Protein 4NIR (pdb70)

Sequence (538 aa):
MKWDYDLRCGEYTLNLNEKTLIMGILNVTPDSFSDGGSSYNEVDAAVRHAKEMRDEGAHIIDIGGESTRPGFAKVSVEEEIKRVVPMIQAVSKEVKLPISIDTYKAEVAKQAIEAGAHIINDIWGAKAEPKIAEVAAHYDVPIILMHNRDNMNYRNLMADMMIADLYYDSIKIAKDAGVRDENIILDPGIGFAKTPEQNLEAMRNLEQLNVLGYPVLLGTSRKSFIGHVLDLPVEERLEGTGATVCLGIEKGCCEFVRVHDVKEMSRMAKMMDAMIGKMKWDYDLRCGEYTLNLNEKTLIMGILNVTPSDGGSYNEVDAAVRHAKEMRDEGAHIIDIGGESVSVEEEIKRVVPMIQAVSKEVKLPISIDTYKAEVAKQAIEAGAHIINDIWGAKAEPKIAEVAAHYDVPIILMHNRDNMNYRNLADMIADLYDSIKIAKDAGVRDENIILDPGIGFAKTPEEQNLEAMRNLEQLNVLGYPVLLGTSRKSFIGHVLDLPVEERLEGTGATVCLGIEEKGCCEFVRVHDVKEMSRMAKMMDAMIGKG

CATH classification: 3.20.20.20

Foldseek 3Di:
DLDPDWADFDVDTHRLPQFFAEEAEQEFDDDPPDLALDCVRLVVLQVLLVVLVVQHHQEYEYEYQCAPPRNDDDDLVSRCRHRLNNLLNNVVRPPHAYEYEEQDQVNRLSSVVSPHGEYEYQQLCPVPLCNLLSCQVVQGAYEGEQADPALDDPDLVVVLLVSNVVSVVSNVVSRHDQSRYEYEDNQQHRHDLVSSVVCLVVVLVNCVVPHAYEYEDELHPSLCVVPVDHSVPCLVVVLVSLLSNVVSPHRYYYYNCSNSNSVSRVVSCVVSVD/DLDPDWADQDVDTHRLFFFFAEEAEFDQDAPLALDDVRLVSRQVLLVVLVVLHHQEYEFEQDCDDLVSRQRHGLNNLLNNQVRPPHAYEYEEQDLVSLQSSVVSPHREYEHQQLCPVPLCNLLSCQVVLGAYEGEQADDAQDDPPLVVSLVRNVVSVCSNVVSPHDLSRYEYEDNQQHRHDLVSSVVCLVVVLVNCVVPHAYEYEDELHPSQCVVVVDHSVPCPVVVLVSLLSNVLSPHRYYYYNPSNSNVVSRVVSCVVSVRD

Solvent-accessible surface area: 23421 Å² total; per-residue (Å²): 218,112,29,140,34,64,0,127,2,51,137,33,69,15,52,4,46,102,79,3,2,4,0,0,6,4,49,16,93,57,43,110,196,37,78,22,13,25,15,110,5,0,21,27,4,4,142,63,0,72,93,1,88,107,54,29,5,36,1,0,2,0,2,7,53,4,2,16,106,60,104,45,112,21,47,43,114,82,6,27,115,15,1,24,31,0,0,94,7,0,26,157,33,0,113,26,3,0,0,0,3,4,49,20,10,71,2,0,83,60,0,20,114,16,25,6,26,0,0,0,0,2,70,0,0,70,50,59,72,140,0,0,100,18,1,25,144,62,74,14,0,0,1,0,4,2,10,51,133,58,110,125,35,225,79,10,11,56,23,0,36,54,18,0,115,75,3,3,100,49,0,89,101,34,47,6,116,68,74,6,0,1,0,1,0,1,1,34,20,28,21,40,46,106,34,6,68,62,0,8,143,33,5,76,66,0,49,116,39,45,27,0,3,0,1,5,2,8,82,40,89,8,6,8,110,84,76,125,67,67,79,125,90,33,72,131,9,0,1,65,13,1,25,72,0,1,102,39,17,3,5,1,1,15,1,51,24,2,94,67,2,14,160,72,2,150,115,22,13,76,120,77,67,69,207,117,28,131,48,65,1,120,2,54,129,32,73,14,44,4,52,99,83,3,5,4,0,0,20,5,93,40,72,124,122,81,25,10,33,14,117,14,0,24,48,1,5,124,42,0,75,92,2,88,106,57,30,5,35,1,0,2,0,12,25,92,149,105,50,39,108,77,7,23,98,50,0,24,30,0,0,74,8,0,22,136,62,1,125,27,3,0,0,0,22,4,47,19,12,71,0,0,87,67,0,20,116,11,23,5,27,1,0,6,0,45,76,0,0,72,47,57,72,144,0,0,102,19,1,31,141,59,74,14,0,0,2,0,11,2,13,55,133,54,95,121,36,200,79,20,40,17,12,34,54,20,0,102,80,3,7,127,50,0,89,102,33,48,6,113,61,73,6,0,1,0,7,0,1,1,33,55,15,10,51,51,110,32,6,50,67,6,7,137,53,8,74,83,7,50,118,14,46,24,0,3,0,1,8,2,7,79,47,89,8,6,8,115,86,75,128,69,66,80,126,88,36,60,133,10,0,1,63,14,1,26,70,0,0,104,41,16,4,4,1,1,47,1,62,24,1,94,64,4,19,163,71,2,159,117,22,10,75,121,69,58,43,93

InterPro domains:
  IPR000489 Pterin-binding domain [PF00809] (26-259)
  IPR000489 Pterin-binding domain [PS00792] (25-40)
  IPR000489 Pterin-binding domain [PS00793] (59-72)
  IPR000489 Pterin-binding domain [PS50972] (23-269)
  IPR006390 Dihydropteroate synthase domain [TIGR01496] (25-274)
  IPR006390 Dihydropteroate synthase domain [cd00739] (23-272)
  IPR011005 Dihydropteroate synthase-like superfamily [G3DSA:3.20.20.20] (4-280)
  IPR011005 Dihydropteroate synthase-like superfamily [SSF51717] (12-276)
  IPR045031 Dihydropteroate synthase-like [PTHR20941] (20-274)

Nearest PDB structures (foldseek):
  1tws-assembly2_B  TM=1.002E+00  e=8.774E-51  Bacillus anthracis str. A2012
  3h23-assembly1_A  TM=9.978E-01  e=5.991E-50  Bacillus anthracis str. A2012
  4nl1-assembly2_B-3  TM=1.001E+00  e=1.277E-49  Bacillus anthracis
  3tye-assembly1_A-2  TM=9.940E-01  e=1.101E-48  Bacillus anthracis str. A2012
  3tyd-assembly1_A-2  TM=9.812E-01  e=6.518E-49  Bacillus anthracis str. A2012

Organism: Bacillus anthracis (NCBI:txid1392)

B-factor: mean 28.19, std 13.05, range [10.48, 119.71]

Secondary structure (DSSP, 8-state):
---SS-EEETTEEE-SSSSPEEEEEEE----TT-SS-BHHHHHHHHHHHHHHHHHT-SEEEEE-TTSTTT-----HHHHHHHHHHHHHHHHHHS-S-EEEE-S-HHHHHHHHHHT--EEEETTTTSS-THHHHHHHHHT--EEEE---S----SSHHHHHHHHHHHHHHHHHHHT--GGGEEEE--TTSS--HHHHHHHHHTGGGGGGG-S-BEE--TT-HHHHHHH---GGG-HHHHHHHHHHHHHTT-SEEEES-HHHHHHHHHHHHHHHT-/---SS-EEETTEEE-SSSSPEEEEE-------S-BHHHHHHHHHHHHHHHHTT-SEEEEES----HHHHHHHHHHHHHHHHHHS-S-EEEE-S-HHHHHHHHHHT--EEEETTTTSS-THHHHHHHHHT--EEEE---S----S---HHHHHHHHHHHHHHHTT--GGGEEEE--TTSS--HHHHHHHHHTGGGGGGG-S-BEE--TT-HHHHHHHT--GGG-HHHHHHHHHHHHHTT-SEEEES-HHHHHHHHHHHHHHHT--

Radius of gyration: 31.15 Å; Cα contacts (8 Å, |Δi|>4): 1096; chains: 2; bounding box: 55×62×85 Å

Structure (mmCIF, N/CA/C/O backbone):
data_4NIR
#
_entry.id   4NIR
#
_cell.length_a   98.338
_cell.length_b   98.338
_cell.length_c   263.415
_cell.angle_alpha   90.000
_cell.angle_beta   90.000
_cell.angle_gamma   120.000
#
_symmetry.space_group_name_H-M   'P 62 2 2'
#
loop_
_entity.id
_entity.type
_entity.pdbx_description
1 polymer 'Dihydropteroate Synthase'
2 non-polymer 'SULFATE ION'
3 non-polymer 3-[6-(trifluoromethyl)-1H-benzimidazol-2-yl]propan-1-ol
4 water water
#
loop_
_atom_site.group_PDB
_atom_site.id
_atom_site.type_symbol
_atom_site.label_atom_id
_atom_site.label_alt_id
_atom_site.label_comp_id
_atom_site.label_asym_id
_atom_site.label_entity_id
_atom_site.label_seq_id
_atom_site.pdbx_PDB_ins_code
_atom_site.Cartn_x
_atom_site.Cartn_y
_atom_site.Cartn_z
_atom_site.occupancy
_atom_site.B_iso_or_equiv
_atom_site.auth_seq_id
_atom_site.auth_comp_id
_atom_site.auth_asym_id
_atom_site.auth_atom_id
_atom_site.pdbx_PDB_model_num
ATOM 1 N N . MET A 1 21 ? -36.217 28.729 -10.589 1.00 67.25 1 MET A N 1
ATOM 2 C CA . MET A 1 21 ? -36.104 27.684 -11.597 1.00 61.73 1 MET A CA 1
ATOM 3 C C . MET A 1 21 ? -34.653 27.514 -12.041 1.00 49.92 1 MET A C 1
ATOM 4 O O . MET A 1 21 ? -34.379 26.910 -13.076 1.00 53.21 1 MET A O 1
ATOM 9 N N . LYS A 1 22 ? -33.726 28.049 -11.254 1.00 39.48 2 LYS A N 1
ATOM 10 C CA . LYS A 1 22 ? -32.304 27.893 -11.544 1.00 38.79 2 LYS A CA 1
ATOM 11 C C . LYS A 1 22 ? -31.904 26.420 -11.494 1.00 36.39 2 LYS A C 1
ATOM 12 O O . LYS A 1 22 ? -31.149 25.947 -12.347 1.00 38.92 2 LYS A O 1
ATOM 18 N N . TRP A 1 23 ? -32.411 25.700 -10.493 1.00 23.11 3 TRP A N 1
ATOM 19 C CA . TRP A 1 23 ? -32.063 24.291 -10.332 1.00 19.37 3 TRP A CA 1
ATOM 20 C C . TRP A 1 23 ? -33.275 23.411 -10.581 1.00 25.09 3 TRP A C 1
ATOM 21 O O . TRP A 1 23 ? -34.344 23.650 -10.019 1.00 26.78 3 TRP A O 1
ATOM 32 N N . ASP A 1 24 ? -33.108 22.392 -11.422 1.00 23.86 4 ASP A N 1
ATOM 33 C CA . ASP A 1 24 ? -34.217 21.511 -11.762 1.00 24.66 4 ASP A CA 1
ATOM 34 C C . ASP A 1 24 ? -34.172 20.222 -10.944 1.00 25.68 4 ASP A C 1
ATOM 35 O O . ASP A 1 24 ? -34.830 19.237 -11.274 1.00 25.97 4 ASP A O 1
ATOM 40 N N . TYR A 1 25 ? -33.379 20.237 -9.880 1.00 22.32 5 TYR A N 1
ATOM 41 C CA . TYR A 1 25 ? -33.354 19.124 -8.938 1.00 22.94 5 TYR A CA 1
ATOM 42 C C . TYR A 1 25 ? -33.172 19.666 -7.532 1.00 23.84 5 TYR A C 1
ATOM 43 O O . TYR A 1 25 ? -32.712 20.800 -7.358 1.00 24.75 5 TYR A O 1
ATOM 52 N N . ASP A 1 26 ? -33.546 18.853 -6.545 1.00 24.13 6 ASP A N 1
ATOM 53 C CA . ASP A 1 26 ? -33.271 19.126 -5.141 1.00 23.69 6 ASP A CA 1
ATOM 54 C C . ASP A 1 26 ? -32.047 18.323 -4.712 1.00 22.81 6 ASP A C 1
ATOM 55 O O . ASP A 1 26 ? -31.733 17.288 -5.295 1.00 23.10 6 ASP A O 1
ATOM 60 N N . LEU A 1 27 ? -31.364 18.794 -3.678 1.00 22.28 7 LEU A N 1
ATOM 61 C CA . LEU A 1 27 ? -30.227 18.075 -3.130 1.00 20.30 7 LEU A CA 1
ATOM 62 C C . LEU A 1 27 ? -30.764 16.970 -2.233 1.00 25.08 7 LEU A C 1
ATOM 63 O O . LEU A 1 27 ? -31.351 17.243 -1.179 1.00 25.56 7 LEU A O 1
ATOM 68 N N . ARG A 1 28 ? -30.581 15.723 -2.651 1.00 25.78 8 ARG A N 1
ATOM 69 C CA . ARG A 1 28 ? -31.087 14.589 -1.885 1.00 23.45 8 ARG A CA 1
ATOM 70 C C . ARG A 1 28 ? -30.095 14.180 -0.793 1.00 29.68 8 ARG A C 1
ATOM 71 O O . ARG A 1 28 ? -28.944 13.842 -1.084 1.00 30.10 8 ARG A O 1
ATOM 79 N N . CYS A 1 29 ? -30.543 14.215 0.460 1.00 25.61 9 CYS A N 1
ATOM 80 C CA . CYS A 1 29 ? -29.659 13.915 1.587 1.00 26.45 9 CYS A CA 1
ATOM 81 C C . CYS A 1 29 ? -30.225 12.821 2.486 1.00 28.88 9 CYS A C 1
ATOM 82 O O . CYS A 1 29 ? -30.390 13.022 3.692 1.00 30.89 9 CYS A O 1
ATOM 85 N N . GLY A 1 30 ? -30.518 11.662 1.908 1.00 33.10 10 GLY A N 1
ATOM 86 C CA . GLY A 1 30 ? -31.081 10.572 2.685 1.00 33.51 10 GLY A CA 1
ATOM 87 C C . GLY A 1 30 ? -32.504 10.897 3.086 1.00 29.46 10 GLY A C 1
ATOM 88 O O . GLY A 1 30 ? -33.353 11.120 2.227 1.00 33.91 10 GLY A O 1
ATOM 89 N N . GLU A 1 31 ? -32.771 10.937 4.385 1.00 30.88 11 GLU A N 1
ATOM 90 C CA . GLU A 1 31 ? -34.106 11.281 4.859 1.00 34.33 11 GLU A CA 1
ATOM 91 C C . GLU A 1 31 ? -34.403 12.770 4.709 1.00 31.14 11 GLU A C 1
ATOM 92 O O . GLU A 1 31 ? -35.543 13.195 4.888 1.00 35.99 11 GLU A O 1
ATOM 98 N N . TYR A 1 32 ? -33.385 13.564 4.385 1.00 24.98 12 TYR A N 1
ATOM 99 C CA . TYR A 1 32 ? -33.593 14.998 4.200 1.00 21.75 12 TYR A CA 1
ATOM 100 C C . TYR A 1 32 ? -33.455 15.373 2.740 1.00 26.24 12 TYR A C 1
ATOM 101 O O . TYR A 1 32 ? -32.736 14.722 1.985 1.00 27.46 12 TYR A O 1
ATOM 110 N N . THR A 1 33 ? -34.150 16.437 2.355 1.00 25.12 13 THR A N 1
ATOM 111 C CA . THR A 1 33 ? -34.055 16.964 1.005 1.00 26.01 13 THR A CA 1
ATOM 112 C C . THR A 1 33 ? -33.898 18.472 1.096 1.00 26.81 13 THR A C 1
ATOM 113 O O . THR A 1 33 ? -34.669 19.141 1.789 1.00 28.48 13 THR A O 1
ATOM 117 N N . LEU A 1 34 ? -32.894 19.008 0.410 1.00 22.73 14 LEU A N 1
ATOM 118 C CA . LEU A 1 34 ? -32.666 20.448 0.414 1.00 20.02 14 LEU A CA 1
ATOM 119 C C . LEU A 1 34 ? -33.055 21.078 -0.918 1.00 23.75 14 LEU A C 1
ATOM 120 O O . LEU A 1 34 ? -32.516 20.726 -1.971 1.00 23.67 14 LEU A O 1
ATOM 125 N N . ASN A 1 35 ? -34.000 22.008 -0.867 1.00 24.43 15 ASN A N 1
ATOM 126 C CA . ASN A 1 35 ? -34.393 22.751 -2.054 1.00 23.34 15 ASN A CA 1
ATOM 127 C C . ASN A 1 35 ? -33.354 23.821 -2.347 1.00 26.40 15 ASN A C 1
ATOM 128 O O . ASN A 1 35 ? -32.973 24.567 -1.452 1.00 26.94 15 ASN A O 1
ATOM 133 N N . LEU A 1 36 ? -32.897 23.906 -3.594 1.00 22.37 16 LEU A N 1
ATOM 134 C CA . LEU A 1 36 ? -31.808 24.820 -3.941 1.00 20.89 16 LEU A CA 1
ATOM 135 C C . LEU A 1 36 ? -32.323 26.156 -4.458 1.00 22.47 16 LEU A C 1
ATOM 136 O O . LEU A 1 36 ? -31.538 27.072 -4.708 1.00 27.74 16 LEU A O 1
ATOM 141 N N . ASN A 1 37 ? -33.638 26.269 -4.613 1.00 19.25 17 ASN A N 1
ATOM 142 C CA . ASN A 1 37 ? -34.230 27.446 -5.253 1.00 19.05 17 ASN A CA 1
ATOM 143 C C . ASN A 1 37 ? -34.876 28.439 -4.290 1.00 29.87 17 ASN A C 1
ATOM 144 O O . ASN A 1 37 ? -34.894 29.643 -4.547 1.00 31.15 17 ASN A O 1
ATOM 149 N N . GLU A 1 38 ? -35.417 27.940 -3.186 1.00 29.25 18 GLU A N 1
ATOM 150 C CA . GLU A 1 38 ? -36.300 28.779 -2.371 1.00 31.27 18 GLU A CA 1
ATOM 151 C C . GLU A 1 38 ? -35.616 29.716 -1.365 1.00 28.97 18 GLU A C 1
ATOM 152 O O . GLU A 1 38 ? -36.135 30.798 -1.075 1.00 32.08 18 GLU A O 1
ATOM 158 N N . LYS A 1 39 ? -34.470 29.311 -0.828 1.00 23.56 19 LYS A N 1
ATOM 159 C CA . LYS A 1 39 ? -33.733 30.160 0.106 1.00 22.89 19 LYS A CA 1
ATOM 160 C C . LYS A 1 39 ? -32.265 29.810 0.073 1.00 20.03 19 LYS A C 1
ATOM 161 O O . LYS A 1 39 ? -31.894 28.707 -0.332 1.00 21.06 19 LYS A O 1
ATOM 167 N N . THR A 1 40 ? -31.420 30.742 0.498 1.00 15.35 20 THR A N 1
ATOM 168 C CA . THR A 1 40 ? -30.007 30.430 0.680 1.00 17.37 20 THR A CA 1
ATOM 169 C C . THR A 1 40 ? -29.889 29.466 1.859 1.00 16.96 20 THR A C 1
ATOM 170 O O . THR A 1 40 ? -30.456 29.712 2.927 1.00 19.89 20 THR A O 1
ATOM 174 N N . LEU A 1 41 ? -29.181 28.359 1.663 1.00 15.39 21 LEU A N 1
ATOM 175 C CA . LEU A 1 41 ? -29.073 27.348 2.717 1.00 16.23 21 LEU A CA 1
ATOM 176 C C . LEU A 1 41 ? -27.951 27.696 3.687 1.00 15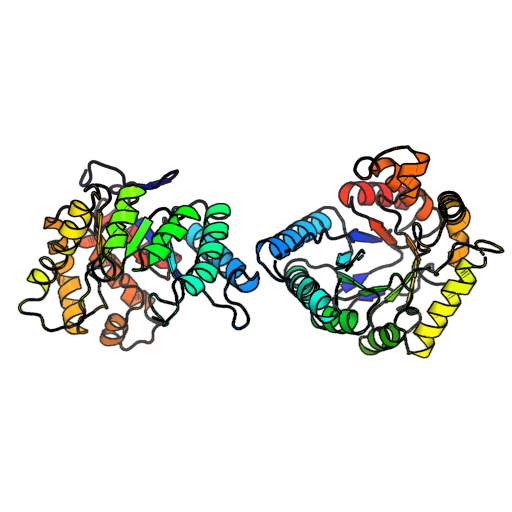.80 21 LEU A C 1
ATOM 177 O O . LEU A 1 41 ? -26.846 28.049 3.279 1.00 19.16 21 LEU A O 1
ATOM 182 N N . ILE A 1 42 ? -28.233 27.582 4.979 1.00 15.63 22 ILE A N 1
ATOM 183 C CA . ILE A 1 42 ? -27.280 27.997 5.989 1.00 16.27 22 ILE A CA 1
ATOM 184 C C . ILE A 1 42 ? -26.625 26.756 6.575 1.00 20.06 22 ILE A C 1
ATOM 185 O O . ILE A 1 42 ? -27.311 25.900 7.123 1.00 20.65 22 ILE A O 1
ATOM 190 N N . MET A 1 43 ? -25.307 26.654 6.438 1.00 16.14 23 MET A N 1
ATOM 191 C CA . MET A 1 43 ? -24.561 25.546 7.034 1.00 16.02 23 MET A CA 1
ATOM 192 C C . MET A 1 43 ? -23.850 26.055 8.276 1.00 18.13 23 MET A C 1
ATOM 193 O O . MET A 1 43 ? -22.983 26.933 8.187 1.00 17.45 23 MET A O 1
ATOM 198 N N . GLY A 1 44 ? -24.237 25.532 9.439 1.00 15.87 24 GLY A N 1
ATOM 199 C CA . GLY A 1 44 ? -23.657 25.972 10.696 1.00 15.36 24 GLY A CA 1
ATOM 200 C C . GLY A 1 44 ? -22.393 25.204 11.016 1.00 18.28 24 GLY A C 1
ATOM 201 O O . GLY A 1 44 ? -22.351 23.976 10.923 1.00 20.28 24 GLY A O 1
ATOM 202 N N . ILE A 1 45 ? -21.366 25.929 11.427 1.00 14.43 25 ILE A N 1
ATOM 203 C CA . ILE A 1 45 ? -20.072 25.321 11.730 1.00 14.02 25 ILE A CA 1
ATOM 204 C C . ILE A 1 45 ? -19.986 24.769 13.164 1.00 16.46 25 ILE A C 1
ATOM 205 O O . ILE A 1 45 ? -20.139 25.501 14.144 1.00 15.97 25 ILE A O 1
ATOM 210 N N . LEU A 1 46 ? -19.704 23.473 13.271 1.00 19.53 26 LEU A N 1
ATOM 211 C CA . LEU A 1 46 ? -19.480 22.832 14.568 1.00 22.47 26 LEU A CA 1
ATOM 212 C C . LEU A 1 46 ? -18.074 22.248 14.596 1.00 24.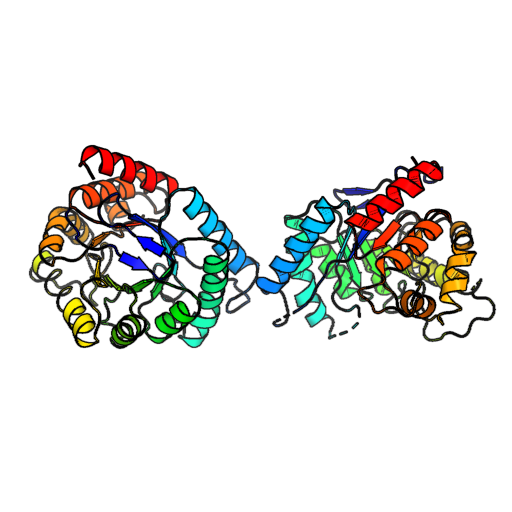92 26 LEU A C 1
ATOM 213 O O . LEU A 1 46 ? -17.795 21.234 13.937 1.00 25.93 26 LEU A O 1
ATOM 218 N N . ASN A 1 47 ? -17.179 22.891 15.338 1.00 20.72 27 ASN A N 1
ATOM 219 C CA . ASN A 1 47 ? -15.839 22.334 15.563 1.00 24.94 27 ASN A CA 1
ATOM 220 C C . ASN A 1 47 ? -15.799 21.559 16.875 1.00 26.51 27 ASN A C 1
ATOM 221 O O . ASN A 1 47 ? -16.359 22.006 17.880 1.00 24.83 27 ASN A O 1
ATOM 226 N N . VAL A 1 48 ? -15.136 20.402 16.867 1.00 22.04 28 VAL A N 1
ATOM 227 C CA . VAL A 1 48 ? -14.962 19.616 18.084 1.00 28.26 28 VAL A CA 1
ATOM 228 C C . VAL A 1 48 ? -14.261 20.438 19.168 1.00 33.98 28 VAL A C 1
ATOM 229 O O . VAL A 1 48 ? -13.359 21.232 18.886 1.00 31.49 28 VAL A O 1
ATOM 233 N N . THR A 1 49 ? -14.714 20.284 20.404 1.00 29.17 29 THR A N 1
ATOM 234 C CA . THR A 1 49 ? -13.977 20.813 21.545 1.00 28.69 29 THR A CA 1
ATOM 235 C C . THR A 1 49 ? -13.397 19.622 22.289 1.00 27.51 29 THR A C 1
ATOM 236 O O . THR A 1 49 ? -14.043 19.052 23.175 1.00 28.66 29 THR A O 1
ATOM 240 N N . PRO A 1 50 ? -12.169 19.230 21.921 1.00 28.84 30 PRO A N 1
ATOM 241 C CA . PRO A 1 50 ? -11.566 17.993 22.435 1.00 30.90 30 PRO A CA 1
ATOM 242 C C . PRO A 1 50 ? -11.391 18.005 23.946 1.00 32.57 30 PRO A C 1
ATOM 243 O O . PRO A 1 50 ? -10.891 18.980 24.505 1.00 29.55 30 PRO A O 1
ATOM 247 N N . ASP A 1 51 ? -11.814 16.932 24.606 1.00 25.40 31 ASP A N 1
ATOM 248 C CA . ASP A 1 51 ? -11.460 16.731 25.997 1.00 29.92 31 ASP A CA 1
ATOM 249 C C . ASP A 1 51 ? -9.971 16.422 26.050 1.00 35.21 31 ASP A C 1
ATOM 250 O O . ASP A 1 51 ? -9.465 15.668 25.220 1.00 33.80 31 ASP A O 1
ATOM 255 N N . SER A 1 52 ? -9.266 16.997 27.021 1.00 32.73 32 SER A N 1
ATOM 256 C CA . SER A 1 52 ? -7.815 16.833 27.096 1.00 36.88 32 SER A CA 1
ATOM 257 C C . SER A 1 52 ? -7.379 15.440 27.522 1.00 42.64 32 SER A C 1
ATOM 258 O O . SER A 1 52 ? -6.250 15.018 27.237 1.00 40.09 32 SER A O 1
ATOM 261 N N . PHE A 1 53 ? -8.264 14.730 28.218 1.00 33.95 33 PHE A N 1
ATOM 262 C CA . PHE A 1 53 ? -7.900 13.459 28.814 1.00 32.07 33 PHE A CA 1
ATOM 263 C C . PHE A 1 53 ? -8.404 12.218 28.070 1.00 37.01 33 PHE A C 1
ATOM 264 O O . PHE A 1 53 ? -8.148 11.094 28.507 1.00 43.89 33 PHE A O 1
ATOM 272 N N . SER A 1 54 ? -9.131 12.411 26.975 1.00 33.62 34 SER A N 1
ATOM 273 C CA . SER A 1 54 ? -9.632 11.280 26.189 1.00 35.72 34 SER A CA 1
ATOM 274 C C . SER A 1 54 ? -9.475 11.485 24.690 1.00 28.33 34 SER A C 1
ATOM 275 O O . SER A 1 54 ? -9.240 12.600 24.224 1.00 32.86 34 SER A O 1
ATOM 278 N N . ASP A 1 55 ? -9.636 10.397 23.940 1.00 33.93 35 ASP A N 1
ATOM 279 C CA . ASP A 1 55 ? -9.497 10.424 22.488 1.00 32.34 35 ASP A CA 1
ATOM 280 C C . ASP A 1 55 ? -10.818 10.731 21.797 1.00 32.86 35 ASP A C 1
ATOM 281 O O . ASP A 1 55 ? -10.849 10.999 20.593 1.00 30.07 35 ASP A O 1
ATOM 286 N N . GLY A 1 56 ? -11.913 10.693 22.556 1.00 27.93 36 GLY A N 1
ATOM 287 C CA . GLY A 1 56 ? -13.211 11.041 21.995 1.00 21.54 36 GLY A CA 1
ATOM 288 C C . GLY A 1 56 ? -14.346 10.351 22.734 1.00 21.94 36 GLY A C 1
ATOM 289 O O . GLY A 1 56 ? -14.119 9.445 23.535 1.00 25.67 36 GLY A O 1
ATOM 290 N N . GLY A 1 57 ? -15.567 10.807 22.477 1.00 23.32 37 GLY A N 1
ATOM 291 C CA . GLY A 1 57 ? -16.744 10.122 22.971 1.00 24.41 37 GLY A CA 1
ATOM 292 C C . GLY A 1 57 ? -17.173 10.483 24.374 1.00 23.09 37 GLY A C 1
ATOM 293 O O . GLY A 1 57 ? -18.210 10.004 24.827 1.00 25.70 37 GLY A O 1
ATOM 294 N N . SER A 1 58 ? -16.389 11.306 25.071 1.00 23.22 38 SER A N 1
ATOM 295 C CA A SER A 1 58 ? -16.673 11.648 26.467 0.33 27.78 38 SER A CA 1
ATOM 296 C CA B SER A 1 58 ? -16.684 11.621 26.469 0.67 26.00 38 SER A CA 1
ATOM 297 C C . SER A 1 58 ? -17.914 12.516 26.577 1.00 22.80 38 SER A C 1
ATOM 298 O O . SER A 1 58 ? -18.247 13.232 25.647 1.00 22.64 38 SER A O 1
ATOM 303 N N . TYR A 1 59 ? -18.579 12.475 27.732 1.00 27.05 39 TYR A N 1
ATOM 304 C CA . TYR A 1 59 ? -19.800 13.262 27.887 1.00 26.39 39 TYR A CA 1
ATOM 305 C C . TYR A 1 59 ? -19.633 14.755 27.632 1.00 24.44 39 TYR A C 1
ATOM 306 O O . TYR A 1 59 ? -20.367 15.323 26.840 1.00 24.78 39 TYR A O 1
ATOM 315 N N . ASN A 1 60 ? -18.682 15.398 28.302 1.00 29.32 40 ASN A N 1
ATOM 316 C CA . ASN A 1 60 ? -18.518 16.844 28.140 1.00 30.88 40 ASN A CA 1
ATOM 317 C C . ASN A 1 60 ? -18.267 17.263 26.694 1.00 29.47 40 ASN A C 1
ATOM 318 O O . ASN A 1 60 ? -18.824 18.251 26.220 1.00 27.17 40 ASN A O 1
ATOM 323 N N . GLU A 1 61 ? -17.434 16.497 25.999 1.00 23.99 41 GLU A N 1
ATOM 324 C CA . GLU A 1 61 ? -17.076 16.786 24.620 1.00 25.65 41 GLU A CA 1
ATOM 325 C C . GLU A 1 61 ? -18.290 16.627 23.695 1.00 22.93 41 GLU A C 1
ATOM 326 O O . GLU A 1 61 ? -18.606 17.514 22.894 1.00 23.78 41 GLU A O 1
ATOM 332 N N . VAL A 1 62 ? -18.986 15.502 23.813 1.00 23.97 42 VAL A N 1
ATOM 333 C CA . VAL A 1 62 ? -20.116 15.246 22.927 1.00 20.73 42 VAL A CA 1
ATOM 334 C C . VAL A 1 62 ? -21.338 16.095 23.296 1.00 21.66 42 VAL A C 1
ATOM 335 O O . VAL A 1 62 ? -22.056 16.566 22.418 1.00 22.99 42 VAL A O 1
ATOM 339 N N . ASP A 1 63 ? -21.568 16.290 24.592 1.00 22.31 43 ASP A N 1
ATOM 340 C CA . ASP A 1 63 ? -22.677 17.121 25.049 1.00 21.49 43 ASP A CA 1
ATOM 341 C C . ASP A 1 63 ? -22.519 18.549 24.532 1.00 24.11 43 ASP A C 1
ATOM 342 O O . ASP A 1 63 ? -23.490 19.170 24.079 1.00 25.32 43 ASP A O 1
ATOM 347 N N . ALA A 1 64 ? -21.289 19.055 24.561 1.00 25.79 44 ALA A N 1
ATOM 348 C CA . ALA A 1 64 ? -21.005 20.373 23.986 1.00 30.02 44 ALA A CA 1
ATOM 349 C C . ALA A 1 64 ? -21.417 20.451 22.522 1.00 29.02 44 ALA A C 1
ATOM 350 O O . ALA A 1 64 ? -22.047 21.424 22.096 1.00 26.31 44 ALA A O 1
ATOM 352 N N . ALA A 1 65 ? -21.038 19.440 21.745 1.00 27.85 45 ALA A N 1
ATOM 353 C CA . ALA A 1 65 ? -21.375 19.416 20.325 1.00 19.20 45 ALA A CA 1
ATOM 354 C C . ALA A 1 65 ? -22.891 19.367 20.132 1.00 22.33 45 ALA A C 1
ATOM 355 O O . ALA A 1 65 ? -23.447 20.125 19.343 1.00 25.31 45 ALA A O 1
ATOM 357 N N . VAL A 1 66 ? -23.565 18.476 20.852 1.00 22.04 46 VAL A N 1
ATOM 358 C CA . VAL A 1 66 ? -25.016 18.392 20.735 1.00 20.12 46 VAL A CA 1
ATOM 359 C C . VAL A 1 66 ? -25.712 19.713 21.087 1.00 20.37 46 VAL A C 1
ATOM 360 O O . VAL A 1 66 ? -26.595 20.162 20.356 1.00 22.90 46 VAL A O 1
ATOM 364 N N . ARG A 1 67 ? -25.301 20.342 22.187 1.00 19.80 47 ARG A N 1
ATOM 365 C CA . ARG A 1 67 ? -25.920 21.589 22.619 1.00 20.44 47 ARG A CA 1
ATOM 366 C C . ARG A 1 67 ? -25.733 22.671 21.569 1.00 19.61 47 ARG A C 1
ATOM 367 O O . ARG A 1 67 ? -26.642 23.463 21.296 1.00 27.39 47 ARG A O 1
ATOM 375 N N . HIS A 1 68 ? -24.549 22.690 20.976 1.00 19.73 48 HIS A N 1
ATOM 376 C CA . HIS A 1 68 ? -24.234 23.686 19.960 1.00 20.38 48 HIS A CA 1
ATOM 377 C C . HIS A 1 68 ? -25.049 23.426 18.688 1.00 22.47 48 HIS A C 1
ATOM 378 O O . HIS A 1 68 ? -25.576 24.363 18.080 1.00 21.89 48 HIS A O 1
ATOM 385 N N . ALA A 1 69 ? -25.165 22.159 18.290 1.00 17.50 49 ALA A N 1
ATOM 386 C CA . ALA A 1 69 ? -25.959 21.821 17.100 1.00 19.58 49 ALA A CA 1
ATOM 387 C C . ALA A 1 69 ? -27.436 22.205 17.281 1.00 24.14 49 ALA A C 1
ATOM 388 O O . ALA A 1 69 ? -28.086 22.686 16.345 1.00 20.30 49 ALA A O 1
ATOM 390 N N . LYS A 1 70 ? -27.964 21.992 18.482 1.00 23.47 50 LYS A N 1
ATOM 391 C CA . LYS A 1 70 ? -29.350 22.366 18.782 1.00 22.59 50 LYS A CA 1
ATOM 392 C C . LYS A 1 70 ? -29.572 23.873 18.707 1.00 24.89 50 LYS A C 1
ATOM 393 O O . LYS A 1 70 ? -30.594 24.344 18.199 1.00 23.96 50 LYS A O 1
ATOM 399 N N . GLU A 1 71 ? -28.621 24.626 19.242 1.00 25.16 51 GLU A N 1
ATOM 400 C CA . GLU A 1 71 ? -28.681 26.079 19.182 1.00 25.41 51 GLU A CA 1
ATOM 401 C C . GLU A 1 71 ? -28.673 26.539 17.726 1.00 23.55 51 GLU A C 1
ATOM 402 O O . GLU A 1 71 ? -29.496 27.367 17.321 1.00 28.51 51 GLU A O 1
ATOM 408 N N . MET A 1 72 ? -27.755 26.003 16.930 1.00 20.01 52 MET A N 1
ATOM 409 C CA . MET A 1 72 ? -27.694 26.407 15.526 1.00 17.54 52 MET A CA 1
ATOM 410 C C . MET A 1 72 ? -28.972 26.041 14.774 1.00 22.91 52 MET A C 1
ATOM 411 O O . MET A 1 72 ? -29.460 26.821 13.963 1.00 21.49 52 MET A O 1
ATOM 416 N N . ARG A 1 73 ? -29.527 24.868 15.065 1.00 22.87 53 ARG A N 1
ATOM 417 C CA . ARG A 1 73 ? -30.828 24.483 14.524 1.00 24.35 53 ARG A CA 1
ATOM 418 C C . ARG A 1 73 ? -31.900 25.508 14.873 1.00 22.72 53 ARG A C 1
ATOM 419 O O . ARG A 1 73 ? -32.654 25.944 14.002 1.00 23.02 53 ARG A O 1
ATOM 427 N N . ASP A 1 74 ? -31.959 25.897 16.145 1.00 23.30 54 ASP A N 1
ATOM 428 C CA . ASP A 1 74 ? -32.962 26.854 16.610 1.00 27.27 54 ASP A CA 1
ATOM 429 C C . ASP A 1 74 ? -32.758 28.239 16.003 1.00 26.23 54 ASP A C 1
ATOM 430 O O . ASP A 1 74 ? -33.689 29.042 15.943 1.00 30.99 54 ASP A O 1
ATOM 435 N N . GLU A 1 75 ? -31.543 28.512 15.545 1.00 23.22 55 GLU A N 1
ATOM 436 C CA . GLU A 1 75 ? -31.205 29.834 15.019 1.00 27.39 55 GLU A CA 1
ATOM 437 C C . GLU A 1 75 ? -31.304 29.933 13.500 1.00 23.41 55 GLU A C 1
ATOM 438 O O . GLU A 1 75 ? -31.069 31.006 12.925 1.00 25.80 55 GLU A O 1
ATOM 444 N N . GLY A 1 76 ? -31.623 28.822 12.840 1.00 23.93 56 GLY A N 1
ATOM 445 C CA . GLY A 1 76 ? -31.882 28.855 11.407 1.00 26.92 56 GLY A CA 1
ATOM 446 C C . GLY A 1 76 ? -30.962 28.051 10.504 1.00 23.93 56 GLY A C 1
ATOM 447 O O . GLY A 1 76 ? -30.978 28.223 9.281 1.00 22.88 56 GLY A O 1
ATOM 448 N N . ALA A 1 77 ? -30.153 27.172 11.086 1.00 21.22 57 ALA A N 1
ATOM 449 C CA . ALA A 1 77 ? -29.251 26.362 10.274 1.00 21.38 57 ALA A CA 1
ATOM 450 C C . ALA A 1 77 ? -30.027 25.282 9.536 1.00 18.22 57 ALA A C 1
ATOM 451 O O . ALA A 1 77 ? -30.975 24.714 10.069 1.00 22.25 57 ALA A O 1
ATOM 453 N N . HIS A 1 78 ? -29.609 24.998 8.310 1.00 15.97 58 HIS A N 1
ATOM 454 C CA . HIS A 1 78 ? -30.216 23.930 7.514 1.00 18.16 58 HIS A CA 1
ATOM 455 C C . HIS A 1 78 ? -29.324 22.695 7.447 1.00 16.00 58 HIS A C 1
ATOM 456 O O . HIS A 1 78 ? -29.799 21.598 7.153 1.00 18.19 58 HIS A O 1
ATOM 463 N N . ILE A 1 79 ? -28.035 22.883 7.716 1.00 17.91 59 ILE A N 1
ATOM 464 C CA . ILE A 1 79 ? -27.057 21.791 7.707 1.00 17.46 59 ILE A CA 1
ATOM 465 C C . ILE A 1 79 ? -26.118 22.036 8.874 1.00 15.89 59 ILE A C 1
ATOM 466 O O . ILE A 1 79 ? -25.813 23.191 9.185 1.00 16.69 59 ILE A O 1
ATOM 471 N N . ILE A 1 80 ? -25.667 20.965 9.529 1.00 15.75 60 ILE A N 1
ATOM 472 C CA . ILE A 1 80 ? -24.658 21.081 10.582 1.00 16.21 60 ILE A CA 1
ATOM 473 C C . ILE A 1 80 ? -23.372 20.453 10.058 1.00 17.06 60 ILE A C 1
ATOM 474 O O . ILE A 1 80 ? -23.364 19.274 9.694 1.00 17.64 60 ILE A O 1
ATOM 479 N N . ASP A 1 81 ? -22.300 21.240 10.003 1.00 15.02 61 ASP A N 1
ATOM 480 C CA . ASP A 1 81 ? -21.011 20.787 9.466 1.00 12.04 61 ASP A CA 1
ATOM 481 C C . ASP A 1 81 ? -20.115 20.394 10.624 1.00 18.73 61 ASP A C 1
ATOM 482 O O . ASP A 1 81 ? -19.811 21.216 11.492 1.00 17.18 61 ASP A O 1
ATOM 487 N N . ILE A 1 82 ? -19.699 19.131 10.658 1.00 15.20 62 ILE A N 1
ATOM 488 C CA . ILE A 1 82 ? -18.951 18.632 11.808 1.00 13.68 62 ILE A CA 1
ATOM 489 C C . ILE A 1 82 ? -17.503 18.394 11.436 1.00 20.13 62 ILE A C 1
ATOM 490 O O . ILE A 1 82 ? -17.216 17.682 10.471 1.00 17.94 62 ILE A O 1
ATOM 495 N N . GLY A 1 83 ? -16.593 19.004 12.190 1.00 20.50 63 GLY A N 1
ATOM 496 C CA . GLY A 1 83 ? -15.174 18.896 11.890 1.00 22.07 63 GLY A CA 1
ATOM 497 C C . GLY A 1 83 ? -14.362 18.419 13.081 1.00 24.98 63 GLY A C 1
ATOM 498 O O . GLY A 1 83 ? -14.502 18.946 14.193 1.00 25.17 63 GLY A O 1
ATOM 499 N N . GLY A 1 84 ? -13.504 17.428 12.850 1.00 20.84 64 GLY A N 1
ATOM 500 C CA . GLY A 1 84 ? -12.618 16.932 13.895 1.00 26.74 64 GLY A CA 1
ATOM 501 C C . GLY A 1 84 ? -11.333 17.741 13.967 1.00 29.65 64 GLY A C 1
ATOM 502 O O . GLY A 1 84 ? -11.255 18.862 13.451 1.00 32.28 64 GLY A O 1
ATOM 503 N N . GLU A 1 85 ? -10.308 17.171 14.591 1.00 31.94 65 GLU A N 1
ATOM 504 C CA . GLU A 1 85 ? -9.069 17.911 14.836 1.00 31.63 65 GLU A CA 1
ATOM 505 C C . GLU A 1 85 ? -8.198 18.196 13.605 1.00 29.88 65 GLU A C 1
ATOM 506 O O . GLU A 1 85 ? -7.482 19.196 13.579 1.00 32.51 65 GLU A O 1
ATOM 512 N N . SER A 1 86 ? -8.236 17.323 12.602 1.00 32.14 66 SER A N 1
ATOM 513 C CA . SER A 1 86 ? -7.313 17.451 11.468 1.00 33.00 66 SER A CA 1
ATOM 514 C C . SER A 1 86 ? -7.770 18.469 10.429 1.00 33.91 66 SER A C 1
ATOM 515 O O . SER A 1 86 ? -7.024 18.797 9.498 1.00 31.61 66 SER A O 1
ATOM 518 N N . THR A 1 87 ? -8.993 18.969 10.576 1.00 26.13 67 THR A N 1
ATOM 519 C CA . THR A 1 87 ? -9.505 19.955 9.628 1.00 22.32 67 THR A CA 1
ATOM 520 C C . THR A 1 87 ? -9.342 21.377 10.174 1.00 21.80 67 THR A C 1
ATOM 521 O O . THR A 1 87 ? -8.773 21.577 11.249 1.00 27.88 67 THR A O 1
ATOM 525 N N . ARG A 1 88 ? -9.816 22.352 9.408 1.00 23.26 68 ARG A N 1
ATOM 526 C CA . ARG A 1 88 ? -9.814 23.755 9.818 1.00 26.11 68 ARG A CA 1
ATOM 527 C C . ARG A 1 88 ? -10.591 23.927 11.127 1.00 28.45 68 ARG A C 1
ATOM 528 O O . ARG A 1 88 ? -11.577 23.221 11.362 1.00 28.65 68 ARG A O 1
ATOM 536 N N . PRO A 1 89 ? -10.169 24.880 11.980 1.00 31.11 69 PRO A N 1
ATOM 537 C CA . PRO A 1 89 ? -9.071 25.831 11.773 1.00 36.93 69 PRO A CA 1
ATOM 538 C C . PRO A 1 89 ? -7.727 25.337 12.301 1.00 39.98 69 PRO A C 1
ATOM 539 O O . PRO A 1 89 ? -6.706 25.979 12.040 1.00 41.57 69 PRO A O 1
ATOM 543 N N . GLY A 1 90 ? -7.723 24.219 13.022 1.00 34.91 70 GLY A N 1
ATOM 544 C CA . GLY A 1 90 ? -6.532 23.765 13.719 1.00 38.81 70 GLY A CA 1
ATOM 545 C C . GLY A 1 90 ? -5.501 23.003 12.901 1.00 38.06 70 GLY A C 1
ATOM 546 O O . GLY A 1 90 ? -4.295 23.169 13.118 1.00 34.07 70 GLY A O 1
ATOM 547 N N . PHE A 1 91 ? -5.971 22.159 11.983 1.00 28.54 71 PHE A N 1
ATOM 548 C CA . PHE A 1 91 ? -5.103 21.316 11.154 1.00 33.93 71 PHE A CA 1
ATOM 549 C C . PHE A 1 91 ? -4.102 20.485 11.961 1.00 39.40 71 PHE A C 1
ATOM 550 O O . PHE A 1 91 ? -2.905 20.468 11.659 1.00 40.05 71 PHE A O 1
ATOM 558 N N . ALA A 1 92 ? -4.592 19.792 12.984 1.00 35.21 72 ALA A N 1
ATOM 559 C CA . ALA A 1 92 ? -3.734 18.919 13.772 1.00 32.76 72 ALA A CA 1
ATOM 560 C C . ALA A 1 92 ? -3.313 17.683 12.973 1.00 35.78 72 ALA A C 1
ATOM 561 O O . ALA A 1 92 ? -4.069 17.176 12.141 1.00 40.36 72 ALA A O 1
ATOM 563 N N . LYS A 1 93 ? -2.102 17.203 13.225 1.00 33.29 73 LYS A N 1
ATOM 564 C CA . LYS A 1 93 ? -1.670 15.931 12.665 1.00 39.00 73 LYS A CA 1
ATOM 565 C C . LYS A 1 93 ? -2.193 14.819 13.558 1.00 41.33 73 LYS A C 1
ATOM 566 O O . LYS A 1 93 ? -1.763 14.665 14.704 1.00 45.05 73 LYS A O 1
ATOM 568 N N . VAL A 1 94 ? -3.132 14.044 13.032 1.00 36.08 74 VAL A N 1
ATOM 569 C CA . VAL A 1 94 ? -3.798 13.027 13.826 1.00 36.13 74 VAL A CA 1
ATOM 570 C C . VAL A 1 94 ? -4.135 11.847 12.907 1.00 35.12 74 VAL A C 1
ATOM 571 O O . VAL A 1 94 ? -4.488 12.047 11.746 1.00 38.39 74 VAL A O 1
ATOM 575 N N . SER A 1 95 ? -3.980 10.617 13.394 1.00 33.27 75 SER A N 1
ATOM 576 C CA . SER A 1 95 ? -4.224 9.454 12.536 1.00 34.72 75 SER A CA 1
ATOM 577 C C . SER A 1 95 ? -5.709 9.315 12.238 1.00 34.39 75 SER A C 1
ATOM 578 O O .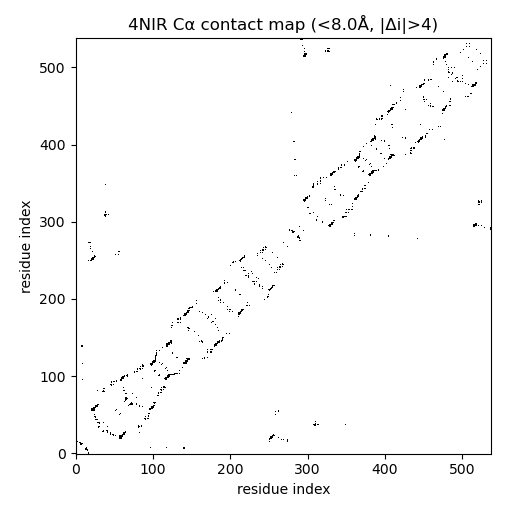 SER A 1 95 ? -6.539 9.866 12.962 1.00 34.34 75 SER A O 1
ATOM 581 N N . VAL A 1 96 ? -6.059 8.604 11.167 1.00 33.69 76 VAL A N 1
ATOM 582 C CA . VAL A 1 96 ? -7.476 8.385 10.894 1.00 32.32 76 VAL A CA 1
ATOM 583 C C . VAL A 1 96 ? -8.077 7.596 12.057 1.00 32.52 76 VAL A C 1
ATOM 584 O O . VAL A 1 96 ? -9.228 7.811 12.439 1.00 33.24 76 VAL A O 1
ATOM 588 N N . GLU A 1 97 ? -7.268 6.721 12.646 1.00 34.55 77 GLU A N 1
ATOM 589 C CA . GLU A 1 97 ? -7.694 5.927 13.792 1.00 40.27 77 GLU A CA 1
ATOM 590 C C . GLU A 1 97 ? -8.068 6.823 14.971 1.00 39.93 77 GLU A C 1
ATOM 591 O O . GLU A 1 97 ? -9.114 6.631 15.589 1.00 40.98 77 GLU A O 1
ATOM 597 N N . GLU A 1 98 ? -7.231 7.812 15.268 1.00 35.49 78 GLU A N 1
ATOM 598 C CA . GLU A 1 98 ? -7.546 8.753 16.340 1.00 40.53 78 GLU A CA 1
ATOM 599 C C . GLU A 1 98 ? -8.735 9.611 15.950 1.00 39.13 78 GLU A C 1
ATOM 600 O O . GLU A 1 98 ? -9.610 9.893 16.766 1.00 40.88 78 GLU A O 1
ATOM 606 N N . GLU A 1 99 ? -8.746 10.046 14.694 1.00 32.47 79 GLU A N 1
ATOM 607 C CA . GLU A 1 99 ? -9.766 10.965 14.206 1.00 27.23 79 GLU A CA 1
ATOM 608 C C . GLU A 1 99 ? -11.160 10.345 14.267 1.00 30.62 79 GLU A C 1
ATOM 609 O O . GLU A 1 99 ? -12.147 11.028 14.531 1.00 31.93 79 GLU A O 1
ATOM 615 N N . ILE A 1 100 ? -11.233 9.043 14.025 1.00 31.98 80 ILE A N 1
ATOM 616 C CA . ILE A 1 100 ? -12.505 8.332 14.056 1.00 32.81 80 ILE A CA 1
ATOM 617 C C . ILE A 1 100 ? -13.082 8.222 15.474 1.00 31.31 80 ILE A C 1
ATOM 618 O O . ILE A 1 100 ? -14.295 8.337 15.669 1.00 33.96 80 ILE A O 1
ATOM 623 N N . LYS A 1 101 ? -12.211 8.036 16.461 1.00 30.29 81 LYS A N 1
ATOM 624 C CA . LYS A 1 101 ? -12.640 7.953 17.856 1.00 32.93 81 LYS A CA 1
ATOM 625 C C . LYS A 1 101 ? -13.325 9.243 18.303 1.00 28.07 81 LYS A C 1
ATOM 626 O O . LYS A 1 101 ? -14.145 9.241 19.218 1.00 34.13 81 LYS A O 1
ATOM 632 N N . ARG A 1 102 ? -12.966 10.343 17.655 1.00 25.21 82 ARG A N 1
ATOM 633 C CA . ARG A 1 102 ? -13.439 11.656 18.048 1.00 25.52 82 ARG A CA 1
ATOM 634 C C . ARG A 1 102 ? -14.665 12.090 17.253 1.00 23.74 82 ARG A C 1
ATOM 635 O O . ARG A 1 102 ? -15.640 12.580 17.817 1.00 23.63 82 ARG A O 1
ATOM 643 N N . VAL A 1 103 ? -14.605 11.906 15.940 1.00 21.05 83 VAL A N 1
ATOM 644 C CA . VAL A 1 103 ? -15.643 12.373 15.038 1.00 20.49 83 VAL A CA 1
ATOM 645 C C . VAL A 1 103 ? -16.919 11.513 15.029 1.00 16.79 83 VAL A C 1
ATOM 646 O O . VAL A 1 103 ? -18.035 12.044 14.997 1.00 19.63 83 VAL A O 1
ATOM 650 N N . VAL A 1 104 ? -16.756 10.197 15.066 1.00 19.39 84 VAL A N 1
ATOM 651 C CA . VAL A 1 104 ? -17.903 9.293 15.002 1.00 16.45 84 VAL A CA 1
ATOM 652 C C . VAL A 1 104 ? -18.901 9.476 16.173 1.00 21.00 84 VAL A C 1
ATOM 653 O O . VAL A 1 104 ? -20.112 9.558 15.942 1.00 20.86 84 VAL A O 1
ATOM 657 N N . PRO A 1 105 ? -18.405 9.585 17.419 1.00 21.21 85 PRO A N 1
ATOM 658 C CA . PRO A 1 105 ? -19.375 9.813 18.501 1.00 21.03 85 PRO A CA 1
ATOM 659 C C . PRO A 1 105 ? -20.158 11.109 18.359 1.00 22.09 85 PRO A C 1
ATOM 660 O O . PRO A 1 105 ? -21.319 11.158 18.774 1.00 20.44 85 PRO A O 1
ATOM 664 N N . MET A 1 106 ? -19.539 12.146 17.796 1.00 19.97 86 MET A N 1
ATOM 665 C CA . MET A 1 106 ? -20.238 13.406 17.561 1.00 20.26 86 MET A CA 1
ATOM 666 C C . MET A 1 106 ? -21.340 13.256 16.519 1.00 18.03 86 MET A C 1
ATOM 667 O O . MET A 1 106 ? -22.451 13.754 16.698 1.00 19.83 86 MET A O 1
ATOM 672 N N . ILE A 1 107 ? -21.020 12.577 15.428 1.00 18.18 87 ILE A N 1
ATOM 673 C CA . ILE A 1 107 ? -21.991 12.357 14.363 1.00 19.02 87 ILE A CA 1
ATOM 674 C C . ILE A 1 107 ? -23.153 11.502 14.865 1.00 16.32 87 ILE A C 1
ATOM 675 O O . ILE A 1 107 ? -24.316 11.827 14.627 1.00 20.14 87 ILE A O 1
ATOM 680 N N . GLN A 1 108 ? -22.844 10.438 15.597 1.00 17.48 88 GLN A N 1
ATOM 681 C CA . GLN A 1 108 ? -23.898 9.600 16.164 1.00 21.69 88 GLN A CA 1
ATOM 682 C C . GLN A 1 108 ? -24.856 10.394 17.040 1.00 22.27 88 GLN A C 1
ATOM 683 O O . GLN A 1 108 ? -26.073 10.304 16.884 1.00 23.51 88 GLN A O 1
ATOM 689 N N . ALA A 1 109 ? -24.313 11.182 17.960 1.00 20.63 89 ALA A N 1
ATOM 690 C CA . ALA A 1 109 ? -25.168 11.925 18.880 1.00 24.51 89 ALA A CA 1
ATOM 691 C C . ALA A 1 109 ? -25.912 13.072 18.186 1.00 22.23 89 ALA A C 1
ATOM 692 O O . ALA A 1 109 ? -27.106 13.276 18.413 1.00 22.84 89 ALA A O 1
ATOM 694 N N . VAL A 1 110 ? -25.216 13.824 17.342 1.00 20.49 90 VAL A N 1
ATOM 695 C CA . VAL A 1 110 ? -25.874 14.925 16.662 1.00 22.00 90 VAL A CA 1
ATOM 696 C C . VAL A 1 110 ? -26.959 14.415 15.701 1.00 22.58 90 VAL A C 1
ATOM 697 O O . VAL A 1 110 ? -28.057 14.957 15.672 1.00 25.81 90 VAL A O 1
ATOM 701 N N . SER A 1 111 ? -26.682 13.349 14.956 1.00 26.03 91 SER A N 1
ATOM 702 C CA . SER A 1 111 ? -27.675 12.851 13.995 1.00 26.60 91 SER A CA 1
ATOM 703 C C . SER A 1 111 ? -28.925 12.321 14.692 1.00 31.09 91 SER A C 1
ATOM 704 O O . SER A 1 111 ? -30.031 12.424 14.169 1.00 30.74 91 SER A O 1
ATOM 707 N N . LYS A 1 112 ? -28.749 11.772 15.888 1.00 31.30 92 LYS A N 1
ATOM 708 C CA . LYS A 1 112 ? -29.872 11.252 16.655 1.00 31.70 92 LYS A CA 1
ATOM 709 C C . LYS A 1 112 ? -30.717 12.366 17.267 1.00 31.46 92 LYS A C 1
ATOM 710 O O . LYS A 1 112 ? -31.943 12.274 17.304 1.00 35.10 92 LYS A O 1
ATOM 716 N N . GLU A 1 113 ? -30.061 13.419 17.743 1.00 23.61 93 GLU A N 1
ATOM 717 C CA . GLU A 1 113 ? -30.745 14.421 18.556 1.00 24.27 93 GLU A CA 1
ATOM 718 C C . GLU A 1 113 ? -31.134 15.679 17.781 1.00 26.85 93 GLU A C 1
ATOM 719 O O . GLU A 1 113 ? -31.977 16.452 18.244 1.00 28.00 93 GLU A O 1
ATOM 725 N N . VAL A 1 114 ? -30.531 15.875 16.607 1.00 24.25 94 VAL A N 1
ATOM 726 C CA . VAL A 1 114 ? -30.801 17.066 15.800 1.00 24.89 94 VAL A CA 1
ATOM 727 C C . VAL A 1 114 ? -31.266 16.706 14.389 1.00 27.32 94 VAL A C 1
ATOM 728 O O . VAL A 1 114 ? -30.518 16.119 13.607 1.00 26.08 94 VAL A O 1
ATOM 732 N N . LYS A 1 115 ? -32.502 17.072 14.065 1.00 25.75 95 LYS A N 1
ATOM 733 C CA . LYS A 1 115 ? -33.112 16.655 12.801 1.00 25.54 95 LYS A CA 1
ATOM 734 C C . LYS A 1 115 ? -32.732 17.563 11.638 1.00 25.16 95 LYS A C 1
ATOM 735 O O . LYS A 1 115 ? -33.565 18.312 11.122 1.00 25.02 95 LYS A O 1
ATOM 741 N N . LEU A 1 116 ? -31.463 17.490 11.245 1.00 23.08 96 LEU A N 1
ATOM 742 C CA . LEU A 1 116 ? -30.927 18.221 10.098 1.00 21.45 96 LEU A CA 1
ATOM 743 C C . LEU A 1 116 ? -29.885 17.341 9.436 1.00 19.64 96 LEU A C 1
ATOM 744 O O . LEU A 1 116 ? -29.268 16.491 10.098 1.00 18.13 96 LEU A O 1
ATOM 749 N N . PRO A 1 117 ? -29.653 17.551 8.137 1.00 18.56 97 PRO A N 1
ATOM 750 C CA . PRO A 1 117 ? -28.539 16.857 7.491 1.00 19.85 97 PRO A CA 1
ATOM 751 C C . PRO A 1 117 ? -27.197 17.306 8.075 1.00 19.82 97 PRO A C 1
ATOM 752 O O . PRO A 1 117 ? -27.027 18.459 8.499 1.00 16.33 97 PRO A O 1
ATOM 756 N N . ILE A 1 118 ? -26.259 16.369 8.121 1.00 16.27 98 ILE A N 1
ATOM 757 C CA . ILE A 1 118 ? -24.947 16.600 8.696 1.00 14.85 98 ILE A CA 1
ATOM 758 C C . ILE A 1 118 ? -23.911 16.485 7.596 1.00 18.31 98 ILE A C 1
ATOM 759 O O . ILE A 1 118 ? -23.959 15.549 6.801 1.00 17.85 98 ILE A O 1
ATOM 764 N N . SER A 1 119 ? -22.986 17.438 7.535 1.00 16.56 99 SER A N 1
ATOM 765 C CA . SER A 1 119 ? -21.849 17.293 6.643 1.00 14.60 99 SER A CA 1
ATOM 766 C C . SER A 1 119 ? -20.616 16.961 7.465 1.00 16.29 99 SER A C 1
ATOM 767 O O . SER A 1 119 ? -20.459 17.451 8.582 1.00 18.83 99 SER A O 1
ATOM 770 N N . ILE A 1 120 ? -19.757 16.105 6.919 1.00 15.96 100 ILE A N 1
ATOM 771 C CA . ILE A 1 120 ? -18.484 15.805 7.574 1.00 16.37 100 ILE A CA 1
ATOM 772 C C . ILE A 1 120 ? -17.374 16.594 6.881 1.00 16.69 100 ILE A C 1
ATOM 773 O O . ILE A 1 120 ? -17.152 16.458 5.681 1.00 14.44 100 ILE A O 1
ATOM 778 N N . ASP A 1 121 ? -16.691 17.442 7.642 1.00 13.47 101 ASP A N 1
ATOM 779 C CA . ASP A 1 121 ? -15.636 18.284 7.082 1.00 14.69 101 ASP A CA 1
ATOM 780 C C . ASP A 1 121 ? -14.321 17.525 7.184 1.00 17.75 101 ASP A C 1
ATOM 781 O O . ASP A 1 121 ? -13.629 17.601 8.203 1.00 21.45 101 ASP A O 1
ATOM 786 N N . THR A 1 122 ? -13.999 16.751 6.150 1.00 13.28 102 THR A N 1
ATOM 787 C CA . THR A 1 122 ? -12.760 15.982 6.131 1.00 12.42 102 THR A CA 1
ATOM 788 C C . THR A 1 122 ? -12.246 15.857 4.709 1.00 16.51 102 THR A C 1
ATOM 789 O O . THR A 1 122 ? -13.034 15.875 3.760 1.00 14.97 102 THR A O 1
ATOM 793 N N . TYR A 1 123 ? -10.931 15.738 4.563 1.00 15.27 103 TYR A N 1
ATOM 794 C CA . TYR A 1 123 ? -10.342 15.432 3.252 1.00 14.69 103 TYR A CA 1
ATOM 795 C C . TYR A 1 123 ? -9.883 13.976 3.187 1.00 16.83 103 TYR A C 1
ATOM 796 O O . TYR A 1 123 ? -9.296 13.542 2.199 1.00 17.89 103 TYR A O 1
ATOM 805 N N . LYS A 1 124 ? -10.138 13.221 4.253 1.00 17.80 104 LYS A N 1
ATOM 806 C CA . LYS A 1 124 ? -9.632 11.850 4.351 1.00 17.59 104 LYS A CA 1
ATOM 807 C C . LYS A 1 124 ? -10.713 10.837 4.008 1.00 16.75 104 LYS A C 1
ATOM 808 O O . LYS A 1 124 ? -11.791 10.865 4.585 1.00 16.73 104 LYS A O 1
ATOM 814 N N . ALA A 1 125 ? -10.414 9.934 3.077 1.00 17.92 105 ALA A N 1
ATOM 815 C CA . ALA A 1 125 ? -11.426 9.010 2.569 1.00 17.73 105 ALA A CA 1
ATOM 816 C C . ALA A 1 125 ? -11.999 8.105 3.659 1.00 19.25 105 ALA A C 1
ATOM 817 O O . ALA A 1 125 ? -13.207 7.883 3.720 1.00 17.97 105 ALA A O 1
ATOM 819 N N . GLU A 1 126 ? -11.134 7.586 4.523 1.00 18.69 106 GLU A N 1
ATOM 820 C CA . GLU A 1 126 ? -11.589 6.642 5.546 1.00 18.70 106 GLU A CA 1
ATOM 821 C C . GLU A 1 126 ? -12.434 7.342 6.607 1.00 16.98 106 GLU A C 1
ATOM 822 O O . GLU A 1 126 ? -13.398 6.767 7.123 1.00 20.44 106 GLU A O 1
ATOM 828 N N . VAL A 1 127 ? -12.075 8.581 6.929 1.00 16.61 107 VAL A N 1
ATOM 829 C CA . VAL A 1 127 ? -12.887 9.373 7.854 1.00 18.19 107 VAL A CA 1
ATOM 830 C C . VAL A 1 127 ? -14.261 9.609 7.249 1.00 19.88 107 VAL A C 1
ATOM 831 O O . VAL A 1 127 ? -15.281 9.437 7.920 1.00 18.71 107 VAL A O 1
ATOM 835 N N . ALA A 1 128 ? -14.286 9.994 5.973 1.00 15.59 108 ALA A N 1
ATOM 836 C CA . ALA A 1 128 ? -15.551 10.251 5.294 1.00 16.56 108 ALA A CA 1
ATOM 837 C C . ALA A 1 128 ? -16.435 9.014 5.320 1.00 17.90 108 ALA A C 1
ATOM 838 O O . ALA A 1 128 ? -17.624 9.099 5.621 1.00 18.35 108 ALA A O 1
ATOM 840 N N . LYS A 1 129 ? -15.846 7.866 4.998 1.00 17.61 109 LYS A N 1
ATOM 841 C CA . LYS A 1 129 ? -16.575 6.601 4.982 1.00 18.06 109 LYS A CA 1
ATOM 842 C C . LYS A 1 129 ? -17.208 6.289 6.337 1.00 19.55 109 LYS A C 1
ATOM 843 O O . LYS A 1 129 ? -18.416 6.021 6.438 1.00 20.00 109 LYS A O 1
ATOM 849 N N . GLN A 1 130 ? -16.396 6.329 7.387 1.00 17.09 110 GLN A N 1
ATOM 850 C CA . GLN A 1 130 ? -16.913 6.035 8.720 1.00 18.31 110 GLN A CA 1
ATOM 851 C C . GLN A 1 130 ? -17.922 7.072 9.197 1.00 16.64 110 GLN A C 1
ATOM 852 O O . GLN A 1 130 ? -18.837 6.744 9.957 1.00 19.26 110 GLN A O 1
ATOM 858 N N . ALA A 1 131 ? -17.758 8.318 8.747 1.00 18.27 111 ALA A N 1
ATOM 859 C CA . ALA A 1 131 ? -18.678 9.384 9.130 1.00 17.02 111 ALA A CA 1
ATOM 860 C C . ALA A 1 131 ? -20.052 9.154 8.528 1.00 17.77 111 ALA A C 1
ATOM 861 O O . ALA A 1 131 ? -21.070 9.359 9.176 1.00 19.59 111 ALA A O 1
ATOM 863 N N . ILE A 1 132 ? -20.068 8.743 7.269 1.00 18.37 112 ILE A N 1
ATOM 864 C CA . ILE A 1 132 ? -21.318 8.460 6.582 1.00 20.55 112 ILE A CA 1
ATOM 865 C C . ILE A 1 132 ? -21.987 7.263 7.239 1.00 17.48 112 ILE A C 1
ATOM 866 O O . ILE A 1 132 ? -23.197 7.266 7.478 1.00 22.14 112 ILE A O 1
ATOM 871 N N . GLU A 1 133 ? -21.193 6.245 7.549 1.00 20.58 113 GLU A N 1
ATOM 872 C CA . GLU A 1 133 ? -21.698 5.084 8.275 1.00 20.64 113 GLU A CA 1
ATOM 873 C C . GLU A 1 133 ? -22.272 5.459 9.645 1.00 24.57 113 GLU A C 1
ATOM 874 O O . GLU A 1 133 ? -23.187 4.798 10.146 1.00 27.84 113 GLU A O 1
ATOM 880 N N . ALA A 1 134 ? -21.738 6.518 10.247 1.00 19.13 114 ALA A N 1
ATOM 881 C CA . ALA A 1 134 ? -22.200 6.962 11.565 1.00 19.00 114 ALA A CA 1
ATOM 882 C C . ALA A 1 134 ? -23.425 7.858 11.456 1.00 23.76 114 ALA A C 1
ATOM 883 O O . ALA A 1 134 ? -24.052 8.178 12.470 1.00 21.89 114 ALA A O 1
ATOM 885 N N . GLY A 1 135 ? -23.740 8.291 10.239 1.00 21.79 115 GLY A N 1
ATOM 886 C CA . GLY A 1 135 ? -24.954 9.051 10.022 1.00 22.79 115 GLY A CA 1
ATOM 887 C C . GLY A 1 135 ? -24.827 10.356 9.269 1.00 19.88 115 GLY A C 1
ATOM 888 O O . GLY A 1 135 ? -25.818 11.071 9.129 1.00 19.76 115 GLY A O 1
ATOM 889 N N . ALA A 1 136 ? -23.629 10.682 8.786 1.00 16.61 116 ALA A N 1
ATOM 890 C CA . ALA A 1 136 ? -23.446 11.927 8.036 1.00 18.75 116 ALA A CA 1
ATOM 891 C C . ALA A 1 136 ? -24.069 11.802 6.644 1.00 19.59 116 ALA A C 1
ATOM 892 O O . ALA A 1 136 ? -24.174 10.697 6.105 1.00 20.72 116 ALA A O 1
ATOM 894 N N . HIS A 1 137 ? -24.452 12.936 6.064 1.00 16.63 117 HIS A N 1
ATOM 895 C CA . HIS A 1 137 ? -25.195 12.951 4.802 1.00 16.79 117 HIS A CA 1
ATOM 896 C C . HIS A 1 137 ? -24.408 13.566 3.649 1.00 15.87 117 HIS A C 1
ATOM 897 O O . HIS A 1 137 ? -24.695 13.302 2.492 1.00 17.21 117 HIS A O 1
ATOM 904 N N . ILE A 1 138 ? -23.429 14.404 3.970 1.00 15.65 118 ILE A N 1
ATOM 905 C CA . ILE A 1 138 ? -22.718 15.191 2.966 1.00 11.69 118 ILE A CA 1
ATOM 906 C C . ILE A 1 138 ? -21.237 15.160 3.284 1.00 17.32 118 ILE A C 1
ATOM 907 O O . ILE A 1 138 ? -20.869 15.184 4.447 1.00 15.62 118 ILE A O 1
ATOM 912 N N . ILE A 1 139 ? -20.384 15.104 2.262 1.00 12.82 119 ILE A N 1
ATOM 913 C CA . ILE A 1 139 ? -18.941 15.195 2.493 1.00 13.38 119 ILE A CA 1
ATOM 914 C C . ILE A 1 139 ? -18.506 16.598 2.101 1.00 13.49 119 ILE A C 1
ATOM 915 O O . ILE A 1 139 ? -18.893 17.089 1.043 1.00 16.13 119 ILE A O 1
ATOM 920 N N . ASN A 1 140 ? -17.722 17.233 2.965 1.00 14.09 120 ASN A N 1
ATOM 921 C CA . ASN A 1 140 ? -17.210 18.579 2.733 1.00 16.78 120 ASN A CA 1
ATOM 922 C C . ASN A 1 140 ? -15.686 18.476 2.704 1.00 18.07 120 ASN A C 1
ATOM 923 O O . ASN A 1 140 ? -15.053 18.266 3.738 1.00 17.82 120 ASN A O 1
ATOM 928 N N . ASP A 1 141 ? -15.096 18.588 1.515 1.00 15.29 121 ASP A N 1
ATOM 929 C CA . ASP A 1 141 ? -13.658 18.327 1.347 1.00 13.32 121 ASP A CA 1
ATOM 930 C C . ASP A 1 141 ? -12.861 19.584 1.022 1.00 17.59 121 ASP A C 1
ATOM 931 O O . ASP A 1 141 ? -12.922 20.090 -0.107 1.00 16.17 121 ASP A O 1
ATOM 936 N N . ILE A 1 142 ? -12.078 20.067 1.986 1.00 16.43 122 ILE A N 1
ATOM 937 C CA . ILE A 1 142 ? -11.264 21.263 1.740 1.00 15.37 122 ILE A CA 1
ATOM 938 C C . ILE A 1 142 ? -10.177 21.056 0.693 1.00 14.98 122 ILE A C 1
ATOM 939 O O . ILE A 1 142 ? -9.601 22.030 0.198 1.00 17.69 122 ILE A O 1
ATOM 944 N N . TRP A 1 143 ? -9.882 19.806 0.348 1.00 12.83 123 TRP A N 1
ATOM 945 C CA . TRP A 1 143 ? -8.909 19.581 -0.726 1.00 14.67 123 TRP A CA 1
ATOM 946 C C . TRP A 1 143 ? -9.535 19.147 -2.052 1.00 15.99 123 TRP A C 1
ATOM 947 O O . TRP A 1 143 ? -8.820 18.830 -3.003 1.00 15.41 123 TRP A O 1
ATOM 958 N N . GLY A 1 144 ? -10.861 19.154 -2.120 1.00 16.34 124 GLY A N 1
ATOM 959 C CA . GLY A 1 144 ? -11.552 18.911 -3.382 1.00 16.01 124 GLY A CA 1
ATOM 960 C C . GLY A 1 144 ? -11.150 17.621 -4.074 1.00 18.35 124 GLY A C 1
ATOM 961 O O . GLY A 1 144 ? -10.924 17.597 -5.289 1.00 17.54 124 GLY A O 1
ATOM 962 N N . ALA A 1 145 ? -11.030 16.560 -3.274 1.00 16.51 125 ALA A N 1
ATOM 963 C CA . ALA A 1 145 ? -10.679 15.220 -3.737 1.00 19.18 125 ALA A CA 1
ATOM 964 C C . ALA A 1 145 ? -9.255 15.093 -4.283 1.00 18.85 125 ALA A C 1
ATOM 965 O O . ALA A 1 145 ? -8.916 14.087 -4.902 1.00 20.42 125 ALA A O 1
ATOM 967 N N . LYS A 1 146 ? -8.416 16.093 -4.033 1.00 16.94 126 LYS A N 1
ATOM 968 C CA . LYS A 1 146 ? -7.041 16.037 -4.516 1.00 18.98 126 LYS A CA 1
ATOM 969 C C . LYS A 1 146 ? -6.048 15.467 -3.506 1.00 22.65 126 LYS A C 1
ATOM 970 O O . LYS A 1 146 ? -5.050 14.865 -3.898 1.00 24.34 126 LYS A O 1
ATOM 976 N N . ALA A 1 147 ? -6.322 15.648 -2.216 1.00 17.09 127 ALA A N 1
ATOM 977 C CA . ALA A 1 147 ? -5.429 15.112 -1.186 1.00 18.73 127 ALA A CA 1
ATOM 978 C C . ALA A 1 147 ? -5.577 13.595 -1.082 1.00 20.67 127 ALA A C 1
ATOM 979 O O . ALA A 1 147 ? -4.584 12.857 -1.045 1.00 18.26 127 ALA A O 1
ATOM 981 N N . GLU A 1 148 ? -6.823 13.136 -1.052 1.00 15.16 128 GLU A N 1
ATOM 982 C CA . GLU A 1 148 ? -7.121 11.697 -1.051 1.00 18.87 128 GLU A CA 1
ATOM 983 C C . GLU A 1 148 ? -8.232 11.388 -2.053 1.00 20.78 128 GLU A C 1
ATOM 984 O O . GLU A 1 148 ? -9.407 11.412 -1.700 1.00 18.78 128 GLU A O 1
ATOM 990 N N . PRO A 1 149 ? -7.866 11.102 -3.312 1.00 20.52 129 PRO A N 1
ATOM 991 C CA . PRO A 1 149 ? -8.889 10.940 -4.353 1.00 21.58 129 PRO A CA 1
ATOM 992 C C . PRO A 1 149 ? -9.902 9.825 -4.062 1.00 19.28 129 PRO A C 1
ATOM 993 O O . PRO A 1 149 ? -11.010 9.856 -4.602 1.00 21.54 129 PRO A O 1
ATOM 997 N N . LYS A 1 150 ? -9.537 8.861 -3.223 1.00 18.75 130 LYS A N 1
ATOM 998 C CA . LYS A 1 150 ? -10.482 7.817 -2.843 1.00 20.50 130 LYS A CA 1
ATOM 999 C C . LYS A 1 150 ? -11.713 8.371 -2.126 1.00 18.65 130 LYS A C 1
ATOM 1000 O O . LYS A 1 150 ? -12.724 7.676 -2.013 1.00 16.98 130 LYS A O 1
ATOM 1006 N N . ILE A 1 151 ? -11.633 9.608 -1.634 1.00 17.41 131 ILE A N 1
ATOM 1007 C CA . ILE A 1 151 ? -12.802 10.220 -1.012 1.00 15.81 131 ILE A CA 1
ATOM 1008 C C . ILE A 1 151 ? -13.937 10.340 -2.021 1.00 18.96 131 ILE A C 1
ATOM 1009 O O . ILE A 1 151 ? -15.109 10.291 -1.640 1.00 16.33 131 ILE A O 1
ATOM 1014 N N . ALA A 1 152 ? -13.589 10.486 -3.301 1.00 16.16 132 ALA A N 1
ATOM 1015 C CA . ALA A 1 152 ? -14.593 10.559 -4.360 1.00 18.10 132 ALA A CA 1
ATOM 1016 C C . ALA A 1 152 ? -15.227 9.190 -4.612 1.00 16.95 132 ALA A C 1
ATOM 1017 O O . ALA A 1 152 ? -16.405 9.107 -4.951 1.00 18.75 132 ALA A O 1
ATOM 1019 N N . GLU A 1 153 ? -14.449 8.120 -4.456 1.00 19.21 133 GLU A N 1
ATOM 1020 C CA . GLU A 1 153 ? -15.009 6.760 -4.507 1.00 20.28 133 GLU A CA 1
ATOM 1021 C C . GLU A 1 153 ? -16.002 6.517 -3.368 1.00 21.10 133 GLU A C 1
ATOM 1022 O O . GLU A 1 153 ? -17.028 5.850 -3.557 1.00 18.04 133 GLU A O 1
ATOM 1028 N N . VAL A 1 154 ? -15.682 7.046 -2.185 1.00 19.24 134 VAL A N 1
ATOM 1029 C CA . VAL A 1 154 ? -16.580 6.957 -1.038 1.00 17.96 134 VAL A CA 1
ATOM 1030 C C . VAL A 1 154 ? -17.874 7.708 -1.342 1.00 16.80 134 VAL A C 1
ATOM 1031 O O . VAL A 1 154 ? -18.970 7.171 -1.164 1.00 16.09 134 VAL A O 1
ATOM 1035 N N . ALA A 1 155 ? -17.737 8.939 -1.843 1.00 14.07 135 ALA A N 1
ATOM 1036 C CA . ALA A 1 155 ? -18.894 9.752 -2.192 1.00 17.39 135 ALA A CA 1
ATOM 1037 C C . ALA A 1 155 ? -19.776 9.038 -3.205 1.00 15.35 135 ALA A C 1
ATOM 1038 O O . ALA A 1 155 ? -20.992 8.976 -3.041 1.00 18.51 135 ALA A O 1
ATOM 1040 N N . ALA A 1 156 ? -19.154 8.489 -4.247 1.00 16.28 136 ALA A N 1
ATOM 1041 C CA . ALA A 1 156 ? -19.900 7.845 -5.319 1.00 15.30 136 ALA A CA 1
ATOM 1042 C C . ALA A 1 156 ? -20.633 6.610 -4.814 1.00 17.87 136 ALA A C 1
ATOM 1043 O O . ALA A 1 156 ? -21.800 6.371 -5.138 1.00 21.99 136 ALA A O 1
ATOM 1045 N N . HIS A 1 157 ? -19.934 5.812 -4.030 1.00 19.00 137 HIS A N 1
ATOM 1046 C CA . HIS A 1 157 ? -20.520 4.589 -3.520 1.00 22.06 137 HIS A CA 1
ATOM 1047 C C . HIS A 1 157 ? -21.757 4.842 -2.657 1.00 23.08 137 HIS A C 1
ATOM 1048 O O . HIS A 1 157 ? -22.770 4.152 -2.793 1.00 22.10 137 HIS A O 1
ATOM 1055 N N . TYR A 1 158 ? -21.676 5.825 -1.766 1.00 19.40 138 TYR A N 1
ATOM 1056 C CA . TYR A 1 158 ? -22.789 6.110 -0.861 1.00 19.68 138 TYR A CA 1
ATOM 1057 C C . TYR A 1 158 ? -23.806 7.060 -1.474 1.00 19.63 138 TYR A C 1
ATOM 1058 O O . TYR A 1 158 ? -24.849 7.324 -0.873 1.00 21.95 138 TYR A O 1
ATOM 1067 N N . ASP A 1 159 ? -23.491 7.571 -2.662 1.00 20.71 139 ASP A N 1
ATOM 1068 C CA . ASP A 1 159 ? -24.409 8.431 -3.409 1.00 21.56 139 ASP A CA 1
ATOM 1069 C C . ASP A 1 159 ? -24.766 9.684 -2.606 1.00 21.00 139 ASP A C 1
ATOM 1070 O O . ASP A 1 159 ? -25.912 10.142 -2.612 1.00 23.34 139 ASP A O 1
ATOM 1075 N N . VAL A 1 160 ? -23.769 10.241 -1.923 1.00 16.28 140 VAL A N 1
ATOM 1076 C CA . VAL A 1 160 ? -23.968 11.451 -1.128 1.00 16.32 140 VAL A CA 1
ATOM 1077 C C . VAL A 1 160 ? -23.416 12.682 -1.830 1.00 16.27 140 VAL A C 1
ATOM 1078 O O . VAL A 1 160 ? -22.490 12.579 -2.633 1.00 17.08 140 VAL A O 1
ATOM 1082 N N . PRO A 1 161 ? -23.961 13.861 -1.494 1.00 16.10 141 PRO A N 1
ATOM 1083 C CA . PRO A 1 161 ? -23.376 15.100 -2.023 1.00 16.25 141 PRO A CA 1
ATOM 1084 C C . PRO A 1 161 ? -21.955 15.301 -1.529 1.00 17.82 141 PRO A C 1
ATOM 1085 O O . PRO A 1 161 ? -21.644 14.991 -0.377 1.00 16.58 141 PRO A O 1
ATOM 1089 N N . ILE A 1 162 ? -21.096 15.834 -2.388 1.00 14.29 142 ILE A N 1
ATOM 1090 C CA . ILE A 1 162 ? -19.753 16.187 -1.958 1.00 13.12 142 ILE A CA 1
ATOM 1091 C C . ILE A 1 162 ? -19.416 17.615 -2.366 1.00 15.87 142 ILE A C 1
ATOM 1092 O O . ILE A 1 162 ? -19.633 18.012 -3.506 1.00 17.48 142 ILE A O 1
ATOM 1097 N N . ILE A 1 163 ? -18.887 18.378 -1.415 1.00 14.19 143 ILE A N 1
ATOM 1098 C CA . ILE A 1 163 ? -18.497 19.763 -1.655 1.00 16.15 143 ILE A CA 1
ATOM 1099 C C . ILE A 1 163 ? -17.014 19.756 -1.975 1.00 17.28 143 ILE A C 1
ATOM 1100 O O . ILE A 1 163 ? -16.203 19.305 -1.164 1.00 16.94 143 ILE A O 1
ATOM 1105 N N . LEU A 1 164 ? -16.665 20.239 -3.166 1.00 12.68 144 LEU A N 1
ATOM 1106 C CA . LEU A 1 164 ? -15.283 20.252 -3.611 1.00 11.57 144 LEU A CA 1
ATOM 1107 C C . LEU A 1 164 ? -14.786 21.687 -3.492 1.00 14.34 144 LEU A C 1
ATOM 1108 O O . LEU A 1 164 ? -15.246 22.576 -4.219 1.00 15.48 144 LEU A O 1
ATOM 1113 N N . MET A 1 165 ? -13.868 21.923 -2.566 1.00 14.25 145 MET A N 1
ATOM 1114 C CA . MET A 1 165 ? -13.384 23.282 -2.337 1.00 13.65 145 MET A CA 1
ATOM 1115 C C . MET A 1 165 ? -12.147 23.587 -3.151 1.00 15.57 145 MET A C 1
ATOM 1116 O O . MET A 1 165 ? -11.283 22.728 -3.321 1.00 16.66 145 MET A O 1
ATOM 1121 N N . HIS A 1 166 ? -12.049 24.810 -3.659 1.00 13.06 146 HIS A N 1
ATOM 1122 C CA . HIS A 1 166 ? -10.816 25.209 -4.296 1.00 12.28 146 HIS A CA 1
ATOM 1123 C C . HIS A 1 166 ? -9.686 25.327 -3.274 1.00 15.62 146 HIS A C 1
ATOM 1124 O O . HIS A 1 166 ? -9.838 25.954 -2.224 1.00 15.19 146 HIS A O 1
ATOM 1131 N N . ASN A 1 167 ? -8.540 24.747 -3.600 1.00 16.38 147 ASN A N 1
ATOM 1132 C CA . ASN A 1 167 ? -7.388 24.804 -2.717 1.00 15.62 147 ASN A CA 1
ATOM 1133 C C . ASN A 1 167 ? -6.149 24.412 -3.517 1.00 20.14 147 ASN A C 1
ATOM 1134 O O . ASN A 1 167 ? -6.256 23.771 -4.565 1.00 20.70 147 ASN A O 1
ATOM 1139 N N . ARG A 1 168 ? -4.978 24.820 -3.036 1.00 16.36 148 ARG A N 1
ATOM 1140 C CA . ARG A 1 168 ? -3.710 24.527 -3.701 1.00 20.14 148 ARG A CA 1
ATOM 1141 C C . ARG A 1 168 ? -2.636 24.474 -2.644 1.00 18.75 148 ARG A C 1
ATOM 1142 O O . ARG A 1 168 ? -2.798 25.041 -1.564 1.00 19.17 148 ARG A O 1
ATOM 1150 N N . ASP A 1 169 ? -1.512 23.839 -2.960 1.00 22.12 149 ASP A N 1
ATOM 1151 C CA . ASP A 1 169 ? -0.388 23.872 -2.032 1.00 23.62 149 ASP A CA 1
ATOM 1152 C C . ASP A 1 169 ? 0.570 25.010 -2.383 1.00 34.42 149 ASP A C 1
ATOM 1153 O O . ASP A 1 169 ? 1.753 24.967 -2.033 1.00 41.34 149 ASP A O 1
ATOM 1158 N N . ASN A 1 170 ? 0.043 26.022 -3.078 1.00 30.53 150 ASN A N 1
ATOM 1159 C CA . ASN A 1 170 ? 0.820 27.196 -3.486 1.00 37.10 150 ASN A CA 1
ATOM 1160 C C . ASN A 1 170 ? -0.075 28.380 -3.868 1.00 36.97 150 ASN A C 1
ATOM 1161 O O . ASN A 1 170 ? -1.249 28.198 -4.183 1.00 38.08 150 ASN A O 1
ATOM 1166 N N . MET A 1 171 ? 0.481 29.589 -3.865 1.00 28.54 151 MET A N 1
ATOM 1167 C CA . MET A 1 171 ? -0.294 30.769 -4.250 1.00 38.00 151 MET A CA 1
ATOM 1168 C C . MET A 1 171 ? 0.244 31.375 -5.542 1.00 41.70 151 MET A C 1
ATOM 1169 O O . MET A 1 171 ? -0.016 32.539 -5.865 1.00 49.30 151 MET A O 1
ATOM 1174 N N . ASN A 1 172 ? 0.992 30.574 -6.291 1.00 36.94 152 ASN A N 1
ATOM 1175 C CA . ASN A 1 172 ? 1.532 31.042 -7.557 1.00 32.66 152 ASN A CA 1
ATOM 1176 C C . ASN A 1 172 ? 0.504 30.938 -8.676 1.00 37.85 152 ASN A C 1
ATOM 1177 O O . ASN A 1 172 ? 0.440 29.934 -9.381 1.00 46.05 152 ASN A O 1
ATOM 1182 N N . TYR A 1 173 ? -0.309 31.979 -8.821 1.00 26.44 153 TYR A N 1
ATOM 1183 C CA . TYR A 1 173 ? -1.344 32.004 -9.842 1.00 25.48 153 TYR A CA 1
ATOM 1184 C C . TYR A 1 173 ? -0.828 32.763 -11.038 1.00 30.78 153 TYR A C 1
ATOM 1185 O O . TYR A 1 173 ? -0.022 33.688 -10.889 1.00 32.43 153 TYR A O 1
ATOM 1194 N N . ARG A 1 174 ? -1.279 32.360 -12.222 1.00 31.28 154 ARG A N 1
ATOM 1195 C CA . ARG A 1 174 ? -1.032 33.120 -13.440 1.00 33.17 154 ARG A CA 1
ATOM 1196 C C . ARG A 1 174 ? -2.160 34.121 -13.599 1.00 31.39 154 ARG A C 1
ATOM 1197 O O . ARG A 1 174 ? -1.943 35.289 -13.925 1.00 33.71 154 ARG A O 1
ATOM 1205 N N . ASN A 1 175 ? -3.376 33.645 -13.361 1.00 28.97 155 ASN A N 1
ATOM 1206 C CA . ASN A 1 175 ? -4.559 34.485 -13.408 1.00 27.38 155 ASN A CA 1
ATOM 1207 C C . ASN A 1 175 ? -5.577 33.885 -12.464 1.00 25.51 155 ASN A C 1
ATOM 1208 O O . ASN A 1 175 ? -6.146 32.834 -12.765 1.00 23.77 155 ASN A O 1
ATOM 1213 N N . LEU A 1 176 ? -5.805 34.553 -11.332 1.00 20.78 156 LEU A N 1
ATOM 1214 C CA . LEU A 1 176 ? -6.556 33.964 -10.218 1.00 18.07 156 LEU A CA 1
ATOM 1215 C C . LEU A 1 176 ? -7.858 33.262 -10.602 1.00 17.13 156 LEU A C 1
ATOM 1216 O O . LEU A 1 176 ? -8.031 32.074 -10.333 1.00 16.65 156 LEU A O 1
ATOM 1221 N N . MET A 1 177 ? -8.785 33.992 -11.213 1.00 19.17 157 MET A N 1
ATOM 1222 C CA . MET A 1 177 ? -10.100 33.410 -11.462 1.00 19.54 157 MET A CA 1
ATOM 1223 C C . MET A 1 177 ? -10.036 32.282 -12.484 1.00 16.42 157 MET A C 1
ATOM 1224 O O . MET A 1 177 ? -10.685 31.258 -12.319 1.00 18.04 157 MET A O 1
ATOM 1229 N N . ALA A 1 178 ? -9.263 32.476 -13.538 1.00 18.88 158 ALA A N 1
ATOM 1230 C CA . ALA A 1 178 ? -9.120 31.440 -14.554 1.00 18.91 158 ALA A CA 1
ATOM 1231 C C . ALA A 1 178 ? -8.473 30.196 -13.954 1.00 16.59 158 ALA A C 1
ATOM 1232 O O . ALA A 1 178 ? -8.874 29.068 -14.262 1.00 18.66 158 ALA A O 1
ATOM 1234 N N . ASP A 1 179 ? -7.476 30.395 -13.094 1.00 17.58 159 ASP A N 1
ATOM 1235 C CA . ASP A 1 179 ? -6.842 29.266 -12.411 1.00 19.15 159 ASP A CA 1
ATOM 1236 C C . ASP A 1 179 ? -7.782 28.564 -11.437 1.00 18.52 159 ASP A C 1
ATOM 1237 O O . ASP A 1 179 ? -7.767 27.334 -11.341 1.00 17.98 159 ASP A O 1
ATOM 1242 N N A MET A 1 180 ? -8.591 29.328 -10.704 0.67 15.78 160 MET A N 1
ATOM 1243 N N B MET A 1 180 ? -8.593 29.344 -10.727 0.33 15.81 160 MET A N 1
ATOM 1244 C CA A MET A 1 180 ? -9.537 28.713 -9.771 0.67 14.14 160 MET A CA 1
ATOM 1245 C CA B MET A 1 180 ? -9.560 28.787 -9.785 0.33 15.63 160 MET A CA 1
ATOM 1246 C C A MET A 1 180 ? -10.522 27.820 -10.516 0.67 17.19 160 MET A C 1
ATO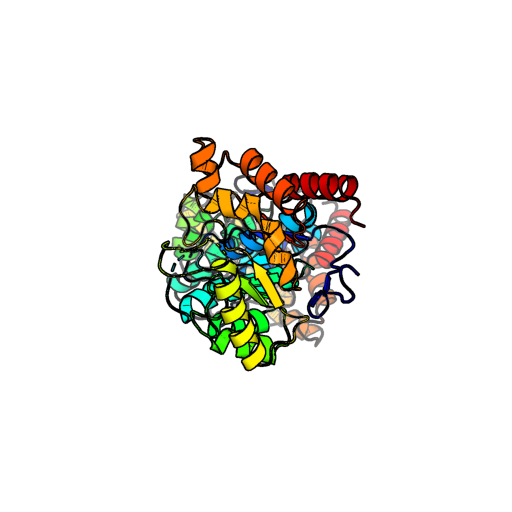M 1247 C C B MET A 1 180 ? -10.542 27.864 -10.490 0.33 16.61 160 MET A C 1
ATOM 1248 O O A MET A 1 180 ? -10.812 26.704 -10.101 0.67 15.58 160 MET A O 1
ATOM 1249 O O B MET A 1 180 ? -10.846 26.773 -10.017 0.33 15.55 160 MET A O 1
ATOM 1258 N N . ILE A 1 181 ? -11.041 28.318 -11.631 1.00 15.84 161 ILE A N 1
ATOM 1259 C CA . ILE A 1 181 ? -12.007 27.553 -12.398 1.00 17.42 161 ILE A CA 1
ATOM 1260 C C . ILE A 1 181 ? -11.374 26.281 -12.961 1.00 14.46 161 ILE A C 1
ATOM 1261 O O . ILE A 1 181 ? -11.981 25.213 -12.927 1.00 16.84 161 ILE A O 1
ATOM 1266 N N . ALA A 1 182 ? -10.148 26.393 -13.473 1.00 16.58 162 ALA A N 1
ATOM 1267 C CA . ALA A 1 182 ? -9.417 25.227 -13.963 1.00 18.33 162 ALA A CA 1
ATOM 1268 C C . ALA A 1 182 ? -9.165 24.213 -12.841 1.00 15.90 162 ALA A C 1
ATOM 1269 O O . ALA A 1 182 ? -9.325 23.000 -13.031 1.00 15.78 162 ALA A O 1
ATOM 1271 N N . ASP A 1 183 ? -8.749 24.707 -11.676 1.00 16.95 163 ASP A N 1
ATOM 1272 C CA . ASP A 1 183 ? -8.515 23.826 -10.531 1.00 15.44 163 ASP A CA 1
ATOM 1273 C C . ASP A 1 183 ? -9.806 23.136 -10.079 1.00 14.98 163 ASP A C 1
ATOM 1274 O O . ASP A 1 183 ? -9.809 21.948 -9.747 1.00 16.56 163 ASP A O 1
ATOM 1279 N N . LEU A 1 184 ? -10.899 23.890 -10.031 1.00 14.38 164 LEU A N 1
ATOM 1280 C CA . LEU A 1 184 ? -12.186 23.297 -9.661 1.00 16.32 164 LEU A CA 1
ATOM 1281 C C . LEU A 1 184 ? -12.596 22.249 -10.680 1.00 17.17 164 LEU A C 1
ATOM 1282 O O . LEU A 1 184 ? -13.165 21.222 -10.333 1.00 15.31 164 LEU A O 1
ATOM 1287 N N . TYR A 1 185 ? -12.298 22.474 -11.949 1.00 14.90 165 TYR A N 1
ATOM 1288 C CA A TYR A 1 185 ? -12.629 21.460 -12.929 0.62 16.70 165 TYR A CA 1
ATOM 1289 C CA B TYR A 1 185 ? -12.578 21.456 -12.944 0.38 17.12 165 TYR A CA 1
ATOM 1290 C C . TYR A 1 185 ? -11.813 20.184 -12.720 1.00 19.32 165 TYR A C 1
ATOM 1291 O O . TYR A 1 185 ? -12.335 19.082 -12.923 1.00 20.67 165 TYR A O 1
ATOM 1308 N N . ASP A 1 186 ? -10.553 20.331 -12.324 1.00 16.38 166 ASP A N 1
ATOM 1309 C CA . ASP A 1 186 ? -9.743 19.151 -12.061 1.00 17.73 166 ASP A CA 1
ATOM 1310 C C . ASP A 1 186 ? -10.400 18.337 -10.940 1.00 18.38 166 ASP A C 1
ATOM 1311 O O . ASP A 1 186 ? -10.371 17.110 -10.972 1.00 18.47 166 ASP A O 1
ATOM 1316 N N . SER A 1 187 ? -11.012 19.021 -9.977 1.00 17.11 167 SER A N 1
ATOM 1317 C CA . SER A 1 187 ? -11.721 18.338 -8.889 1.00 16.92 167 SER A CA 1
ATOM 1318 C C . SER A 1 187 ? -12.985 17.651 -9.400 1.00 17.89 167 SER A C 1
ATOM 1319 O O . SER A 1 187 ? -13.273 16.502 -9.044 1.00 16.06 167 SER A O 1
ATOM 1322 N N . ILE A 1 188 ? -13.762 18.374 -10.203 1.00 16.35 168 ILE A N 1
ATOM 1323 C CA . ILE A 1 188 ? -14.954 17.800 -10.831 1.00 15.44 168 ILE A CA 1
ATOM 1324 C C . ILE A 1 188 ? -14.634 16.530 -11.622 1.00 21.54 168 ILE A C 1
ATOM 1325 O O . ILE A 1 188 ? -15.351 15.541 -11.511 1.00 20.65 168 ILE A O 1
ATOM 1330 N N . LYS A 1 189 ? -13.571 16.568 -12.425 1.00 15.33 169 LYS A N 1
ATOM 1331 C CA . LYS A 1 189 ? -13.135 15.406 -13.201 1.00 17.38 169 LYS A CA 1
ATOM 1332 C C . LYS A 1 189 ? -12.802 14.206 -12.300 1.00 22.06 169 LYS A C 1
ATOM 1333 O O . LYS A 1 189 ? -13.207 13.076 -12.588 1.00 20.80 169 LYS A O 1
ATOM 1339 N N . ILE A 1 190 ? -12.072 14.448 -11.211 1.00 20.88 170 ILE A N 1
ATOM 1340 C CA . ILE A 1 190 ? -11.772 13.375 -10.257 1.00 18.48 170 ILE A CA 1
ATOM 1341 C C . ILE A 1 190 ? -13.067 12.765 -9.728 1.00 18.31 170 ILE A C 1
ATOM 1342 O O . ILE A 1 190 ? -13.221 11.534 -9.698 1.00 20.38 170 ILE A O 1
ATOM 1347 N N . ALA A 1 191 ? -13.996 13.624 -9.312 1.00 17.84 171 ALA A N 1
ATOM 1348 C CA . ALA A 1 191 ? -15.273 13.160 -8.766 1.00 20.91 171 ALA A CA 1
ATOM 1349 C C . ALA A 1 191 ? -16.081 12.370 -9.801 1.00 20.19 171 ALA A C 1
ATOM 1350 O O . ALA A 1 191 ? -16.574 11.278 -9.514 1.00 19.58 171 ALA A O 1
ATOM 1352 N N . LYS A 1 192 ? -16.210 12.908 -11.009 1.00 17.24 172 LYS A N 1
ATOM 1353 C CA . LYS A 1 192 ? -17.005 12.220 -12.022 1.00 20.00 172 LYS A CA 1
ATOM 1354 C C . LYS A 1 192 ? -16.356 10.923 -12.494 1.00 19.36 172 LYS A C 1
ATOM 1355 O O . LYS A 1 192 ? -17.048 9.938 -12.760 1.00 22.20 172 LYS A O 1
ATOM 1361 N N . ASP A 1 193 ? -15.029 10.900 -12.574 1.00 19.14 173 ASP A N 1
ATOM 1362 C CA . ASP A 1 193 ? -14.355 9.669 -12.970 1.00 22.59 173 ASP A CA 1
ATOM 1363 C C . ASP A 1 193 ? -14.600 8.567 -11.944 1.00 26.30 173 ASP A C 1
ATOM 1364 O O . ASP A 1 193 ? -14.608 7.383 -12.286 1.00 24.75 173 ASP A O 1
ATOM 1369 N N . ALA A 1 194 ? -14.797 8.966 -10.688 1.00 24.80 174 ALA A N 1
ATOM 1370 C CA . ALA A 1 194 ? -15.037 8.010 -9.608 1.00 24.74 174 ALA A CA 1
ATOM 1371 C C . ALA A 1 194 ? -16.493 7.566 -9.587 1.00 26.21 174 ALA A C 1
ATOM 1372 O O . ALA A 1 194 ? -16.845 6.619 -8.894 1.00 26.98 174 ALA A O 1
ATOM 1374 N N . GLY A 1 195 ? -17.341 8.254 -10.343 1.00 21.26 175 GLY A N 1
ATOM 1375 C CA . GLY A 1 195 ? -18.743 7.888 -10.424 1.00 22.44 175 GLY A CA 1
ATOM 1376 C C . GLY A 1 195 ? -19.701 8.819 -9.699 1.00 20.81 175 GLY A C 1
ATOM 1377 O O . GLY A 1 195 ? -20.889 8.514 -9.574 1.00 23.19 175 GLY A O 1
ATOM 1378 N N . VAL A 1 196 ? -19.206 9.959 -9.231 1.00 18.51 176 VAL A N 1
ATOM 1379 C CA . VAL A 1 196 ? -20.079 10.930 -8.577 1.00 17.61 176 VAL A CA 1
ATOM 1380 C C . VAL A 1 196 ? -20.998 11.564 -9.620 1.00 20.17 176 VAL A C 1
ATOM 1381 O O . VAL A 1 196 ? -20.533 12.007 -10.668 1.00 19.46 176 VAL A O 1
ATOM 1385 N N . ARG A 1 197 ? -22.300 11.575 -9.338 1.00 18.42 177 ARG A N 1
ATOM 1386 C CA . ARG A 1 197 ? -23.288 12.136 -10.255 1.00 22.13 177 ARG A CA 1
ATOM 1387 C C . ARG A 1 197 ? -23.262 13.658 -10.181 1.00 17.04 177 ARG A C 1
ATOM 1388 O O . ARG A 1 197 ? -22.949 14.225 -9.134 1.00 18.26 177 ARG A O 1
ATOM 1396 N N . ASP A 1 198 ? -23.603 14.321 -11.288 1.00 17.24 178 ASP A N 1
ATOM 1397 C CA . ASP A 1 198 ? -23.592 15.787 -11.323 1.00 18.40 178 ASP A CA 1
ATOM 1398 C C . ASP A 1 198 ? -24.428 16.392 -10.199 1.00 16.99 178 ASP A C 1
ATOM 1399 O O . ASP A 1 198 ? -24.031 17.390 -9.592 1.00 15.68 178 ASP A O 1
ATOM 1404 N N . GLU A 1 199 ? -25.577 15.781 -9.910 1.00 18.49 179 GLU A N 1
ATOM 1405 C CA . GLU A 1 199 ? -26.472 16.323 -8.885 1.00 19.73 179 GLU A CA 1
ATOM 1406 C C . GLU A 1 199 ? -25.902 16.228 -7.471 1.00 17.50 179 GLU A C 1
ATOM 1407 O O . GLU A 1 199 ? -26.439 16.823 -6.527 1.00 17.42 179 GLU A O 1
ATOM 1413 N N . ASN A 1 200 ? -24.803 15.498 -7.325 1.00 15.98 180 ASN A N 1
ATOM 1414 C CA . ASN A 1 200 ? -24.149 15.390 -6.023 1.00 14.56 180 ASN A CA 1
ATOM 1415 C C . ASN A 1 200 ? -22.879 16.215 -5.917 1.00 17.62 180 ASN A C 1
ATOM 1416 O O . ASN A 1 200 ? -22.110 16.041 -4.980 1.00 18.68 180 ASN A O 1
ATOM 1421 N N . ILE A 1 201 ? -22.645 17.111 -6.874 1.00 14.96 181 ILE A N 1
ATOM 1422 C CA . ILE A 1 201 ? -21.458 17.957 -6.800 1.00 12.65 181 ILE A CA 1
ATOM 1423 C C . ILE A 1 201 ? -21.817 19.383 -6.395 1.00 14.97 181 ILE A C 1
ATOM 1424 O O . ILE A 1 201 ? -22.731 19.976 -6.966 1.00 16.40 181 ILE A O 1
ATOM 1429 N N . ILE A 1 202 ? -21.105 19.904 -5.397 1.00 13.61 182 ILE A N 1
ATOM 1430 C CA . ILE A 1 202 ? -21.201 21.303 -4.966 1.00 13.37 182 ILE A CA 1
ATOM 1431 C C . ILE A 1 202 ? -19.787 21.878 -4.979 1.00 14.45 182 ILE A C 1
ATOM 1432 O O . ILE A 1 202 ? -18.834 21.171 -4.644 1.00 15.53 182 ILE A O 1
ATOM 1437 N N . LEU A 1 203 ? -19.629 23.141 -5.391 1.00 14.66 183 LEU A N 1
ATOM 1438 C CA . LEU A 1 203 ? -18.299 23.755 -5.430 1.00 11.61 183 LEU A CA 1
ATOM 1439 C C . LEU A 1 203 ? -18.172 24.844 -4.375 1.00 13.13 183 LEU A C 1
ATOM 1440 O O . LEU A 1 203 ? -19.172 25.423 -3.955 1.00 17.72 183 LEU A O 1
ATOM 1445 N N . ASP A 1 204 ? -16.935 25.129 -3.964 1.00 12.66 184 ASP A N 1
ATOM 1446 C CA . ASP A 1 204 ? -16.642 26.146 -2.951 1.00 15.00 184 ASP A CA 1
ATOM 1447 C C . ASP A 1 204 ? -15.376 26.856 -3.434 1.00 15.03 184 ASP A C 1
ATOM 1448 O O . ASP A 1 204 ? -14.399 26.201 -3.793 1.00 16.03 184 ASP A O 1
ATOM 1453 N N . PRO A 1 205 ? -15.388 28.208 -3.470 1.00 14.30 185 PRO A N 1
ATOM 1454 C CA . PRO A 1 205 ? -14.231 28.938 -3.992 1.00 15.43 185 PRO A CA 1
ATOM 1455 C C . PRO A 1 205 ? -13.022 28.934 -3.061 1.00 14.77 185 PRO A C 1
ATOM 1456 O O . PRO A 1 205 ? -11.979 29.460 -3.445 1.00 16.12 185 PRO A O 1
ATOM 1460 N N . GLY A 1 206 ? -13.144 28.367 -1.860 1.00 16.53 186 GLY A N 1
ATOM 1461 C CA . GLY A 1 206 ? -11.998 28.316 -0.968 1.00 12.40 186 GLY A CA 1
ATOM 1462 C C . GLY A 1 206 ? -11.444 29.679 -0.591 1.00 15.45 186 GLY A C 1
ATOM 1463 O O . GLY A 1 206 ? -10.227 29.890 -0.575 1.00 15.77 186 GLY A O 1
ATOM 1464 N N . ILE A 1 207 ? -12.333 30.613 -0.277 1.00 15.49 187 ILE A N 1
ATOM 1465 C CA . ILE A 1 207 ? -11.879 31.902 0.227 1.00 16.51 187 ILE A CA 1
ATOM 1466 C C . ILE A 1 207 ? -11.096 31.631 1.505 1.00 16.00 187 ILE A C 1
ATOM 1467 O O . ILE A 1 207 ? -11.548 30.863 2.365 1.00 20.65 187 ILE A O 1
ATOM 1472 N N . GLY A 1 208 ? -9.918 32.236 1.626 1.00 17.34 188 GLY A N 1
ATOM 1473 C CA . GLY A 1 208 ? -9.107 32.071 2.820 1.00 20.03 188 GLY A CA 1
ATOM 1474 C C . GLY A 1 208 ? -8.130 30.912 2.738 1.00 22.55 188 GLY A C 1
ATOM 1475 O O . GLY A 1 208 ? -7.412 30.623 3.700 1.00 19.18 188 GLY A O 1
ATOM 1476 N N . PHE A 1 209 ? -8.099 30.247 1.589 1.00 16.71 189 PHE A N 1
ATOM 1477 C CA . PHE A 1 209 ? -7.165 29.151 1.366 1.00 16.33 189 PHE A CA 1
ATOM 1478 C C . PHE A 1 209 ? -6.309 29.420 0.145 1.00 20.41 189 PHE A C 1
ATOM 1479 O O . PHE A 1 209 ? -6.839 29.701 -0.920 1.00 18.52 189 PHE A O 1
ATOM 1487 N N . ALA A 1 210 ? -4.993 29.333 0.320 1.00 20.14 190 ALA A N 1
ATOM 1488 C CA . ALA A 1 210 ? -4.025 29.442 -0.773 1.00 19.74 190 ALA A CA 1
ATOM 1489 C C . ALA A 1 210 ? -4.176 30.733 -1.553 1.00 19.46 190 ALA A C 1
ATOM 1490 O O . ALA A 1 210 ? -3.953 30.760 -2.767 1.00 21.23 190 ALA A O 1
ATOM 1492 N N . LYS A 1 211 ? -4.570 31.799 -0.857 1.00 19.93 191 LYS A N 1
ATOM 1493 C CA . LYS A 1 211 ? -4.752 33.103 -1.489 1.00 20.98 191 LYS A CA 1
ATOM 1494 C C . LYS A 1 211 ? -4.234 34.205 -0.579 1.00 23.18 191 LYS A C 1
ATOM 1495 O O . LYS A 1 211 ? -4.377 34.127 0.646 1.00 24.63 191 LYS A O 1
ATOM 1501 N N . THR A 1 212 ? -3.637 35.229 -1.179 1.00 23.92 192 THR A N 1
ATOM 1502 C CA . THR A 1 212 ? -3.271 36.440 -0.449 1.00 22.96 192 THR A CA 1
ATOM 1503 C C . THR A 1 212 ? -4.561 37.153 -0.047 1.00 21.83 192 THR A C 1
ATOM 1504 O O . THR A 1 212 ? -5.623 36.853 -0.592 1.00 22.62 192 THR A O 1
ATOM 1508 N N . PRO A 1 213 ? -4.481 38.090 0.916 1.00 27.04 193 PRO A N 1
ATOM 1509 C CA . PRO A 1 213 ? -5.669 38.873 1.276 1.00 30.63 193 PRO A CA 1
ATOM 1510 C C . PRO A 1 213 ? -6.275 39.542 0.042 1.00 25.42 193 PRO A C 1
ATOM 1511 O O . PRO A 1 213 ? -7.496 39.525 -0.148 1.00 24.10 193 PRO A O 1
ATOM 1515 N N . GLU A 1 214 ? -5.411 40.108 -0.791 1.00 27.76 194 GLU A N 1
ATOM 1516 C CA . GLU A 1 214 ? -5.833 40.771 -2.017 1.00 26.61 194 GLU A CA 1
ATOM 1517 C C . GLU A 1 214 ? -6.527 39.790 -2.962 1.00 21.95 194 GLU A C 1
ATOM 1518 O O . GLU A 1 214 ? -7.523 40.129 -3.602 1.00 22.94 194 GLU A O 1
ATOM 1524 N N . GLN A 1 215 ? -6.000 38.576 -3.049 1.00 20.76 195 GLN A N 1
ATOM 1525 C CA . GLN A 1 215 ? -6.599 37.560 -3.903 1.00 21.40 195 GLN A CA 1
ATOM 1526 C C . GLN A 1 215 ? -7.955 37.130 -3.370 1.00 20.05 195 GLN A C 1
ATOM 1527 O O . GLN A 1 215 ? -8.864 36.846 -4.141 1.00 17.72 195 GLN A O 1
ATOM 1533 N N . ASN A 1 216 ? -8.102 37.096 -2.050 1.00 19.19 196 ASN A N 1
ATOM 1534 C CA . ASN A 1 216 ? -9.393 36.762 -1.467 1.00 20.15 196 ASN A CA 1
ATOM 1535 C C . ASN A 1 216 ? -10.455 37.801 -1.839 1.00 21.09 196 ASN A C 1
ATOM 1536 O O . ASN A 1 216 ? -11.576 37.446 -2.194 1.00 18.56 196 ASN A O 1
ATOM 1541 N N . LEU A 1 217 ? -10.085 39.075 -1.772 1.00 20.57 197 LEU A N 1
ATOM 1542 C CA . LEU A 1 217 ? -10.975 40.149 -2.214 1.00 22.67 197 LEU A CA 1
ATOM 1543 C C . LEU A 1 217 ? -11.342 40.000 -3.693 1.00 19.97 197 LEU A C 1
ATOM 1544 O O . LEU A 1 217 ? -12.507 40.167 -4.068 1.00 19.34 197 LEU A O 1
ATOM 1549 N N . GLU A 1 218 ? -10.352 39.679 -4.526 1.00 19.55 198 GLU A N 1
ATOM 1550 C CA . GLU A 1 218 ? -10.579 39.527 -5.966 1.00 20.76 198 GLU A CA 1
ATOM 1551 C C . GLU A 1 218 ? -11.512 38.355 -6.255 1.00 21.09 198 GLU A C 1
ATOM 1552 O O . GLU A 1 218 ? -12.375 38.435 -7.124 1.00 19.32 198 GLU A O 1
ATOM 1558 N N . ALA A 1 219 ? -11.359 37.266 -5.507 1.00 17.47 199 ALA A N 1
ATOM 1559 C CA . ALA A 1 219 ? -12.258 36.133 -5.680 1.00 16.69 199 ALA A CA 1
ATOM 1560 C C . ALA A 1 219 ? -13.684 36.489 -5.275 1.00 18.63 199 ALA A C 1
ATOM 1561 O O . ALA A 1 219 ? -14.629 36.101 -5.957 1.00 17.85 199 ALA A O 1
ATOM 1563 N N . MET A 1 220 ? -13.843 37.240 -4.183 1.00 16.55 200 MET A N 1
ATOM 1564 C CA . MET A 1 220 ? -15.172 37.692 -3.783 1.00 18.39 200 MET A CA 1
ATOM 1565 C C . MET A 1 220 ? -15.793 38.542 -4.881 1.00 18.72 200 MET A C 1
ATOM 1566 O O . MET A 1 220 ? -16.971 38.380 -5.211 1.00 19.12 200 MET A O 1
ATOM 1571 N N . ARG A 1 221 ? -14.986 39.435 -5.446 1.00 17.20 201 ARG A N 1
ATOM 1572 C CA . ARG A 1 221 ? -15.441 40.392 -6.458 1.00 20.06 201 ARG A CA 1
ATOM 1573 C C . ARG A 1 221 ? -15.920 39.699 -7.721 1.00 20.78 201 ARG A C 1
ATOM 1574 O O . ARG A 1 221 ? -16.758 40.234 -8.468 1.00 20.79 201 ARG A O 1
ATOM 1582 N N . ASN A 1 222 ? -15.376 38.510 -7.967 1.00 19.01 202 ASN A N 1
ATOM 1583 C CA . ASN A 1 222 ? -15.644 37.791 -9.212 1.00 18.61 202 ASN A CA 1
ATOM 1584 C C . ASN A 1 222 ? -16.337 36.456 -9.018 1.00 19.52 202 ASN A C 1
ATOM 1585 O O . ASN A 1 222 ? -16.357 35.613 -9.923 1.00 18.20 202 ASN A O 1
ATOM 1590 N N . LEU A 1 223 ? -16.927 36.274 -7.842 1.00 17.26 203 LEU A N 1
ATOM 1591 C CA . LEU A 1 223 ? -17.553 35.011 -7.469 1.00 17.88 203 LEU A CA 1
ATOM 1592 C C . LEU A 1 223 ? -18.555 34.489 -8.488 1.00 15.42 203 LEU A C 1
ATOM 1593 O O . LEU A 1 223 ? -18.715 33.280 -8.625 1.00 16.33 203 LEU A O 1
ATOM 1598 N N . GLU A 1 224 ? -19.224 35.382 -9.214 1.00 16.92 204 GLU A N 1
A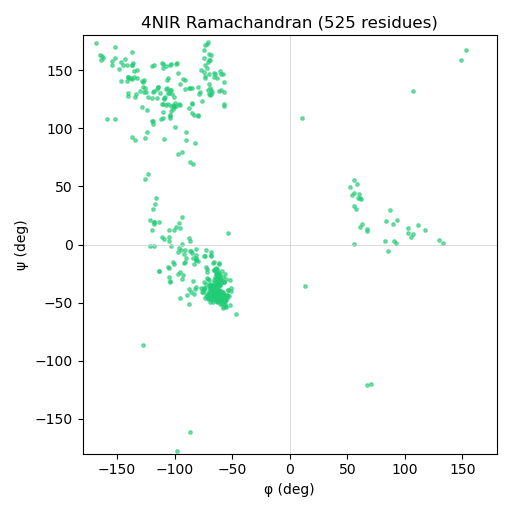TOM 1599 C CA . GLU A 1 224 ? -20.271 34.949 -10.143 1.00 18.34 204 GLU A CA 1
ATOM 1600 C C . GLU A 1 224 ? -19.716 34.082 -11.295 1.00 18.82 204 GLU A C 1
ATOM 1601 O O . GLU A 1 224 ? -20.461 33.325 -11.926 1.00 19.09 204 GLU A O 1
ATOM 1607 N N . GLN A 1 225 ? -18.413 34.181 -11.556 1.00 17.78 205 GLN A N 1
ATOM 1608 C CA . GLN A 1 225 ? -17.791 33.372 -12.615 1.00 19.14 205 GLN A CA 1
ATOM 1609 C C . GLN A 1 225 ? -17.909 31.877 -12.339 1.00 18.80 205 GLN A C 1
ATOM 1610 O O . GLN A 1 225 ? -17.970 31.074 -13.279 1.00 20.03 205 GLN A O 1
ATOM 1616 N N . LEU A 1 226 ? -17.964 31.496 -11.058 1.00 18.89 206 LEU A N 1
ATOM 1617 C CA . LEU A 1 226 ? -18.059 30.082 -10.695 1.00 18.07 206 LEU A CA 1
ATOM 1618 C C . LEU A 1 226 ? -19.338 29.449 -11.221 1.00 21.26 206 LEU A C 1
ATOM 1619 O O . LEU A 1 226 ? -19.402 28.240 -11.425 1.00 20.88 206 LEU A O 1
ATOM 1624 N N . ASN A 1 227 ? -20.354 30.271 -11.441 1.00 18.92 207 ASN A N 1
ATOM 1625 C CA . ASN A 1 227 ? -21.642 29.778 -11.906 1.00 19.40 207 ASN A CA 1
ATOM 1626 C C . ASN A 1 227 ? -21.632 29.133 -13.298 1.00 17.71 207 ASN A C 1
ATOM 1627 O O . ASN A 1 227 ? -22.501 28.318 -13.605 1.00 23.15 207 ASN A O 1
ATOM 1632 N N . VAL A 1 228 ? -20.666 29.492 -14.142 1.00 21.08 208 VAL A N 1
ATOM 1633 C CA . VAL A 1 228 ? -20.599 28.883 -15.473 1.00 20.02 208 VAL A CA 1
ATOM 1634 C C . VAL A 1 228 ? -20.352 27.380 -15.430 1.00 17.49 208 VAL A C 1
ATOM 1635 O O . VAL A 1 228 ? -20.618 26.681 -16.416 1.00 20.24 208 VAL A O 1
ATOM 1639 N N . LEU A 1 229 ? -19.818 26.871 -14.325 1.00 16.36 209 LEU A N 1
ATOM 1640 C CA . LEU A 1 229 ? -19.536 25.441 -14.247 1.00 18.00 209 LEU A CA 1
ATOM 1641 C C . LEU A 1 229 ? -20.817 24.640 -14.099 1.00 14.90 209 LEU A C 1
ATOM 1642 O O . LEU A 1 229 ? -20.828 23.440 -14.349 1.00 17.68 209 LEU A O 1
ATOM 1647 N N . GLY A 1 230 ? -21.888 25.302 -13.669 1.00 20.32 210 GLY A N 1
ATOM 1648 C CA . GLY A 1 230 ? -23.196 24.669 -13.626 1.00 19.83 210 GLY A CA 1
ATOM 1649 C C . GLY A 1 230 ? -23.472 23.833 -12.386 1.00 13.88 210 GLY A C 1
ATOM 1650 O O . GLY A 1 230 ? -24.337 22.956 -12.423 1.00 17.59 210 GLY A O 1
ATOM 1651 N N . TYR A 1 231 ? -22.733 24.078 -11.305 1.00 13.38 211 TYR A N 1
ATOM 1652 C CA . TYR A 1 231 ? -22.983 23.378 -10.036 1.00 14.72 211 TYR A CA 1
ATOM 1653 C C . TYR A 1 231 ? -23.328 24.375 -8.953 1.00 11.74 211 TYR A C 1
ATOM 1654 O O . TYR A 1 231 ? -22.900 25.532 -8.999 1.00 13.11 211 TYR A O 1
ATOM 1663 N N . PRO A 1 232 ? -24.080 23.924 -7.947 1.00 13.95 212 PRO A N 1
ATOM 1664 C CA . PRO A 1 232 ? -24.348 24.825 -6.823 1.00 14.67 212 PRO A CA 1
ATOM 1665 C C . PRO A 1 232 ? -23.043 25.239 -6.137 1.00 13.41 212 PRO A C 1
ATOM 1666 O O . PRO A 1 232 ? -22.066 24.482 -6.108 1.00 14.95 212 PRO A O 1
ATOM 1670 N N . VAL A 1 233 ? -23.035 26.447 -5.590 1.00 12.68 213 VAL A N 1
ATOM 1671 C CA . VAL A 1 233 ? -21.846 26.998 -4.981 1.00 14.10 213 VAL A CA 1
ATOM 1672 C C . VAL A 1 233 ? -22.096 27.265 -3.505 1.00 15.65 213 VAL A C 1
ATOM 1673 O O . VAL A 1 233 ? -23.123 27.839 -3.135 1.00 15.86 213 VAL A O 1
ATOM 1677 N N . LEU A 1 234 ? -21.165 26.811 -2.668 1.00 12.16 214 LEU A N 1
ATOM 1678 C CA . LEU A 1 234 ? -21.191 27.116 -1.244 1.00 13.68 214 LEU A CA 1
ATOM 1679 C C . LEU A 1 234 ? -20.077 28.109 -0.945 1.00 16.55 214 LEU A C 1
ATOM 1680 O O . LEU A 1 234 ? -18.940 27.937 -1.409 1.00 16.87 214 LEU A O 1
ATOM 1685 N N . LEU A 1 235 ? -20.397 29.147 -0.177 1.00 14.87 215 LEU A N 1
ATOM 1686 C CA . LEU A 1 235 ? -19.406 30.158 0.186 1.00 14.34 215 LEU A CA 1
ATOM 1687 C C . LEU A 1 235 ? -19.071 30.036 1.656 1.00 20.21 215 LEU A C 1
ATOM 1688 O O . LEU A 1 235 ? -19.968 30.089 2.497 1.00 17.18 215 LEU A O 1
ATOM 1693 N N . GLY A 1 236 ? -17.785 29.906 1.969 1.00 17.92 216 GLY A N 1
ATOM 1694 C CA . GLY A 1 236 ? -17.344 29.827 3.355 1.00 20.20 216 GLY A CA 1
ATOM 1695 C C . GLY A 1 236 ? -16.318 30.899 3.686 1.00 25.19 216 GLY A C 1
ATOM 1696 O O . GLY A 1 236 ? -15.128 30.737 3.432 1.00 32.16 216 GLY A O 1
ATOM 1697 N N . THR A 1 237 ? -16.780 32.004 4.261 1.00 16.73 217 THR A N 1
ATOM 1698 C CA . THR A 1 237 ? -15.920 33.143 4.540 1.00 17.62 217 THR A CA 1
ATOM 1699 C C . THR A 1 237 ? -15.895 33.503 6.017 1.00 20.90 217 THR A C 1
ATOM 1700 O O . THR A 1 237 ? -15.199 34.425 6.425 1.00 22.64 217 THR A O 1
ATOM 1704 N N . SER A 1 238 ? -16.656 32.771 6.816 1.00 19.72 218 SER A N 1
ATOM 1705 C CA . SER A 1 238 ? -16.965 33.214 8.169 1.00 20.14 218 SER A CA 1
ATOM 1706 C C . SER A 1 238 ? -15.741 33.483 9.053 1.00 22.93 218 SER A C 1
ATOM 1707 O O . SER A 1 238 ? -14.911 32.598 9.260 1.00 21.77 218 SER A O 1
ATOM 1710 N N . ARG A 1 239 ? -15.642 34.722 9.543 1.00 19.23 219 ARG A N 1
ATOM 1711 C CA . ARG A 1 239 ? -14.596 35.164 10.478 1.00 21.30 219 ARG A CA 1
ATOM 1712 C C . ARG A 1 239 ? -13.172 35.055 9.934 1.00 23.95 219 ARG A C 1
ATOM 1713 O O . ARG A 1 239 ? -12.205 35.148 10.694 1.00 24.48 219 ARG A O 1
ATOM 1721 N N . LYS A 1 240 ? -13.030 34.885 8.627 1.00 23.03 220 LYS A N 1
ATOM 1722 C CA . LYS A 1 240 ? -11.709 34.595 8.084 1.00 27.07 220 LYS A CA 1
ATOM 1723 C C . LYS A 1 240 ? -10.719 35.756 8.146 1.00 24.37 220 LYS A C 1
ATOM 1724 O O . LYS A 1 240 ? -11.107 36.930 8.250 1.00 21.30 220 LYS A O 1
ATOM 1730 N N . SER A 1 241 ? -9.433 35.409 8.086 1.00 21.31 221 SER A N 1
ATOM 1731 C CA . SER A 1 241 ? -8.343 36.376 8.223 1.00 23.28 221 SER A CA 1
ATOM 1732 C C . SER A 1 241 ? -8.459 37.593 7.306 1.00 23.58 221 SER A C 1
ATOM 1733 O O . SER A 1 241 ? -8.125 38.703 7.704 1.00 22.97 221 SER A O 1
ATOM 1736 N N . PHE A 1 242 ? -8.926 37.394 6.078 1.00 23.13 222 PHE A N 1
ATOM 1737 C CA . PHE A 1 242 ? -8.959 38.522 5.145 1.00 21.77 222 PHE A CA 1
ATOM 1738 C C . PHE A 1 242 ? -9.925 39.628 5.580 1.00 20.08 222 PHE A C 1
ATOM 1739 O O . PHE A 1 242 ? -9.728 40.795 5.251 1.00 22.85 222 PHE A O 1
ATOM 1747 N N . ILE A 1 243 ? -10.961 39.250 6.324 1.00 22.46 223 ILE A N 1
ATOM 1748 C CA . ILE A 1 243 ? -11.875 40.228 6.896 1.00 19.13 223 ILE A CA 1
ATOM 1749 C C . ILE A 1 243 ? -11.142 41.058 7.946 1.00 25.62 223 ILE A C 1
ATOM 1750 O O . ILE A 1 243 ? -11.271 42.280 7.989 1.00 23.15 223 ILE A O 1
ATOM 1755 N N . GLY A 1 244 ? -10.358 40.387 8.787 1.00 26.24 224 GLY A N 1
ATOM 1756 C CA . GLY A 1 244 ? -9.532 41.085 9.759 1.00 26.81 224 GLY A CA 1
ATOM 1757 C C . GLY A 1 244 ? -8.517 41.991 9.089 1.00 29.30 224 GLY A C 1
ATOM 1758 O O . GLY A 1 244 ? -8.209 43.062 9.586 1.00 33.92 224 GLY A O 1
ATOM 1759 N N . HIS A 1 245 ? -8.003 41.564 7.942 1.00 29.20 225 HIS A N 1
ATOM 1760 C CA . HIS A 1 245 ? -7.023 42.359 7.217 1.00 24.04 225 HIS A CA 1
ATOM 1761 C C . HIS A 1 245 ? -7.624 43.681 6.745 1.00 30.06 225 HIS A C 1
ATOM 1762 O O . HIS A 1 245 ? -6.998 44.733 6.854 1.00 31.55 225 HIS A O 1
ATOM 1769 N N . VAL A 1 246 ? -8.851 43.624 6.236 1.00 26.25 226 VAL A N 1
ATOM 1770 C CA . VAL A 1 246 ? -9.545 44.823 5.758 1.00 25.43 226 VAL A CA 1
ATOM 1771 C C . VAL A 1 246 ? -9.945 45.766 6.898 1.00 26.95 226 VAL A C 1
ATOM 1772 O O . VAL A 1 246 ? -9.678 46.966 6.854 1.00 29.07 226 VAL A O 1
ATOM 1776 N N . LEU A 1 247 ? -10.571 45.209 7.926 1.00 25.39 227 LEU A N 1
ATOM 1777 C CA . LEU A 1 247 ? -11.161 46.012 8.991 1.00 27.09 227 LEU A CA 1
ATOM 1778 C C . LEU A 1 247 ? -10.206 46.266 10.159 1.00 32.91 227 LEU A C 1
ATOM 1779 O O . LEU A 1 247 ? -10.456 47.142 10.992 1.00 32.69 227 LEU A O 1
ATOM 1784 N N . ASP A 1 248 ? -9.117 45.504 10.208 1.00 30.62 228 ASP A N 1
ATOM 1785 C CA . ASP A 1 248 ? -8.208 45.513 11.361 1.00 32.03 228 ASP A CA 1
ATOM 1786 C C . ASP A 1 248 ? -8.963 45.207 12.653 1.00 34.40 228 ASP A C 1
ATOM 1787 O O . ASP A 1 248 ? -8.918 45.970 13.627 1.00 36.30 228 ASP A O 1
ATOM 1792 N N . LEU A 1 249 ? -9.651 44.072 12.649 1.00 29.98 229 LEU A N 1
ATOM 1793 C CA . LEU A 1 249 ? -10.437 43.633 13.789 1.00 30.82 229 LEU A CA 1
ATOM 1794 C C . LEU A 1 249 ? -10.144 42.167 14.085 1.00 32.54 229 LEU A C 1
ATOM 1795 O O . LEU A 1 249 ? -9.954 41.374 13.161 1.00 31.88 229 LEU A O 1
ATOM 1800 N N . PRO A 1 250 ? -10.115 41.795 15.376 1.00 33.31 230 PRO A N 1
ATOM 1801 C CA . PRO A 1 250 ? -9.814 40.402 15.724 1.00 32.69 230 PRO A CA 1
ATOM 1802 C C . PRO A 1 250 ? -10.989 39.486 15.422 1.00 34.68 230 PRO A C 1
ATOM 1803 O O . PRO A 1 250 ? -12.076 39.976 15.103 1.00 33.79 230 PRO A O 1
ATOM 1807 N N . VAL A 1 251 ? -10.771 38.178 15.541 1.00 32.20 231 VAL A N 1
ATOM 1808 C CA . VAL A 1 251 ? -11.729 37.162 15.099 1.00 31.32 231 VAL A CA 1
ATOM 1809 C C . VAL A 1 251 ? -13.139 37.308 15.702 1.00 34.89 231 VAL A C 1
ATOM 1810 O O . VAL A 1 251 ? -14.143 36.935 15.073 1.00 34.97 231 VAL A O 1
ATOM 1814 N N . GLU A 1 252 ? -13.212 37.859 16.910 1.00 33.86 232 GLU A N 1
ATOM 1815 C CA . GLU A 1 252 ? -14.484 37.991 17.610 1.00 34.29 232 GLU A CA 1
ATOM 1816 C C . GLU A 1 252 ? -15.243 39.254 17.205 1.00 34.81 232 GLU A C 1
ATOM 1817 O O . GLU A 1 252 ? -16.386 39.455 17.614 1.00 38.71 232 GLU A O 1
ATOM 1823 N N . GLU A 1 253 ? -14.605 40.106 16.411 1.00 30.13 233 GLU A N 1
ATOM 1824 C CA . GLU A 1 253 ? -15.222 41.356 15.990 1.00 32.52 233 GLU A CA 1
ATOM 1825 C C . GLU A 1 253 ? -15.419 41.372 14.480 1.00 25.78 233 GLU A C 1
ATOM 1826 O O . GLU A 1 253 ? -15.191 42.399 13.843 1.00 28.37 233 GLU A O 1
ATOM 1832 N N . ARG A 1 254 ? -15.826 40.240 13.906 1.00 27.03 234 ARG A N 1
ATOM 1833 C CA . ARG A 1 254 ? -15.966 40.151 12.452 1.00 26.76 234 ARG A CA 1
ATOM 1834 C C . ARG A 1 254 ? -17.385 39.869 11.961 1.00 24.77 234 ARG A C 1
ATOM 1835 O O . ARG A 1 254 ? -17.558 39.433 10.831 1.00 23.98 234 ARG A O 1
ATOM 1843 N N . LEU A 1 255 ? -18.392 40.116 12.802 1.00 24.25 235 LEU A N 1
ATOM 1844 C CA . LEU A 1 255 ? -19.778 39.859 12.400 1.00 25.65 235 LEU A CA 1
ATOM 1845 C C . LEU A 1 255 ? -20.136 40.685 11.165 1.00 20.31 235 LEU A C 1
ATOM 1846 O O . LEU A 1 255 ? -20.658 40.154 10.173 1.00 20.97 235 LEU A O 1
ATOM 1851 N N . GLU A 1 256 ? -19.846 41.979 11.245 1.00 23.68 236 GLU A N 1
ATOM 1852 C CA . GLU A 1 256 ? -20.165 42.906 10.165 1.00 23.61 236 GLU A CA 1
ATOM 1853 C C . GLU A 1 256 ? -19.425 42.507 8.897 1.00 25.50 236 GLU A C 1
ATOM 1854 O O . GLU A 1 256 ? -20.024 42.413 7.827 1.00 24.64 236 GLU A O 1
ATOM 1860 N N . GLY A 1 257 ? -18.124 42.253 9.024 1.00 19.31 237 GLY A N 1
ATOM 1861 C CA . GLY A 1 257 ? -17.322 41.795 7.897 1.00 21.60 237 GLY A CA 1
ATOM 1862 C C . GLY A 1 257 ? -17.795 40.496 7.267 1.00 25.17 237 GLY A C 1
ATOM 1863 O O . GLY A 1 257 ? -17.871 40.378 6.040 1.00 20.14 237 GLY A O 1
ATOM 1864 N N . THR A 1 258 ? -18.093 39.502 8.099 1.00 21.24 238 THR A N 1
ATOM 1865 C CA . THR A 1 258 ? -18.638 38.245 7.597 1.00 16.10 238 THR A CA 1
ATOM 1866 C C . THR A 1 258 ? -19.957 38.524 6.883 1.00 16.82 238 THR A C 1
ATOM 1867 O O . THR A 1 258 ? -20.224 37.974 5.811 1.00 17.37 238 THR A O 1
ATOM 1871 N N . GLY A 1 259 ? -20.765 39.386 7.494 1.00 20.15 239 GLY A N 1
ATOM 1872 C CA . GLY A 1 259 ? -22.055 39.753 6.944 1.00 22.58 239 GLY A CA 1
ATOM 1873 C C . GLY A 1 259 ? -21.938 40.290 5.531 1.00 19.52 239 GLY A C 1
ATOM 1874 O O . GLY A 1 259 ? -22.687 39.874 4.651 1.00 17.46 239 GLY A O 1
ATOM 1875 N N . ALA A 1 260 ? -21.011 41.216 5.307 1.00 19.78 240 ALA A N 1
ATOM 1876 C CA . ALA A 1 260 ? -20.822 41.755 3.952 1.00 16.82 240 ALA A CA 1
ATOM 1877 C C . ALA A 1 260 ? -20.469 40.649 2.961 1.00 18.54 240 ALA A C 1
ATOM 1878 O O . ALA A 1 260 ? -20.959 40.631 1.824 1.00 18.86 240 ALA A O 1
ATOM 1880 N N . THR A 1 261 ? -19.616 39.713 3.373 1.00 16.08 241 THR A N 1
ATOM 1881 C CA . THR A 1 261 ? -19.246 38.645 2.454 1.00 14.14 241 THR A CA 1
ATOM 1882 C C . THR A 1 261 ? -20.438 37.739 2.115 1.00 14.62 241 THR A C 1
ATOM 1883 O O . THR A 1 261 ? -20.588 37.272 0.975 1.00 15.70 241 THR A O 1
ATOM 1887 N N . VAL A 1 262 ? -21.268 37.476 3.115 1.00 17.05 242 VAL A N 1
ATOM 1888 C CA . VAL A 1 262 ? -22.448 36.651 2.922 1.00 17.77 242 VAL A CA 1
ATOM 1889 C C . VAL A 1 262 ? -23.412 37.347 1.961 1.00 19.50 242 VAL A C 1
ATOM 1890 O O . VAL A 1 262 ? -23.945 36.734 1.033 1.00 18.99 242 VAL A O 1
ATOM 1894 N N . CYS A 1 263 ? -23.624 38.637 2.171 1.00 18.12 243 CYS A N 1
ATOM 1895 C CA . CYS A 1 263 ? -24.551 39.364 1.317 1.00 15.90 243 CYS A CA 1
ATOM 1896 C C . CYS A 1 263 ? -24.057 39.404 -0.121 1.00 22.09 243 CYS A C 1
ATOM 1897 O O . CYS A 1 263 ? -24.837 39.225 -1.056 1.00 19.64 243 CYS A O 1
ATOM 1900 N N . LEU A 1 264 ? -22.766 39.660 -0.303 1.00 16.54 244 LEU A N 1
ATOM 1901 C CA . LEU A 1 264 ? -22.229 39.738 -1.666 1.00 18.61 244 LEU A CA 1
ATOM 1902 C C . LEU A 1 264 ? -22.254 38.366 -2.329 1.00 18.43 244 LEU A C 1
ATOM 1903 O O . LEU A 1 264 ? -22.558 38.245 -3.517 1.00 18.08 244 LEU A O 1
ATOM 1908 N N . GLY A 1 265 ? -21.943 37.330 -1.556 1.00 16.64 245 GLY A N 1
ATOM 1909 C CA . GLY A 1 265 ? -22.011 35.971 -2.058 1.00 18.74 245 GLY A CA 1
ATOM 1910 C C . GLY A 1 265 ? -23.394 35.603 -2.555 1.00 17.24 245 GLY A C 1
ATOM 1911 O O . GLY A 1 265 ? -23.538 34.984 -3.609 1.00 17.62 245 GLY A O 1
ATOM 1912 N N . ILE A 1 266 ? -24.418 35.976 -1.796 1.00 17.85 246 ILE A N 1
ATOM 1913 C CA . ILE A 1 266 ? -25.784 35.656 -2.189 1.00 15.60 246 ILE A CA 1
ATOM 1914 C C . ILE A 1 266 ? -26.179 36.432 -3.447 1.00 16.93 246 ILE A C 1
ATOM 1915 O O . ILE A 1 266 ? -26.830 35.896 -4.353 1.00 17.77 246 ILE A O 1
ATOM 1920 N N . GLU A 1 267 ? -25.752 37.687 -3.523 1.00 15.27 247 GLU A N 1
ATOM 1921 C CA . GLU A 1 267 ? -26.071 38.515 -4.682 1.00 19.65 247 GLU A CA 1
ATOM 1922 C C . GLU A 1 267 ? -25.426 37.916 -5.936 1.00 20.41 247 GLU A C 1
ATOM 1923 O O . GLU A 1 267 ? -25.982 37.987 -7.041 1.00 19.04 247 GLU A O 1
ATOM 1929 N N . LYS A 1 268 ? -24.265 37.300 -5.748 1.00 16.57 248 LYS A N 1
ATOM 1930 C CA . LYS A 1 268 ? -23.540 36.692 -6.857 1.00 19.04 248 LYS A CA 1
ATOM 1931 C C . LYS A 1 268 ? -23.961 35.256 -7.140 1.00 23.20 248 LYS A C 1
ATOM 1932 O O . LYS A 1 268 ? -23.363 34.589 -7.988 1.00 28.23 248 LYS A O 1
ATOM 1938 N N . GLY A 1 269 ? -24.995 34.789 -6.446 1.00 17.96 249 GLY A N 1
ATOM 1939 C CA . GLY A 1 269 ? -25.646 33.540 -6.816 1.00 17.48 249 GLY A CA 1
ATOM 1940 C C . GLY A 1 269 ? -25.348 32.288 -6.001 1.00 24.90 249 GLY A C 1
ATOM 1941 O O . GLY A 1 269 ? -25.744 31.189 -6.401 1.00 24.36 249 GLY A O 1
ATOM 1942 N N . CYS A 1 270 ? -24.673 32.409 -4.865 1.00 17.62 250 CYS A N 1
ATOM 1943 C CA A CYS A 1 270 ? -24.338 31.201 -4.115 0.47 14.89 250 CYS A CA 1
ATOM 1944 C CA B CYS A 1 270 ? -24.331 31.223 -4.076 0.53 14.48 250 CYS A CA 1
ATOM 1945 C C . CYS A 1 270 ? -25.583 30.576 -3.496 1.00 20.54 250 CYS A C 1
ATOM 1946 O O . CYS A 1 270 ? -26.546 31.267 -3.169 1.00 22.31 250 CYS A O 1
ATOM 1951 N N . GLU A 1 271 ? -25.557 29.255 -3.363 1.00 14.77 251 GLU A N 1
ATOM 1952 C CA . GLU A 1 271 ? -26.691 28.489 -2.867 1.00 14.91 251 GLU A CA 1
ATOM 1953 C C . GLU A 1 271 ? -26.576 28.183 -1.375 1.00 14.89 251 GLU A C 1
ATOM 1954 O O . GLU A 1 271 ? -27.585 27.960 -0.714 1.00 17.13 251 GLU A O 1
ATOM 1960 N N . PHE A 1 272 ? -25.348 28.157 -0.859 1.00 16.26 252 PHE A N 1
ATOM 1961 C CA . PHE A 1 272 ? -25.106 27.880 0.561 1.00 17.67 252 PHE A CA 1
ATOM 1962 C C . PHE A 1 272 ? -24.137 28.900 1.126 1.00 16.40 252 PHE A C 1
ATOM 1963 O O . PHE A 1 272 ? -23.247 29.371 0.412 1.00 15.78 252 PHE A O 1
ATOM 1971 N N . VAL A 1 273 ? -24.261 29.191 2.422 1.00 14.45 253 VAL A N 1
ATOM 1972 C CA . VAL A 1 273 ? -23.190 29.868 3.144 1.00 13.75 253 VAL A CA 1
ATOM 1973 C C . VAL A 1 273 ? -22.836 29.080 4.406 1.00 15.42 253 VAL A C 1
ATOM 1974 O O . VAL A 1 273 ? -23.716 28.600 5.120 1.00 16.70 253 VAL A O 1
ATOM 1978 N N . ARG A 1 274 ? -21.540 28.934 4.644 1.00 13.37 254 ARG A N 1
ATOM 1979 C CA . ARG A 1 274 ? -21.037 28.164 5.783 1.00 14.60 254 ARG A CA 1
ATOM 1980 C C . ARG A 1 274 ? -20.566 29.146 6.853 1.00 17.88 254 ARG A C 1
ATOM 1981 O O . ARG A 1 274 ? -19.569 29.843 6.664 1.00 17.49 254 ARG A O 1
ATOM 1989 N N . VAL A 1 275 ? -21.282 29.213 7.978 1.00 14.47 255 VAL A N 1
ATOM 1990 C CA . VAL A 1 275 ? -21.074 30.313 8.919 1.00 14.95 255 VAL A CA 1
ATOM 1991 C C . VAL A 1 275 ? -21.041 29.860 10.384 1.00 17.59 255 VAL A C 1
ATOM 1992 O O . VAL A 1 275 ? -21.619 28.828 10.729 1.00 17.60 255 VAL A O 1
ATOM 1996 N N . HIS A 1 276 ? -20.359 30.633 11.233 1.00 18.30 256 HIS A N 1
ATOM 1997 C CA . HIS A 1 276 ? -20.319 30.352 12.676 1.00 19.96 256 HIS A CA 1
ATOM 1998 C C . HIS A 1 276 ? -21.504 31.017 13.365 1.00 22.61 256 HIS A C 1
ATOM 1999 O O . HIS A 1 276 ? -22.102 30.476 14.307 1.00 21.87 256 HIS A O 1
ATOM 2006 N N . ASP A 1 277 ? -21.834 32.217 12.898 1.00 20.44 257 ASP A N 1
ATOM 2007 C CA . ASP A 1 277 ? -22.814 33.044 13.590 1.00 21.54 257 ASP A CA 1
ATOM 2008 C C . ASP A 1 277 ? -24.162 32.850 12.927 1.00 22.16 257 ASP A C 1
ATOM 2009 O O . ASP A 1 277 ? -24.607 33.683 12.134 1.00 19.73 257 ASP A O 1
ATOM 2014 N N . VAL A 1 278 ? -24.805 31.737 13.248 1.00 19.47 258 VAL A N 1
ATOM 2015 C CA . VAL A 1 278 ? -25.986 31.300 12.519 1.00 22.44 258 VAL A CA 1
ATOM 2016 C C . VAL A 1 278 ? -27.159 32.264 12.683 1.00 19.80 258 VAL A C 1
ATOM 2017 O O . VAL A 1 278 ? -27.790 32.640 11.698 1.00 23.12 258 VAL A O 1
ATOM 2021 N N . LYS A 1 279 ? -27.440 32.679 13.917 1.00 21.84 259 LYS A N 1
ATOM 2022 C CA . LYS A 1 279 ? -28.544 33.601 14.168 1.00 22.21 259 LYS A CA 1
ATOM 2023 C C . LYS A 1 279 ? -28.459 34.850 13.280 1.00 23.78 259 LYS A C 1
ATOM 2024 O O . LYS A 1 279 ? -29.416 35.197 12.585 1.00 25.83 259 LYS A O 1
ATOM 2030 N N . GLU A 1 280 ? -27.306 35.506 13.293 1.00 19.93 260 GLU A N 1
ATOM 2031 C CA . GLU A 1 280 ? -27.155 36.774 12.580 1.00 21.26 260 GLU A CA 1
ATOM 2032 C C . GLU A 1 280 ? -27.113 36.556 11.062 1.00 24.30 260 GLU A C 1
ATOM 2033 O O . GLU A 1 280 ? -27.769 37.272 10.294 1.00 21.51 260 GLU A O 1
ATOM 2039 N N . MET A 1 281 ? -26.357 35.561 10.621 1.00 18.88 261 MET A N 1
ATOM 2040 C CA . MET A 1 281 ? -26.224 35.353 9.177 1.00 21.24 261 MET A CA 1
ATOM 2041 C C . MET A 1 281 ? -27.505 34.791 8.565 1.00 20.80 261 MET A C 1
ATOM 2042 O O . MET A 1 281 ? -27.795 35.041 7.401 1.00 22.05 261 MET A O 1
ATOM 2047 N N . SER A 1 282 ? -28.283 34.046 9.348 1.00 21.36 262 SER A N 1
ATOM 2048 C CA . SER A 1 282 ? -29.564 33.558 8.842 1.00 22.77 262 SER A CA 1
ATOM 2049 C C . SER A 1 282 ? -30.518 34.715 8.555 1.00 17.08 262 SER A C 1
ATOM 2050 O O . SER A 1 282 ? -31.229 34.702 7.553 1.00 23.44 262 SER A O 1
ATOM 2053 N N . ARG A 1 283 ? -30.519 35.717 9.428 1.00 18.89 263 ARG A N 1
ATOM 2054 C CA . ARG A 1 283 ? -31.348 36.909 9.222 1.00 20.34 263 ARG A CA 1
ATOM 2055 C C . ARG A 1 283 ? -30.891 37.691 7.999 1.00 21.62 263 ARG A C 1
ATOM 2056 O O . ARG A 1 283 ? -31.715 38.155 7.204 1.00 19.45 263 ARG A O 1
ATOM 2064 N N . MET A 1 284 ? -29.581 37.850 7.851 1.00 21.03 264 MET A N 1
ATOM 2065 C CA . MET A 1 284 ? -29.059 38.617 6.725 1.00 23.63 264 MET A CA 1
ATOM 2066 C C . MET A 1 284 ? -29.391 37.920 5.420 1.00 20.41 264 MET A C 1
ATOM 2067 O O . MET A 1 284 ? -29.783 38.565 4.447 1.00 20.82 264 MET A O 1
ATOM 2072 N N . ALA A 1 285 ? -29.220 36.603 5.406 1.00 17.39 265 ALA A N 1
ATOM 2073 C CA . ALA A 1 285 ? -29.520 35.802 4.226 1.00 16.96 265 ALA A CA 1
ATOM 2074 C C . ALA A 1 285 ? -30.997 35.869 3.854 1.00 17.71 265 ALA A C 1
ATOM 2075 O O . ALA A 1 285 ? -31.338 35.969 2.670 1.00 18.92 265 ALA A O 1
ATOM 2077 N N . LYS A 1 286 ? -31.874 35.810 4.852 1.00 17.31 266 LYS A N 1
ATOM 2078 C CA . LYS A 1 286 ? -33.314 35.893 4.606 1.00 18.09 266 LYS A CA 1
ATOM 2079 C C . LYS A 1 286 ? -33.670 37.238 3.985 1.00 24.42 266 LYS A C 1
ATOM 2080 O O . LYS A 1 286 ? -34.490 37.319 3.066 1.00 20.59 266 LYS A O 1
ATOM 2086 N N . MET A 1 287 ? -33.051 38.303 4.481 1.00 18.82 267 MET A N 1
ATOM 2087 C CA . MET A 1 287 ? -33.311 39.624 3.909 1.00 19.54 267 MET A CA 1
ATOM 2088 C C . MET A 1 287 ? -32.782 39.711 2.475 1.00 18.87 267 MET A C 1
ATOM 2089 O O . MET A 1 287 ? -33.460 40.249 1.585 1.00 20.33 267 MET A O 1
ATOM 2094 N N . MET A 1 288 ? -31.575 39.195 2.251 1.00 17.80 268 MET A N 1
ATOM 2095 C CA . MET A 1 288 ? -31.005 39.194 0.902 1.00 17.19 268 MET A CA 1
ATOM 2096 C C . MET A 1 288 ? -31.914 38.420 -0.047 1.00 20.86 268 MET A C 1
ATOM 2097 O O . MET A 1 288 ? -32.220 38.899 -1.138 1.00 19.36 268 MET A O 1
ATOM 2102 N N . ASP A 1 289 ? -32.338 37.227 0.375 1.00 19.23 269 ASP A N 1
ATOM 2103 C CA . ASP A 1 289 ? -33.209 36.375 -0.448 1.00 22.62 269 ASP A CA 1
ATOM 2104 C C . ASP A 1 289 ? -34.468 37.121 -0.875 1.00 21.94 269 ASP A C 1
ATOM 2105 O O . ASP A 1 289 ? -34.881 37.054 -2.034 1.00 21.62 269 ASP A O 1
ATOM 2110 N N . ALA A 1 290 ? -35.066 37.853 0.060 1.00 20.85 270 ALA A N 1
ATOM 2111 C CA . ALA A 1 290 ? -36.283 38.593 -0.231 1.00 22.39 270 ALA A CA 1
ATOM 2112 C C . ALA A 1 290 ? -36.031 39.665 -1.280 1.00 22.37 270 ALA A C 1
ATOM 2113 O O . ALA A 1 290 ? -36.867 39.904 -2.152 1.00 24.45 270 ALA A O 1
ATOM 2115 N N . MET A 1 291 ? -34.881 40.323 -1.186 1.00 19.97 271 MET A N 1
ATOM 2116 C CA . MET A 1 291 ? -34.605 41.442 -2.083 1.00 20.32 271 MET A CA 1
ATOM 2117 C C . MET A 1 291 ? -34.241 40.971 -3.483 1.00 23.20 271 MET A C 1
ATOM 2118 O O . MET A 1 291 ? -34.632 41.593 -4.464 1.00 26.82 271 MET A O 1
ATOM 2123 N N . ILE A 1 292 ? -33.497 39.878 -3.577 1.00 22.03 272 ILE A N 1
ATOM 2124 C CA . ILE A 1 292 ? -33.064 39.421 -4.899 1.00 24.53 272 ILE A CA 1
ATOM 2125 C C . ILE A 1 292 ? -34.170 38.632 -5.597 1.00 31.94 272 ILE A C 1
ATOM 2126 O O . ILE A 1 292 ? -34.103 38.387 -6.801 1.00 37.16 272 ILE A O 1
ATOM 2131 N N . GLY A 1 293 ? -35.189 38.244 -4.838 1.00 26.23 273 GLY A N 1
ATOM 2132 C CA . GLY A 1 293 ? -36.334 37.553 -5.405 1.00 33.90 273 GLY A CA 1
ATOM 2133 C C . GLY A 1 293 ? -36.186 36.040 -5.349 1.00 40.26 273 GLY A C 1
ATOM 2134 O O . GLY A 1 293 ? -36.844 35.318 -6.102 1.00 37.48 273 GLY A O 1
ATOM 2135 N N . LYS A 1 294 ? -35.318 35.564 -4.457 1.00 37.06 274 LYS A N 1
ATOM 2136 C CA . LYS A 1 294 ? -35.135 34.133 -4.240 1.00 39.69 274 LYS A CA 1
ATOM 2137 C C . LYS A 1 294 ? -36.181 33.632 -3.252 1.00 42.23 274 LYS A C 1
ATOM 2138 O O . LYS A 1 294 ? -37.205 33.072 -3.643 1.00 50.00 274 LYS A O 1
ATOM 2144 N N . MET B 1 21 ? -39.952 18.408 68.033 1.00 95.28 1 MET B N 1
ATOM 2145 C CA . MET B 1 21 ? -40.547 17.097 67.785 1.00 89.22 1 MET B CA 1
ATOM 2146 C C . MET B 1 21 ? -41.381 17.093 66.489 1.00 79.78 1 MET B C 1
ATOM 2147 O O . MET B 1 21 ? -41.996 18.106 66.146 1.00 82.65 1 MET B O 1
ATOM 2152 N N . LYS B 1 22 ? -41.374 15.985 65.745 1.00 69.85 2 LYS B N 1
ATOM 2153 C CA . LYS B 1 22 ? -40.555 14.808 66.040 1.00 62.44 2 LYS B CA 1
ATOM 2154 C C . LYS B 1 22 ? -39.074 15.109 65.817 1.00 54.17 2 LYS B C 1
ATOM 2155 O O . LYS B 1 22 ? -38.215 14.624 66.561 1.00 54.47 2 LYS B O 1
ATOM 2161 N N . TRP B 1 23 ? -38.782 15.937 64.816 1.00 35.21 3 TRP B N 1
ATOM 2162 C CA . TRP B 1 23 ? -37.408 16.359 64.596 1.00 23.68 3 TRP B CA 1
ATOM 2163 C C . TRP B 1 23 ? -37.227 17.849 64.810 1.00 26.62 3 TRP B C 1
ATOM 2164 O O . TRP B 1 23 ? -37.925 18.665 64.197 1.00 28.54 3 TRP B O 1
ATOM 2175 N N . ASP B 1 24 ? -36.280 18.207 65.674 1.00 24.07 4 ASP B N 1
ATOM 2176 C CA . ASP B 1 24 ? -36.029 19.618 65.954 1.00 28.14 4 ASP B CA 1
ATOM 2177 C C . ASP B 1 24 ? -34.875 20.174 65.114 1.00 22.98 4 ASP B C 1
ATOM 2178 O O . ASP B 1 24 ? -34.304 21.218 65.433 1.00 28.81 4 ASP B O 1
ATOM 2183 N N . TYR B 1 25 ? -34.542 19.476 64.031 1.00 26.79 5 TYR B N 1
ATOM 2184 C CA . TYR B 1 25 ? -33.541 19.968 63.082 1.00 26.21 5 TYR B CA 1
ATOM 2185 C C . TYR B 1 25 ? -33.891 19.527 61.669 1.00 23.02 5 TYR B C 1
ATOM 2186 O O . TYR B 1 25 ? -34.630 18.555 61.491 1.00 24.51 5 TYR B O 1
ATOM 2195 N N . ASP B 1 26 ? -33.372 20.253 60.677 1.00 24.40 6 ASP B N 1
ATOM 2196 C CA . ASP B 1 26 ? -33.460 19.851 59.275 1.00 24.05 6 ASP B CA 1
ATOM 2197 C C . ASP B 1 26 ? -32.164 19.169 58.882 1.00 28.00 6 ASP B C 1
ATOM 2198 O O . ASP B 1 26 ? -31.117 19.417 59.486 1.00 26.81 6 ASP B O 1
ATOM 2203 N N . LEU B 1 27 ? -32.235 18.334 57.849 1.00 27.24 7 LEU B N 1
ATOM 2204 C CA . LEU B 1 27 ? -31.058 17.716 57.255 1.00 27.21 7 LEU B CA 1
ATOM 2205 C C . LEU B 1 27 ? -30.391 18.729 56.337 1.00 30.19 7 LEU B C 1
ATOM 2206 O O . LEU B 1 27 ? -30.934 19.094 55.282 1.00 27.92 7 LEU B O 1
ATOM 2211 N N . ARG B 1 28 ? -29.215 19.197 56.739 1.00 27.66 8 ARG B N 1
ATOM 2212 C CA . ARG B 1 28 ? -28.496 20.197 55.955 1.00 28.71 8 ARG B CA 1
ATOM 2213 C C . ARG B 1 28 ? -27.610 19.549 54.891 1.00 33.45 8 ARG B C 1
ATOM 2214 O O . ARG B 1 28 ? -26.677 18.809 55.213 1.00 32.54 8 ARG B O 1
ATOM 2222 N N . CYS B 1 29 ? -27.905 19.836 53.624 1.00 29.74 9 CYS B N 1
ATOM 2223 C CA . CYS B 1 29 ? -27.170 19.242 52.506 1.00 32.11 9 CYS B CA 1
ATOM 2224 C C . CYS B 1 29 ? -26.565 20.298 51.592 1.00 34.52 9 CYS B C 1
ATOM 2225 O O . CYS B 1 29 ? -26.886 20.355 50.406 1.00 34.49 9 CYS B O 1
ATOM 2228 N N . GLY B 1 30 ? -25.683 21.128 52.140 1.00 39.13 10 GLY B N 1
ATOM 2229 C CA . GLY B 1 30 ? -25.068 22.185 51.358 1.00 36.34 10 GLY B CA 1
ATOM 2230 C C . GLY B 1 30 ? -26.094 23.227 50.957 1.00 35.77 10 GLY B C 1
ATOM 2231 O O . GLY B 1 30 ? -26.733 23.834 51.813 1.00 40.08 10 GLY B O 1
ATOM 2232 N N . GLU B 1 31 ? -26.265 23.432 49.656 1.00 34.70 11 GLU B N 1
ATOM 2233 C CA . GLU B 1 31 ? -27.251 24.396 49.178 1.00 38.37 11 GLU B CA 1
ATOM 2234 C C . GLU B 1 31 ? -28.683 23.874 49.312 1.00 35.08 11 GLU B C 1
ATOM 2235 O O . GLU B 1 31 ? -29.643 24.622 49.132 1.00 32.70 11 GLU B O 1
ATOM 2241 N N . TYR B 1 32 ? -28.832 22.591 49.627 1.00 32.31 12 TYR B N 1
ATOM 2242 C CA . TYR B 1 32 ? -30.166 22.036 49.815 1.00 27.66 12 TYR B CA 1
ATOM 2243 C C . TYR B 1 32 ? -30.433 21.771 51.283 1.00 29.89 12 TYR B C 1
ATOM 2244 O O . TYR B 1 32 ? -29.507 21.548 52.069 1.00 29.33 12 TYR B O 1
ATOM 2253 N N . THR B 1 33 ? -31.707 21.789 51.647 1.00 27.15 13 THR B N 1
ATOM 2254 C CA . THR B 1 33 ? -32.110 21.495 53.011 1.00 28.59 13 THR B CA 1
ATOM 2255 C C . THR B 1 33 ? -33.293 20.548 52.957 1.00 32.33 13 THR B C 1
ATOM 2256 O O . THR B 1 33 ? -34.272 20.816 52.263 1.00 32.56 13 THR B O 1
ATOM 2260 N N . LEU B 1 34 ? -33.199 19.429 53.669 1.00 27.20 14 LEU B N 1
ATOM 2261 C CA . LEU B 1 34 ? -34.302 18.474 53.708 1.00 21.93 14 LEU B CA 1
ATOM 2262 C C . LEU B 1 34 ? -35.040 18.535 55.037 1.00 23.54 14 LEU B C 1
ATOM 2263 O O . LEU B 1 34 ? -34.455 18.321 56.108 1.00 26.03 14 LEU B O 1
ATOM 2268 N N . ASN B 1 35 ? -36.330 18.834 54.968 1.00 22.81 15 ASN B N 1
ATOM 2269 C CA . ASN B 1 35 ? -37.156 18.822 56.165 1.00 24.33 15 ASN B CA 1
ATOM 2270 C C . ASN B 1 35 ? -37.546 17.393 56.503 1.00 24.84 15 ASN B C 1
ATOM 2271 O O . ASN B 1 35 ? -37.913 16.622 55.616 1.00 26.89 15 ASN B O 1
ATOM 2276 N N . LEU B 1 36 ? -37.459 17.025 57.782 1.00 21.33 16 LEU B N 1
ATOM 2277 C CA . LEU B 1 36 ? -37.718 15.647 58.176 1.00 21.78 16 LEU B CA 1
ATOM 2278 C C . LEU B 1 36 ? -39.146 15.449 58.676 1.00 23.95 16 LEU B C 1
ATOM 2279 O O . LEU B 1 36 ? -39.563 14.322 58.938 1.00 27.12 16 LEU B O 1
ATOM 2284 N N . ASN B 1 37 ? -39.890 16.539 58.801 1.00 22.43 17 ASN B N 1
ATOM 2285 C CA . ASN B 1 37 ? -41.230 16.483 59.388 1.00 25.83 17 ASN B CA 1
ATOM 2286 C C . ASN B 1 37 ? -42.376 16.569 58.379 1.00 31.94 17 ASN B C 1
ATOM 2287 O O . ASN B 1 37 ? -43.443 15.994 58.590 1.00 34.97 17 ASN B O 1
ATOM 2292 N N . GLU B 1 38 ? -42.145 17.299 57.294 1.00 27.67 18 GLU B N 1
ATOM 2293 C CA . GLU B 1 38 ? -43.189 17.623 56.319 1.00 31.16 18 GLU B CA 1
ATOM 2294 C C . GLU B 1 38 ? -43.799 16.405 55.631 1.00 31.99 18 GLU B C 1
ATOM 2295 O O . GLU B 1 38 ? -45.020 16.304 55.479 1.00 33.99 18 GLU B O 1
ATOM 2301 N N . LYS B 1 39 ? -42.940 15.501 55.178 1.00 21.03 19 LYS B N 1
ATOM 2302 C CA . LYS B 1 39 ? -43.395 14.381 54.369 1.00 23.10 19 LYS B CA 1
ATOM 2303 C C . LYS B 1 39 ? -42.304 13.347 54.323 1.00 18.51 19 LYS B C 1
ATOM 2304 O O . LYS B 1 39 ? -41.145 13.646 54.634 1.00 21.84 19 LYS B O 1
ATOM 2310 N N . THR B 1 40 ? -42.656 12.128 53.936 1.00 16.39 20 THR B N 1
ATOM 2311 C CA . THR B 1 40 ? -41.640 11.097 53.764 1.00 14.57 20 THR B CA 1
ATOM 2312 C C . THR B 1 40 ? -40.770 11.476 52.573 1.00 18.12 20 THR B C 1
ATOM 2313 O O . THR B 1 40 ? -41.291 11.834 51.516 1.00 23.05 20 THR B O 1
ATOM 2317 N N . LEU B 1 41 ? -39.449 11.421 52.745 1.00 16.12 21 LEU B N 1
ATOM 2318 C CA . LEU B 1 41 ? -38.535 11.826 51.673 1.00 17.38 21 LEU B CA 1
ATOM 2319 C C . LEU B 1 41 ? -38.247 10.653 50.745 1.00 19.34 21 LEU B C 1
ATOM 2320 O O . LEU B 1 41 ? -37.978 9.541 51.194 1.00 19.54 21 LEU B O 1
ATOM 2325 N N . ILE B 1 42 ? -38.308 10.916 49.443 1.00 17.90 22 ILE B N 1
ATOM 2326 C CA . ILE B 1 42 ? -38.149 9.884 48.433 1.00 15.76 22 ILE B CA 1
ATOM 2327 C C . ILE B 1 42 ? -36.745 9.939 47.847 1.00 18.90 22 ILE B C 1
ATOM 2328 O O . ILE B 1 42 ? -36.368 10.938 47.235 1.00 21.94 22 ILE B O 1
ATOM 2333 N N . MET B 1 43 ? -35.966 8.876 48.034 1.00 15.00 23 MET B N 1
ATOM 2334 C CA . MET B 1 43 ? -34.647 8.811 47.406 1.00 17.87 23 MET B CA 1
ATOM 2335 C C . MET B 1 43 ? -34.745 7.931 46.172 1.00 17.99 23 MET B C 1
ATOM 2336 O O . MET B 1 43 ? -35.087 6.753 46.285 1.00 18.86 23 MET B O 1
ATOM 2341 N N . GLY B 1 44 ? -34.473 8.501 44.994 1.00 16.79 24 GLY B N 1
ATOM 2342 C CA . GLY B 1 44 ? -34.586 7.752 43.759 1.00 19.21 24 GLY B CA 1
ATOM 2343 C C . GLY B 1 44 ? -33.278 7.083 43.392 1.00 21.91 24 GLY B C 1
ATOM 2344 O O . GLY B 1 44 ? -32.220 7.705 43.446 1.00 23.42 24 GLY B O 1
ATOM 2345 N N . ILE B 1 45 ? -33.354 5.812 43.014 1.00 18.97 25 ILE B N 1
ATOM 2346 C CA . ILE B 1 45 ? -32.170 5.046 42.650 1.00 17.81 25 ILE B CA 1
ATOM 2347 C C . ILE B 1 45 ? -31.801 5.257 41.183 1.00 17.98 25 ILE B C 1
ATOM 2348 O O . ILE B 1 45 ? -32.534 4.852 40.279 1.00 19.00 25 ILE B O 1
ATOM 2353 N N . LEU B 1 46 ? -30.662 5.896 40.930 1.00 20.19 26 LEU B N 1
ATOM 2354 C CA . LEU B 1 46 ? -30.283 6.163 39.540 1.00 20.55 26 LEU B CA 1
ATOM 2355 C C . LEU B 1 46 ? -29.878 4.876 38.824 1.00 22.84 26 LEU B C 1
ATOM 2356 O O . LEU B 1 46 ? -29.119 4.070 39.367 1.00 28.19 26 LEU B O 1
ATOM 2361 N N . ASN B 1 47 ? -30.402 4.672 37.618 1.00 27.67 27 ASN B N 1
ATOM 2362 C CA . ASN B 1 47 ? -29.961 3.550 36.796 1.00 36.90 27 ASN B CA 1
ATOM 2363 C C . ASN B 1 47 ? -28.599 3.919 36.225 1.00 41.05 27 ASN B C 1
ATOM 2364 O O . ASN B 1 47 ? -28.459 4.962 35.579 1.00 43.76 27 ASN B O 1
ATOM 2369 N N . VAL B 1 48 ? -27.591 3.088 36.484 1.00 43.14 28 VAL B N 1
ATOM 2370 C CA . VAL B 1 48 ? -26.214 3.475 36.164 1.00 56.42 28 VAL B CA 1
ATOM 2371 C C . VAL B 1 48 ? -25.578 2.810 34.931 1.00 61.06 28 VAL B C 1
ATOM 2372 O O . VAL B 1 48 ? -24.694 3.401 34.313 1.00 55.77 28 VAL B O 1
ATOM 2376 N N . THR B 1 49 ? -26.033 1.599 34.602 1.00 64.26 29 THR B N 1
ATOM 2377 C CA . THR B 1 49 ? -25.690 0.858 33.367 1.00 68.73 29 THR B CA 1
ATOM 2378 C C . THR B 1 49 ? -24.560 1.372 32.456 1.00 67.45 29 THR B C 1
ATOM 2379 O O . THR B 1 49 ? -24.714 2.384 31.768 1.00 69.29 29 THR B O 1
ATOM 2383 N N . PRO B 1 50 ? -23.425 0.654 32.443 1.00 64.32 30 PRO B N 1
ATOM 2384 C CA . PRO B 1 50 ? -22.265 0.988 31.604 1.00 70.39 30 PRO B CA 1
ATOM 2385 C C . PRO B 1 50 ? -22.503 0.721 30.114 1.00 71.19 30 PRO B C 1
ATOM 2386 O O . PRO B 1 50 ? -22.257 -0.389 29.636 1.00 70.45 30 PRO B O 1
ATOM 2390 N N . SER B 1 54 ? -16.002 3.693 27.955 1.00 78.01 34 SER B N 1
ATOM 2391 C CA . SER B 1 54 ? -15.923 2.270 28.266 1.00 80.44 34 SER B CA 1
ATOM 2392 C C . SER B 1 54 ? -15.655 2.045 29.750 1.00 79.37 34 SER B C 1
ATOM 2393 O O . SER B 1 54 ? -16.365 1.283 30.408 1.00 76.39 34 SER B O 1
ATOM 2396 N N . ASP B 1 55 ? -14.626 2.707 30.272 1.00 82.55 35 ASP B N 1
ATOM 2397 C CA . ASP B 1 55 ? -14.324 2.639 31.700 1.00 88.31 35 ASP B CA 1
ATOM 2398 C C . ASP B 1 55 ? -15.179 3.632 32.490 1.00 80.87 35 ASP B C 1
ATOM 2399 O O . ASP B 1 55 ? -15.314 3.520 33.715 1.00 84.04 35 ASP B O 1
ATOM 2404 N N . GLY B 1 56 ? -15.759 4.602 31.786 1.00 66.86 36 GLY B N 1
ATOM 2405 C CA . GLY B 1 56 ? -16.615 5.590 32.421 1.00 44.70 36 GLY B CA 1
ATOM 2406 C C . GLY B 1 56 ? -16.571 6.949 31.746 1.00 33.75 36 GLY B C 1
ATOM 2407 O O . GLY B 1 56 ? -15.628 7.268 31.019 1.00 37.83 36 GLY B O 1
ATOM 2408 N N . GLY B 1 57 ? -17.606 7.749 31.981 1.00 31.87 37 GLY B N 1
ATOM 2409 C CA . GLY B 1 57 ? -17.622 9.125 31.523 1.00 31.82 37 GLY B CA 1
ATOM 2410 C C . GLY B 1 57 ? -18.038 9.332 30.080 1.00 30.47 37 GLY B C 1
ATOM 2411 O O . GLY B 1 57 ? -18.018 10.461 29.598 1.00 28.94 37 GLY B O 1
ATOM 2412 N N . SER B 1 58 ? -18.401 8.258 29.385 1.00 30.47 38 SER B N 1
ATOM 2413 C CA . SER B 1 58 ? -18.777 8.359 27.973 1.00 35.27 38 SER B CA 1
ATOM 2414 C C . SER B 1 58 ? -20.128 9.055 27.825 1.00 28.05 38 SER B C 1
ATOM 2415 O O . SER B 1 58 ? -20.927 9.058 28.746 1.00 26.54 38 SER B O 1
ATOM 2418 N N . TYR B 1 59 ? -20.384 9.640 26.659 1.00 29.40 39 TYR B N 1
ATOM 2419 C CA . TYR B 1 59 ? -21.632 10.378 26.451 1.00 32.14 39 TYR B CA 1
ATOM 2420 C C . TYR B 1 59 ? -22.904 9.571 26.711 1.00 28.74 39 TYR B C 1
ATOM 2421 O O . TYR B 1 59 ? -23.767 10.007 27.466 1.00 26.91 39 TYR B O 1
ATOM 2430 N N . ASN B 1 60 ? -23.033 8.411 26.076 1.00 29.62 40 ASN B N 1
ATOM 2431 C CA . ASN B 1 60 ? -24.275 7.642 26.174 1.00 31.93 40 ASN B CA 1
ATOM 2432 C C . ASN B 1 60 ? -24.601 7.231 27.607 1.00 29.49 40 ASN B C 1
ATOM 2433 O O . ASN B 1 60 ? -25.755 7.269 28.043 1.00 30.86 40 ASN B O 1
ATOM 2438 N N . GLU B 1 61 ? -23.568 6.860 28.345 1.00 27.22 41 GLU B N 1
ATOM 2439 C CA . GLU B 1 61 ? -23.734 6.437 29.729 1.00 30.87 41 GLU B CA 1
ATOM 2440 C C . GLU B 1 61 ? -24.177 7.603 30.610 1.00 31.91 41 GLU B C 1
ATOM 2441 O O . GLU B 1 61 ? -25.124 7.489 31.390 1.00 28.27 41 GLU B O 1
ATOM 2447 N N . VAL B 1 62 ? -23.498 8.737 30.475 1.00 28.09 42 VAL B N 1
ATOM 2448 C CA . VAL B 1 62 ? -23.764 9.870 31.354 1.00 22.46 42 VAL B CA 1
ATOM 2449 C C . VAL B 1 62 ? -25.063 10.568 30.966 1.00 23.59 42 VAL B C 1
ATOM 2450 O O . VAL B 1 62 ? -25.849 10.954 31.831 1.00 26.63 42 VAL B O 1
ATOM 2454 N N . ASP B 1 63 ? -25.290 10.712 29.660 1.00 25.78 43 ASP B N 1
ATOM 2455 C CA . ASP B 1 63 ? -26.527 11.299 29.157 1.00 26.64 43 ASP B CA 1
ATOM 2456 C C . ASP B 1 63 ? -27.727 10.511 29.649 1.00 31.08 43 ASP B C 1
ATOM 2457 O O . ASP B 1 63 ? -28.744 11.093 30.037 1.00 25.46 43 ASP B O 1
ATOM 2462 N N . ALA B 1 64 ? -27.597 9.185 29.648 1.00 27.25 44 ALA B N 1
ATOM 2463 C CA . ALA B 1 64 ? -28.657 8.317 30.163 1.00 34.53 44 ALA B CA 1
ATOM 2464 C C . ALA B 1 64 ? -28.912 8.583 31.640 1.00 31.85 44 ALA B C 1
ATOM 2465 O O . ALA B 1 64 ? -30.057 8.629 32.081 1.00 31.79 44 ALA B O 1
ATOM 2467 N N . ALA B 1 65 ? -27.838 8.744 32.405 1.00 30.98 45 ALA B N 1
ATOM 2468 C CA . ALA B 1 65 ? -27.953 9.019 33.835 1.00 27.23 45 ALA B CA 1
ATOM 2469 C C . ALA B 1 65 ? -28.667 10.348 34.105 1.00 29.08 45 ALA B C 1
ATOM 2470 O O . ALA B 1 65 ? -29.554 10.427 34.948 1.00 27.72 45 ALA B O 1
ATOM 2472 N N . VAL B 1 66 ? -28.261 11.394 33.400 1.00 26.17 46 VAL B N 1
ATOM 2473 C CA . VAL B 1 66 ? -28.923 12.688 33.513 1.00 21.96 46 VAL B CA 1
ATOM 2474 C C . VAL B 1 66 ? -30.415 12.622 33.157 1.00 24.69 46 VAL B C 1
ATOM 2475 O O . VAL B 1 66 ? -31.255 13.180 33.874 1.00 26.75 46 VAL B O 1
ATOM 2479 N N . ARG B 1 67 ? -30.750 11.941 32.059 1.00 22.02 47 ARG B N 1
ATOM 2480 C CA . ARG B 1 67 ? -32.148 11.843 31.642 1.00 20.72 47 ARG B CA 1
ATOM 2481 C C . ARG B 1 67 ? -32.976 11.131 32.695 1.00 27.36 47 ARG B C 1
ATOM 2482 O O . ARG B 1 67 ? -34.114 11.509 32.959 1.00 26.30 47 ARG B O 1
ATOM 2490 N N . HIS B 1 68 ? -32.397 10.102 33.298 1.00 23.38 48 HIS B N 1
ATOM 2491 C CA . HIS B 1 68 ? -33.112 9.352 34.321 1.00 23.08 48 HIS B CA 1
ATOM 2492 C C . HIS B 1 68 ? -33.266 10.199 35.571 1.00 20.83 48 HIS B C 1
ATOM 2493 O O . HIS B 1 68 ? -34.312 10.164 36.226 1.00 24.38 48 HIS B O 1
ATOM 2500 N N . ALA B 1 69 ? -32.224 10.952 35.922 1.00 21.00 49 ALA B N 1
ATOM 2501 C CA . ALA B 1 69 ? -32.290 11.792 37.121 1.00 25.35 49 ALA B CA 1
ATOM 2502 C C . ALA B 1 69 ? -33.364 12.868 36.954 1.00 25.71 49 ALA B C 1
ATOM 2503 O O . ALA B 1 69 ? -34.086 13.189 37.898 1.00 22.90 49 ALA B O 1
ATOM 2505 N N . LYS B 1 70 ? -33.455 13.433 35.755 1.00 24.27 50 LYS B N 1
ATOM 2506 C CA . LYS B 1 70 ? -34.491 14.421 35.461 1.00 19.84 50 LYS B CA 1
ATOM 2507 C C . LYS B 1 70 ? -35.885 13.808 35.581 1.00 24.46 50 LYS B C 1
ATOM 2508 O O . LYS B 1 70 ? -36.816 14.437 36.089 1.00 26.85 50 LYS B O 1
ATOM 2514 N N . GLU B 1 71 ? -36.019 12.571 35.122 1.00 23.17 51 GLU B N 1
ATOM 2515 C CA . GLU B 1 71 ? -37.293 11.863 35.188 1.00 30.46 51 GLU B CA 1
ATOM 2516 C C . GLU B 1 71 ? -37.710 11.657 36.639 1.00 25.84 51 GLU B C 1
ATOM 2517 O O . GLU B 1 71 ? -38.852 11.941 37.012 1.00 28.99 51 GLU B O 1
ATOM 2523 N N . MET B 1 72 ? -36.785 11.168 37.457 1.00 22.21 52 MET B N 1
ATOM 2524 C CA . MET B 1 72 ? -37.083 10.941 38.865 1.00 19.30 52 MET B CA 1
ATOM 2525 C C . MET B 1 72 ? -37.410 12.245 39.577 1.00 22.16 52 MET B C 1
ATOM 2526 O O . MET B 1 72 ? -38.299 12.291 40.419 1.00 23.41 52 MET B O 1
ATOM 2531 N N . ARG B 1 73 ? -36.701 13.311 39.217 1.00 23.11 53 ARG B N 1
ATOM 2532 C CA . ARG B 1 73 ? -37.006 14.629 39.750 1.00 24.85 53 ARG B CA 1
ATOM 2533 C C . ARG B 1 73 ? -38.439 15.028 39.407 1.00 26.69 53 ARG B C 1
ATOM 2534 O O . ARG B 1 73 ? -39.206 15.439 40.278 1.00 25.15 53 ARG B O 1
ATOM 2542 N N . ASP B 1 74 ? -38.793 14.900 38.133 1.00 23.78 54 ASP B N 1
ATOM 2543 C CA . ASP B 1 74 ? -40.143 15.223 37.678 1.00 24.98 54 ASP B CA 1
ATOM 2544 C C . ASP B 1 74 ? -41.229 14.359 38.331 1.00 29.21 54 ASP B C 1
ATOM 2545 O O . ASP B 1 74 ? -42.382 14.780 38.426 1.00 29.70 54 ASP B O 1
ATOM 2550 N N . GLU B 1 75 ? -40.862 13.158 38.774 1.00 27.07 55 GLU B N 1
ATOM 2551 C CA . GLU B 1 75 ? -41.824 12.226 39.367 1.00 27.01 55 GLU B CA 1
ATOM 2552 C C . GLU B 1 75 ? -41.914 12.321 40.889 1.00 28.00 55 GLU B C 1
ATOM 2553 O O . GLU B 1 75 ? -42.662 11.561 41.518 1.00 26.72 55 GLU B O 1
ATOM 2559 N N . GLY B 1 76 ? -41.134 13.219 41.485 1.00 27.68 56 GLY B N 1
ATOM 2560 C CA . GLY B 1 76 ? -41.234 13.468 42.915 1.00 26.24 56 GLY B CA 1
ATOM 2561 C C . GLY B 1 76 ? -40.077 13.038 43.813 1.00 24.81 56 GLY B C 1
ATOM 2562 O O . GLY B 1 76 ? -40.237 12.951 45.032 1.00 28.15 56 GLY B O 1
ATOM 2563 N N . ALA B 1 77 ? -38.907 12.775 43.239 1.00 22.01 57 ALA B N 1
ATOM 2564 C CA . ALA B 1 77 ? -37.751 12.408 44.065 1.00 18.60 57 ALA B CA 1
ATOM 2565 C C . ALA B 1 77 ? -37.207 13.626 44.795 1.00 21.19 57 ALA B C 1
ATOM 2566 O O . ALA B 1 77 ? -37.222 14.733 44.254 1.00 23.70 57 ALA B O 1
ATOM 2568 N N . HIS B 1 78 ? -36.723 13.422 46.015 1.00 20.96 58 HIS B N 1
ATOM 2569 C CA . HIS B 1 78 ? -36.089 14.498 46.773 1.00 20.22 58 HIS B CA 1
ATOM 2570 C C . HIS B 1 78 ? -34.582 14.352 46.836 1.00 17.45 58 HIS B C 1
ATOM 2571 O O . HIS B 1 78 ? -33.885 15.321 47.125 1.00 21.38 58 HIS B O 1
ATOM 2578 N N . ILE B 1 79 ? -34.091 13.142 46.586 1.00 20.07 59 ILE B N 1
ATOM 2579 C CA . ILE B 1 79 ? -32.657 12.843 46.592 1.00 16.23 59 ILE B CA 1
ATOM 2580 C C . ILE B 1 79 ? -32.409 11.891 45.433 1.00 17.59 59 ILE B C 1
ATOM 2581 O O . ILE B 1 79 ? -33.260 11.048 45.134 1.00 19.65 59 ILE B O 1
ATOM 2586 N N . ILE B 1 80 ? -31.264 12.030 44.770 1.00 18.03 60 ILE B N 1
ATOM 2587 C CA . ILE B 1 80 ? -30.864 11.096 43.719 1.00 16.77 60 ILE B CA 1
ATOM 2588 C C . ILE B 1 80 ? -29.679 10.273 44.226 1.00 20.86 60 ILE B C 1
ATOM 2589 O O . ILE B 1 80 ? -28.641 10.842 44.574 1.00 21.79 60 ILE B O 1
ATOM 2594 N N . ASP B 1 81 ? -29.829 8.948 44.275 1.00 19.70 61 ASP B N 1
ATOM 2595 C CA . ASP B 1 81 ? -28.782 8.064 44.812 1.00 16.57 61 ASP B CA 1
ATOM 2596 C C . ASP B 1 81 ? -27.995 7.457 43.660 1.00 22.44 61 ASP B C 1
ATOM 2597 O O . ASP B 1 81 ? -28.558 6.793 42.788 1.00 20.66 61 ASP B O 1
ATOM 2602 N N . ILE B 1 82 ? -26.687 7.684 43.653 1.00 18.65 62 ILE B N 1
ATOM 2603 C CA . ILE B 1 82 ? -25.865 7.289 42.520 1.00 18.89 62 ILE B CA 1
ATOM 2604 C C . ILE B 1 82 ? -24.793 6.292 42.971 1.00 23.11 62 ILE B C 1
ATOM 2605 O O . ILE B 1 82 ? -24.036 6.581 43.890 1.00 21.21 62 ILE B O 1
ATOM 2610 N N . GLY B 1 83 ? -24.721 5.131 42.324 1.00 24.58 63 GLY B N 1
ATOM 2611 C CA . GLY B 1 83 ? -23.770 4.106 42.731 1.00 32.54 63 GLY B CA 1
ATOM 2612 C C . GLY B 1 83 ? -23.035 3.438 41.580 1.00 47.16 63 GLY B C 1
ATOM 2613 O O . GLY B 1 83 ? -23.528 3.409 40.455 1.00 49.90 63 GLY B O 1
ATOM 2614 N N . GLY B 1 84 ? -21.857 2.886 41.860 1.00 51.60 64 GLY B N 1
ATOM 2615 C CA . GLY B 1 84 ? -21.076 2.220 40.832 1.00 62.04 64 GLY B CA 1
ATOM 2616 C C . GLY B 1 84 ? -20.789 0.748 41.093 1.00 73.41 64 GLY B C 1
ATOM 2617 O O . GLY B 1 84 ? -19.959 0.150 40.405 1.00 71.60 64 GLY B O 1
ATOM 2618 N N . GLU B 1 85 ? -21.468 0.157 42.076 1.00 77.72 65 GLU B N 1
ATOM 2619 C CA . GLU B 1 85 ? -21.238 -1.254 42.408 1.00 82.60 65 GLU B CA 1
ATOM 2620 C C . GLU B 1 85 ? -22.512 -2.115 42.447 1.00 83.95 65 GLU B C 1
ATOM 2621 O O . GLU B 1 85 ? -22.862 -2.743 41.444 1.00 84.45 65 GLU B O 1
ATOM 2627 N N . SER B 1 86 ? -23.186 -2.150 43.599 1.00 83.66 66 SER B N 1
ATOM 2628 C CA . SER B 1 86 ? -24.427 -2.920 43.770 1.00 83.45 66 SER B CA 1
ATOM 2629 C C . SER B 1 86 ? -24.288 -4.406 43.420 1.00 81.73 66 SER B C 1
ATOM 2630 O O . SER B 1 86 ? -23.181 -4.941 43.326 1.00 79.45 66 SER B O 1
ATOM 2633 N N . VAL B 1 94 ? -14.194 -4.393 40.843 1.00 57.83 74 VAL B N 1
ATOM 2634 C CA . VAL B 1 94 ? -13.770 -3.075 40.380 1.00 56.06 74 VAL B CA 1
ATOM 2635 C C . VAL B 1 94 ? -12.896 -2.372 41.416 1.00 52.80 74 VAL B C 1
ATOM 2636 O O . VAL B 1 94 ? -13.242 -2.322 42.596 1.00 59.03 74 VAL B O 1
ATOM 2638 N N . SER B 1 95 ? -11.766 -1.826 40.973 1.00 52.29 75 SER B N 1
ATOM 2639 C CA . SER B 1 95 ? -10.885 -1.079 41.868 1.00 48.43 75 SER B CA 1
ATOM 2640 C C . SER B 1 95 ? -11.464 0.295 42.209 1.00 45.76 75 SER B C 1
ATOM 2641 O O . SER B 1 95 ? -12.434 0.739 41.594 1.00 50.89 75 SER B O 1
ATOM 2644 N N . VAL B 1 96 ? -10.875 0.950 43.207 1.00 41.71 76 VAL B N 1
ATOM 2645 C CA . VAL B 1 96 ? -11.286 2.293 43.608 1.00 43.66 76 VAL B CA 1
ATOM 2646 C C . VAL B 1 96 ? -11.202 3.231 42.408 1.00 39.90 76 VAL B C 1
ATOM 2647 O O . VAL B 1 96 ? -12.114 4.010 42.133 1.00 38.63 76 VAL B O 1
ATOM 2651 N N . GLU B 1 97 ? -10.101 3.120 41.680 1.00 41.17 77 GLU B N 1
ATOM 2652 C CA . GLU B 1 97 ? -9.816 4.028 40.586 1.00 45.29 77 GLU B CA 1
ATOM 2653 C C . GLU B 1 97 ? -10.854 3.902 39.465 1.00 42.12 77 GLU B C 1
ATOM 2654 O O . GLU B 1 97 ? -11.294 4.907 38.913 1.00 43.20 77 GLU B O 1
ATOM 2660 N N . GLU B 1 98 ? -11.279 2.677 39.165 1.00 40.44 78 GLU B N 1
ATOM 2661 C CA . GLU B 1 98 ? -12.276 2.442 38.120 1.00 44.51 78 GLU B CA 1
ATOM 2662 C C . GLU B 1 98 ? -13.687 2.836 38.560 1.00 41.27 78 GLU B C 1
ATOM 2663 O O . GLU B 1 98 ? -14.508 3.265 37.750 1.00 39.97 78 GLU B O 1
ATOM 2669 N N . GLU B 1 99 ? -13.968 2.691 39.848 1.00 35.19 79 GLU B N 1
ATOM 2670 C CA . GLU B 1 99 ? -15.267 3.076 40.385 1.00 34.26 79 GLU B CA 1
ATOM 2671 C C . GLU B 1 99 ? -15.411 4.595 40.351 1.00 34.49 79 GLU B C 1
ATOM 2672 O O . GLU B 1 99 ? -16.498 5.124 40.120 1.00 36.24 79 GLU B O 1
ATOM 2678 N N . ILE B 1 100 ? -14.299 5.290 40.562 1.00 33.65 80 ILE B N 1
ATOM 2679 C CA . ILE B 1 100 ? -14.294 6.747 40.545 1.00 35.11 80 ILE B CA 1
ATOM 2680 C C . ILE B 1 100 ? -14.509 7.285 39.128 1.00 35.72 80 ILE B C 1
ATOM 2681 O O . ILE B 1 100 ? -15.331 8.182 38.926 1.00 39.88 80 ILE B O 1
ATOM 2686 N N . LYS B 1 101 ? -13.791 6.723 38.156 1.00 34.89 81 LYS B N 1
ATOM 2687 C CA . LYS B 1 101 ? -13.931 7.133 36.755 1.00 37.87 81 LYS B CA 1
ATOM 2688 C C . LYS B 1 101 ? -15.359 6.980 36.267 1.00 34.46 81 LYS B C 1
ATOM 2689 O O . LYS B 1 101 ? -15.804 7.711 35.390 1.00 38.72 81 LYS B O 1
ATOM 2695 N N . ARG B 1 102 ? -16.062 5.988 36.790 1.00 37.41 82 ARG B N 1
ATOM 2696 C CA . ARG B 1 102 ? -17.429 5.775 36.358 1.00 38.55 82 ARG B CA 1
ATOM 2697 C C . ARG B 1 102 ? -18.392 6.684 37.112 1.00 31.33 82 ARG B C 1
ATOM 2698 O O . ARG B 1 102 ? -19.286 7.274 36.512 1.00 32.01 82 ARG B O 1
ATOM 2706 N N . VAL B 1 103 ? -18.206 6.819 38.422 1.00 27.54 83 VAL B N 1
ATOM 2707 C CA . VAL B 1 103 ? -19.176 7.548 39.229 1.00 21.71 83 VAL B CA 1
ATOM 2708 C C . VAL B 1 103 ? -19.020 9.086 39.190 1.00 24.09 83 VAL B C 1
ATOM 2709 O O . VAL B 1 103 ? -20.015 9.816 39.179 1.00 26.26 83 VAL B O 1
ATOM 2713 N N . VAL B 1 104 ? -17.781 9.570 39.145 1.00 23.63 84 VAL B N 1
ATOM 2714 C CA . VAL B 1 104 ? -17.536 11.012 39.187 1.00 26.89 84 VAL B CA 1
ATOM 2715 C C . VAL B 1 104 ? -18.164 11.796 38.016 1.00 25.09 84 VAL B C 1
ATOM 2716 O O . VAL B 1 104 ? -18.837 12.803 38.251 1.00 25.61 84 VAL B O 1
ATOM 2720 N N . PRO B 1 105 ? -17.990 11.324 36.768 1.00 27.83 85 PRO B N 1
ATOM 2721 C CA . PRO B 1 105 ? -18.644 12.026 35.657 1.00 27.41 85 PRO B CA 1
ATOM 2722 C C . PRO B 1 105 ? -20.156 12.092 35.820 1.00 29.09 85 PRO B C 1
ATOM 2723 O O . PRO B 1 105 ? -20.784 13.062 35.392 1.00 27.04 85 PRO B O 1
ATOM 2727 N N . MET B 1 106 ? -20.743 11.071 36.434 1.00 26.38 86 MET B N 1
ATOM 2728 C CA . MET B 1 106 ? -22.184 11.060 36.593 1.00 26.78 86 MET B CA 1
ATOM 2729 C C . MET B 1 106 ? -22.636 12.079 37.633 1.00 24.01 86 MET B C 1
ATOM 2730 O O . MET B 1 106 ? -23.616 12.791 37.422 1.00 24.51 86 MET B O 1
ATOM 2735 N N . ILE B 1 107 ? -21.904 12.159 38.741 1.00 23.03 87 ILE B N 1
ATOM 2736 C CA . ILE B 1 107 ? -22.217 13.118 39.792 1.00 23.87 87 ILE B CA 1
ATOM 2737 C C . ILE B 1 107 ? -22.040 14.536 39.258 1.00 21.43 87 ILE B C 1
ATOM 2738 O O . ILE B 1 107 ? -22.887 15.394 39.486 1.00 26.72 87 ILE B O 1
ATOM 2743 N N . GLN B 1 108 ? -20.958 14.766 38.521 1.00 24.26 88 GLN B N 1
ATOM 2744 C CA . GLN B 1 108 ? -20.728 16.073 37.902 1.00 24.40 88 GLN B CA 1
ATOM 2745 C C . GLN B 1 108 ? -21.894 16.509 37.014 1.00 28.95 88 GLN B C 1
ATOM 2746 O O . GLN B 1 108 ? -22.435 17.597 37.180 1.00 29.90 88 GLN B O 1
ATOM 2752 N N . ALA B 1 109 ? -22.283 15.659 36.071 1.00 26.34 89 ALA B N 1
ATOM 2753 C CA . ALA B 1 109 ? -23.378 15.995 35.169 1.00 28.36 89 ALA B CA 1
ATOM 2754 C C . ALA B 1 109 ? -24.724 16.116 35.891 1.00 30.21 89 ALA B C 1
ATOM 2755 O O . ALA B 1 109 ? -25.486 17.045 35.635 1.00 27.76 89 ALA B O 1
ATOM 2757 N N . VAL B 1 110 ? -25.024 15.179 36.785 1.00 25.60 90 VAL B N 1
ATOM 2758 C CA . VAL B 1 110 ? -26.314 15.208 37.463 1.00 25.72 90 VAL B CA 1
ATOM 2759 C C . VAL B 1 110 ? -26.425 16.424 38.387 1.00 28.83 90 VAL B C 1
ATOM 2760 O O . VAL B 1 110 ? -27.448 17.107 38.397 1.00 32.06 90 VAL B O 1
ATOM 2764 N N . SER B 1 111 ? -25.361 16.716 39.127 1.00 32.25 91 SER B N 1
ATOM 2765 C CA . SER B 1 111 ? -25.374 17.858 40.042 1.00 36.06 91 SER B CA 1
ATOM 2766 C C . SER B 1 111 ? -25.571 19.187 39.319 1.00 35.09 91 SER B C 1
ATOM 2767 O O . SER B 1 111 ? -26.190 20.101 39.856 1.00 41.91 91 SER B O 1
ATOM 2770 N N . LYS B 1 112 ? -25.061 19.286 38.092 1.00 33.26 92 LYS B N 1
ATOM 2771 C CA . LYS B 1 112 ? -25.198 20.499 37.290 1.00 38.61 92 LYS B CA 1
ATOM 2772 C C . LYS B 1 112 ? -26.581 20.645 36.671 1.00 39.05 92 LYS B C 1
ATOM 2773 O O . LYS B 1 112 ? -27.104 21.756 36.556 1.00 41.22 92 LYS B O 1
ATOM 2779 N N . GLU B 1 113 ? -27.166 19.527 36.254 1.00 27.82 93 GLU B N 1
ATOM 2780 C CA . GLU B 1 113 ? -28.365 19.582 35.436 1.00 31.47 93 GLU B CA 1
ATOM 2781 C C . GLU B 1 113 ? -29.645 19.303 36.216 1.00 33.28 93 GLU B C 1
ATOM 2782 O O . GLU B 1 113 ? -30.737 19.592 35.736 1.00 36.24 93 GLU B O 1
ATOM 2788 N N . VAL B 1 114 ? -29.502 18.756 37.423 1.00 33.10 94 VAL B N 1
ATOM 2789 C CA . VAL B 1 114 ? -30.650 18.427 38.270 1.00 29.76 94 VAL B CA 1
ATOM 2790 C C . VAL B 1 114 ? -30.500 19.007 39.676 1.00 30.74 94 VAL B C 1
ATOM 2791 O O . VAL B 1 114 ? -29.574 18.640 40.411 1.00 28.09 94 VAL B O 1
ATOM 2795 N N . LYS B 1 115 ? -31.420 19.890 40.064 1.00 24.56 95 LYS B N 1
ATOM 2796 C CA . LYS B 1 115 ? -31.304 20.583 41.352 1.00 28.21 95 LYS B CA 1
ATOM 2797 C C . LYS B 1 115 ? -31.903 19.811 42.526 1.00 28.90 95 LYS B C 1
ATOM 2798 O O . LYS B 1 115 ? -32.942 20.196 43.065 1.00 29.37 95 LYS B O 1
ATOM 2804 N N . LEU B 1 116 ? -31.232 18.726 42.909 1.00 23.36 96 LEU B N 1
ATOM 2805 C CA . LEU B 1 116 ? -31.595 17.905 44.064 1.00 23.16 96 LEU B CA 1
ATOM 2806 C C . LEU B 1 116 ? -30.303 17.482 44.733 1.00 21.71 96 LEU B C 1
ATOM 2807 O O . LEU B 1 116 ? -29.256 17.417 44.072 1.00 20.61 96 LEU B O 1
ATOM 2812 N N . PRO B 1 117 ? -30.361 17.188 46.040 1.00 22.27 97 PRO B N 1
ATOM 2813 C CA . PRO B 1 117 ? -29.175 16.618 46.674 1.00 21.01 97 PRO B CA 1
ATOM 2814 C C . PRO B 1 117 ? -28.890 15.239 46.101 1.00 22.78 97 PRO B C 1
ATOM 2815 O O . PRO B 1 117 ? -29.813 14.503 45.721 1.00 19.75 97 PRO B O 1
ATOM 2819 N N . ILE B 1 118 ? -27.609 14.901 46.034 1.00 19.73 98 ILE B N 1
ATOM 2820 C CA . ILE B 1 118 ? -27.172 13.633 45.479 1.00 20.75 98 ILE B CA 1
ATOM 2821 C C . ILE B 1 118 ? -26.539 12.810 46.589 1.00 21.61 98 ILE B C 1
ATOM 2822 O O . ILE B 1 118 ? -25.756 13.336 47.372 1.00 20.56 98 ILE B O 1
ATOM 2827 N N . SER B 1 119 ? -26.871 11.528 46.672 1.00 18.87 99 SER B N 1
ATOM 2828 C CA . SER B 1 119 ? -26.168 10.666 47.603 1.00 16.41 99 SER B CA 1
ATOM 2829 C C . SER B 1 119 ? -25.243 9.774 46.810 1.00 19.04 99 SER B C 1
ATOM 2830 O O . SER B 1 119 ? -25.574 9.363 45.702 1.00 22.86 99 SER B O 1
ATOM 2833 N N . ILE B 1 120 ? -24.055 9.522 47.356 1.00 18.45 100 ILE B N 1
ATOM 2834 C CA . ILE B 1 120 ? -23.112 8.615 46.713 1.00 20.42 100 ILE B CA 1
ATOM 2835 C C . ILE B 1 120 ? -23.210 7.272 47.420 1.00 21.80 100 ILE B C 1
ATOM 2836 O O . ILE B 1 120 ? -22.981 7.171 48.624 1.00 19.31 100 ILE B O 1
ATOM 2841 N N . ASP B 1 121 ? -23.575 6.242 46.672 1.00 18.12 101 ASP B N 1
ATOM 2842 C CA . ASP B 1 121 ? -23.750 4.909 47.249 1.00 18.93 101 ASP B CA 1
ATOM 2843 C C . ASP B 1 121 ? -22.399 4.210 47.153 1.00 22.59 101 ASP B C 1
ATOM 2844 O O . ASP B 1 121 ? -22.028 3.705 46.096 1.00 21.21 101 ASP B O 1
ATOM 2849 N N . THR B 1 122 ? -21.639 4.243 48.248 1.00 18.62 102 THR B N 1
ATOM 2850 C CA . THR B 1 122 ? -20.329 3.595 48.308 1.00 19.37 102 THR B CA 1
ATOM 2851 C C . THR B 1 122 ? -19.974 3.246 49.745 1.00 20.61 102 THR B C 1
ATOM 2852 O O . THR B 1 122 ? -20.447 3.883 50.682 1.00 21.74 102 THR B O 1
ATOM 2856 N N . TYR B 1 123 ? -19.128 2.237 49.907 1.00 22.68 103 TYR B N 1
ATOM 2857 C CA . TYR B 1 123 ? -18.593 1.918 51.221 1.00 22.82 103 TYR B CA 1
ATOM 2858 C C . TYR B 1 123 ? -17.105 2.242 51.283 1.00 25.32 103 TYR B C 1
ATOM 2859 O O . TYR B 1 123 ? -16.433 1.943 52.272 1.00 25.35 103 TYR B O 1
ATOM 2868 N N . LYS B 1 124 ? -16.588 2.857 50.220 1.00 23.90 104 LYS B N 1
ATOM 2869 C CA . LYS B 1 124 ? -15.163 3.165 50.143 1.00 20.93 104 LYS B CA 1
ATOM 2870 C C . LYS B 1 124 ? -14.884 4.639 50.429 1.00 21.51 104 LYS B C 1
ATOM 2871 O O . LYS B 1 124 ? -15.494 5.522 49.829 1.00 24.27 104 LYS B O 1
ATOM 2877 N N . ALA B 1 125 ? -13.943 4.896 51.333 1.00 22.56 105 ALA B N 1
ATOM 2878 C CA . ALA B 1 125 ? -13.606 6.261 51.730 1.00 25.36 105 ALA B CA 1
ATOM 2879 C C . ALA B 1 125 ? -13.155 7.132 50.560 1.00 22.47 105 ALA B C 1
ATOM 2880 O O . ALA B 1 125 ? -13.594 8.281 50.410 1.00 23.63 105 ALA B O 1
ATOM 2882 N N . GLU B 1 126 ? -12.274 6.597 49.729 1.00 23.27 106 GLU B N 1
ATOM 2883 C CA . GLU B 1 126 ? -11.726 7.404 48.648 1.00 25.52 106 GLU B CA 1
ATOM 2884 C C . GLU B 1 126 ? -12.796 7.734 47.600 1.00 25.97 106 GLU B C 1
ATOM 2885 O O . GLU B 1 126 ? -12.809 8.833 47.045 1.00 26.31 106 GLU B O 1
ATOM 2891 N N . VAL B 1 127 ? -13.700 6.790 47.346 1.00 24.49 107 VAL B N 1
ATOM 2892 C CA . VAL B 1 127 ? -14.826 7.058 46.451 1.00 22.61 107 VAL B CA 1
ATOM 2893 C C . VAL B 1 127 ? -15.724 8.143 47.041 1.00 24.01 107 VAL B C 1
ATOM 2894 O O . VAL B 1 127 ? -16.103 9.081 46.343 1.00 22.94 107 VAL B O 1
ATOM 2898 N N . ALA B 1 128 ? -16.048 8.026 48.329 1.00 22.02 108 ALA B N 1
ATOM 2899 C CA . ALA B 1 128 ? -16.879 9.034 48.985 1.00 23.52 108 ALA B CA 1
ATOM 2900 C C . ALA B 1 128 ? -16.256 10.423 48.858 1.00 21.34 108 ALA B C 1
ATOM 2901 O O . ALA B 1 128 ? -16.938 11.386 48.495 1.00 23.60 108 ALA B O 1
ATOM 2903 N N . LYS B 1 129 ? -14.958 10.521 49.129 1.00 23.74 109 LYS B N 1
ATOM 2904 C CA . LYS B 1 129 ? -14.248 11.799 49.032 1.00 24.88 109 LYS B CA 1
ATOM 2905 C C . LYS B 1 129 ? -14.342 12.437 47.639 1.00 25.57 109 LYS B C 1
ATOM 2906 O O . LYS B 1 129 ? -14.743 13.599 47.500 1.00 22.56 109 LYS B O 1
ATOM 2912 N N . GLN B 1 130 ? -13.963 11.688 46.605 1.00 26.77 110 GLN B N 1
ATOM 2913 C CA . GLN B 1 130 ? -14.000 12.225 45.248 1.00 26.09 110 GLN B CA 1
ATOM 2914 C C . GLN B 1 130 ? -15.421 12.534 44.783 1.00 24.80 110 GLN B C 1
ATOM 2915 O O . GLN B 1 130 ? -15.640 13.507 44.056 1.00 24.27 110 GLN B O 1
ATOM 2921 N N . ALA B 1 131 ? -16.375 11.714 45.207 1.00 23.35 111 ALA B N 1
ATOM 2922 C CA . ALA B 1 131 ? -17.778 11.944 44.881 1.00 24.94 111 ALA B CA 1
ATOM 2923 C C . ALA B 1 131 ? -18.274 13.262 45.466 1.00 23.46 111 ALA B C 1
ATOM 2924 O O . ALA B 1 131 ? -18.967 14.026 44.795 1.00 22.29 111 ALA B O 1
ATOM 2926 N N . ILE B 1 132 ? -17.904 13.530 46.714 1.00 21.39 112 ILE B N 1
ATOM 2927 C CA . ILE B 1 132 ? -18.310 14.770 47.372 1.00 25.22 112 ILE B CA 1
ATOM 2928 C C . ILE B 1 132 ? -17.653 15.954 46.687 1.00 24.75 112 ILE B C 1
ATOM 2929 O O . ILE B 1 132 ? -18.302 16.968 46.421 1.00 28.08 112 ILE B O 1
ATOM 2934 N N . GLU B 1 133 ? -16.369 15.812 46.376 1.00 26.39 113 GLU B N 1
ATOM 2935 C CA . GLU B 1 133 ? -15.652 16.836 45.626 1.00 28.49 113 GLU B CA 1
ATOM 2936 C C . GLU B 1 133 ? -16.287 17.082 44.261 1.00 29.45 113 GLU B C 1
ATOM 2937 O O . GLU B 1 133 ? -16.248 18.196 43.746 1.00 31.78 113 GLU B O 1
ATOM 2943 N N . ALA B 1 134 ? -16.873 16.038 43.680 1.00 28.54 114 ALA B N 1
ATOM 2944 C CA . ALA B 1 134 ? -17.533 16.146 42.380 1.00 31.56 114 ALA B CA 1
ATOM 2945 C C . ALA B 1 134 ? -18.943 16.710 42.491 1.00 30.49 114 ALA B C 1
ATOM 2946 O O . ALA B 1 134 ? -19.560 17.058 41.476 1.00 29.38 114 ALA B O 1
ATOM 2948 N N . GLY B 1 135 ? -19.473 16.766 43.708 1.00 27.64 115 GLY B N 1
ATOM 2949 C CA . GLY B 1 135 ? -20.757 17.409 43.916 1.00 26.56 115 GLY B CA 1
ATOM 2950 C C . GLY B 1 135 ? -21.777 16.669 44.756 1.00 24.79 115 GLY B C 1
ATOM 2951 O O . GLY B 1 135 ? -22.882 17.166 44.951 1.00 24.40 115 GLY B O 1
ATOM 2952 N N . ALA B 1 136 ? -21.427 15.490 45.265 1.00 21.03 116 ALA B N 1
ATOM 2953 C CA . ALA B 1 136 ? -22.369 14.744 46.102 1.00 21.33 116 ALA B CA 1
ATOM 2954 C C . ALA B 1 136 ? -22.552 15.385 47.481 1.00 24.29 116 ALA B C 1
ATOM 2955 O O . ALA B 1 136 ? -21.649 16.048 48.005 1.00 21.42 116 ALA B O 1
ATOM 2957 N N . HIS B 1 137 ? -23.727 15.166 48.062 1.00 19.58 117 HIS B N 1
ATOM 2958 C CA . HIS B 1 137 ? -24.125 15.830 49.299 1.00 20.87 117 HIS B CA 1
ATOM 2959 C C . HIS B 1 137 ? -24.262 14.873 50.477 1.00 21.36 117 HIS B C 1
ATOM 2960 O O . HIS B 1 137 ? -24.223 15.299 51.630 1.00 20.66 117 HIS B O 1
ATOM 2967 N N . ILE B 1 138 ? -24.467 13.593 50.182 1.00 18.47 118 ILE B N 1
ATOM 2968 C CA . ILE B 1 138 ? -24.788 12.601 51.214 1.00 19.02 118 ILE B CA 1
ATOM 2969 C C . ILE B 1 138 ? -23.997 11.341 50.916 1.00 18.20 118 ILE B C 1
ATOM 2970 O O . ILE B 1 138 ? -23.798 11.007 49.757 1.00 21.68 118 ILE B O 1
ATOM 2975 N N . ILE B 1 139 ? -23.524 10.648 51.949 1.00 16.89 119 ILE B N 1
ATOM 2976 C CA . ILE B 1 139 ? -22.865 9.356 51.743 1.00 17.57 119 ILE B CA 1
ATOM 2977 C C . ILE B 1 139 ? -23.843 8.261 52.148 1.00 19.35 119 ILE B C 1
ATOM 2978 O O . ILE B 1 139 ? -24.476 8.349 53.198 1.00 19.21 119 ILE B O 1
ATOM 2983 N N . ASN B 1 140 ? -23.976 7.239 51.308 1.00 19.42 120 ASN B N 1
ATOM 2984 C CA . ASN B 1 140 ? -24.878 6.125 51.595 1.00 18.56 120 ASN B CA 1
ATOM 2985 C C . ASN B 1 140 ? -24.014 4.878 51.679 1.00 22.16 120 ASN B C 1
ATOM 2986 O O . ASN B 1 140 ? -23.562 4.377 50.656 1.00 20.59 120 ASN B O 1
ATOM 2991 N N . ASP B 1 141 ? -23.755 4.390 52.891 1.00 16.57 121 ASP B N 1
ATOM 2992 C CA . ASP B 1 141 ? -22.770 3.320 53.075 1.00 15.50 121 ASP B CA 1
ATOM 2993 C C . ASP B 1 141 ? -23.428 1.991 53.460 1.00 19.18 121 ASP B C 1
ATOM 2994 O O . ASP B 1 141 ? -23.891 1.830 54.595 1.00 21.19 121 ASP B O 1
ATOM 2999 N N . ILE B 1 142 ? -23.429 1.028 52.531 1.00 21.34 122 ILE B N 1
ATOM 3000 C CA . ILE B 1 142 ? -24.050 -0.276 52.801 1.00 18.64 122 ILE B CA 1
ATOM 3001 C C . ILE B 1 142 ? -23.298 -1.092 53.854 1.00 20.13 122 ILE B C 1
ATOM 3002 O O . ILE B 1 142 ? -23.792 -2.125 54.295 1.00 21.61 122 ILE B O 1
ATOM 3007 N N . TRP B 1 143 ? -22.114 -0.645 54.264 1.00 17.26 123 TRP B N 1
ATOM 3008 C CA . TRP B 1 143 ? -21.425 -1.340 55.354 1.00 19.94 123 TRP B CA 1
ATOM 3009 C C . TRP B 1 143 ? -21.379 -0.554 56.652 1.00 21.67 123 TRP B C 1
ATOM 3010 O O . TRP B 1 143 ? -20.750 -0.999 57.610 1.00 21.55 123 TRP B O 1
ATOM 3021 N N . GLY B 1 144 ? -22.044 0.602 56.679 1.00 19.95 124 GLY B N 1
ATOM 3022 C CA . GLY B 1 144 ? -22.182 1.374 57.911 1.00 18.57 124 GLY B CA 1
ATOM 3023 C C . GLY B 1 144 ? -20.857 1.715 58.557 1.00 20.26 124 GLY B C 1
ATOM 3024 O O . GLY B 1 144 ? -20.687 1.566 59.774 1.00 22.07 124 GLY B O 1
ATOM 3025 N N . ALA B 1 145 ? -19.915 2.150 57.723 1.00 20.99 125 ALA B N 1
ATOM 3026 C CA . ALA B 1 145 ? -18.582 2.566 58.156 1.00 22.61 125 ALA B CA 1
ATOM 3027 C C . ALA B 1 145 ? -17.724 1.429 58.702 1.00 22.55 125 ALA B C 1
ATOM 3028 O O . ALA B 1 145 ? -16.666 1.671 59.292 1.00 23.63 125 ALA B O 1
ATOM 3030 N N . LYS B 1 146 ? -18.170 0.191 58.511 1.00 19.81 126 LYS B N 1
ATOM 3031 C CA . LYS B 1 146 ? -17.407 -0.947 59.008 1.00 17.24 126 LYS B CA 1
ATOM 3032 C C . LYS B 1 146 ? -16.431 -1.545 57.997 1.00 26.22 126 LYS B C 1
ATOM 3033 O O . LYS B 1 146 ? -15.424 -2.137 58.385 1.00 30.26 126 LYS B O 1
ATOM 3039 N N . ALA B 1 147 ? -16.721 -1.392 56.708 1.00 22.96 127 ALA B N 1
ATOM 3040 C CA . ALA B 1 147 ? -15.791 -1.868 55.684 1.00 24.72 127 ALA B CA 1
ATOM 3041 C C . ALA B 1 147 ? -14.542 -0.992 55.627 1.00 24.73 127 ALA B C 1
ATOM 3042 O O . ALA B 1 147 ? -13.419 -1.491 55.586 1.00 26.72 127 ALA B O 1
ATOM 3044 N N . GLU B 1 148 ? -14.754 0.321 55.608 1.00 24.27 128 GLU B N 1
ATOM 3045 C CA . GLU B 1 148 ? -13.661 1.286 55.603 1.00 24.76 128 GLU B CA 1
ATOM 3046 C C . GLU B 1 148 ? -13.984 2.417 56.562 1.00 25.81 128 GLU B C 1
ATOM 3047 O O . GLU B 1 148 ? -14.625 3.392 56.173 1.00 27.14 128 GLU B O 1
ATOM 3053 N N . PRO B 1 149 ? -13.540 2.291 57.820 1.00 25.67 129 PRO B N 1
ATOM 3054 C CA . PRO B 1 149 ? -13.884 3.259 58.873 1.00 25.00 129 PRO B CA 1
ATOM 3055 C C . PRO B 1 149 ? -13.494 4.690 58.526 1.00 23.95 129 PRO B C 1
ATOM 3056 O O . PRO B 1 149 ? -14.119 5.626 59.026 1.00 23.49 129 PRO B O 1
ATOM 3060 N N . LYS B 1 150 ? -12.491 4.860 57.667 1.00 21.96 130 LYS B N 1
ATOM 3061 C CA . LYS B 1 150 ? -12.090 6.197 57.229 1.00 21.35 130 LYS B CA 1
ATOM 3062 C C . LYS B 1 150 ? -13.196 6.942 56.483 1.00 19.64 130 LYS B C 1
ATOM 3063 O O . LYS B 1 150 ? -13.129 8.161 56.330 1.00 21.73 130 LYS B O 1
ATOM 3069 N N . ILE B 1 151 ? -14.218 6.218 56.034 1.00 22.95 131 ILE B N 1
ATOM 3070 C CA . ILE B 1 151 ? -15.343 6.863 55.361 1.00 21.41 131 ILE B CA 1
ATOM 3071 C C . ILE B 1 151 ? -16.036 7.832 56.327 1.00 22.59 131 ILE B C 1
ATOM 3072 O O . ILE B 1 151 ? -16.542 8.874 55.910 1.00 23.87 131 ILE B O 1
ATOM 3077 N N . ALA B 1 152 ? -16.016 7.502 57.620 1.00 22.01 132 ALA B N 1
ATOM 3078 C CA . ALA B 1 152 ? -16.574 8.375 58.651 1.00 19.89 132 ALA B CA 1
ATOM 3079 C C . ALA B 1 152 ? -15.737 9.647 58.815 1.00 22.88 132 ALA B C 1
ATOM 3080 O O . ALA B 1 152 ? -16.275 10.727 59.079 1.00 23.97 132 ALA B O 1
ATOM 3082 N N . GLU B 1 153 ? -14.419 9.521 58.666 1.00 25.07 133 GLU B N 1
ATOM 3083 C CA . GLU B 1 153 ? -13.546 10.686 58.674 1.00 23.87 133 GLU B CA 1
ATOM 3084 C C . GLU B 1 153 ? -13.857 11.601 57.500 1.00 25.12 133 GLU B C 1
ATOM 3085 O O . GLU B 1 153 ? -13.838 12.828 57.627 1.00 21.96 133 GLU B O 1
ATOM 3091 N N . VAL B 1 154 ? -14.110 10.997 56.344 1.00 24.03 134 VAL B N 1
ATOM 3092 C CA . VAL B 1 154 ? -14.498 11.767 55.172 1.00 23.32 134 VAL B CA 1
ATOM 3093 C C . VAL B 1 154 ? -15.817 12.496 55.440 1.00 20.00 134 VAL B C 1
ATOM 3094 O O . VAL B 1 154 ? -15.951 13.693 55.160 1.00 20.95 134 VAL B O 1
ATOM 3098 N N . ALA B 1 155 ? -16.783 11.774 55.995 1.00 23.45 135 ALA B N 1
ATOM 3099 C CA . ALA B 1 155 ? -18.085 12.355 56.311 1.00 20.92 135 ALA B CA 1
ATOM 3100 C C . ALA B 1 155 ? -17.936 13.533 57.267 1.00 19.29 135 ALA B C 1
ATOM 3101 O O . ALA B 1 155 ? -18.538 14.582 57.062 1.00 22.59 135 ALA B O 1
ATOM 3103 N N . ALA B 1 156 ? -17.149 13.337 58.321 1.00 23.33 136 ALA B N 1
ATOM 3104 C CA . ALA B 1 156 ? -16.903 14.391 59.300 1.00 21.83 136 ALA B CA 1
ATOM 3105 C C . ALA B 1 156 ? -16.226 15.610 58.667 1.00 22.22 136 ALA B C 1
ATOM 3106 O O . ALA B 1 156 ? -16.630 16.750 58.903 1.00 25.74 136 ALA B O 1
ATOM 3108 N N . HIS B 1 157 ? -15.191 15.376 57.868 1.00 23.28 137 HIS B N 1
ATOM 3109 C CA . HIS B 1 157 ? -14.476 16.488 57.238 1.00 23.34 137 HIS B CA 1
ATOM 3110 C C . HIS B 1 157 ? -15.373 17.386 56.386 1.00 27.23 137 HIS B C 1
ATOM 3111 O O . HIS B 1 157 ? -15.280 18.619 56.449 1.00 28.08 137 HIS B O 1
ATOM 3118 N N . TYR B 1 158 ? -16.231 16.771 55.581 1.00 21.30 138 TYR B N 1
ATOM 3119 C CA . TYR B 1 158 ? -17.066 17.526 54.660 1.00 23.83 138 TYR B CA 1
ATOM 3120 C C . TYR B 1 158 ? -18.413 17.910 55.277 1.00 25.06 138 TYR B C 1
ATOM 3121 O O . TYR B 1 158 ? -19.202 18.629 54.654 1.00 28.52 138 TYR B O 1
ATOM 3130 N N . ASP B 1 159 ? -18.658 17.426 56.493 1.00 25.81 139 ASP B N 1
ATOM 3131 C CA . ASP B 1 159 ? -19.851 17.778 57.268 1.00 24.99 139 ASP B CA 1
ATOM 3132 C C . ASP B 1 159 ? -21.125 17.355 56.550 1.00 26.60 139 ASP B C 1
ATOM 3133 O O . ASP B 1 159 ? -22.119 18.082 56.549 1.00 27.91 139 ASP B O 1
ATOM 3138 N N . VAL B 1 160 ? -21.094 16.178 55.930 1.00 23.87 140 VAL B N 1
ATOM 3139 C CA . VAL B 1 160 ? -22.242 15.694 55.169 1.00 22.40 140 VAL B CA 1
ATOM 3140 C C . VAL B 1 160 ? -22.999 14.622 55.940 1.00 19.65 140 VAL B C 1
ATOM 3141 O O . VAL B 1 160 ? -22.429 13.938 56.800 1.00 22.71 140 VAL B O 1
ATOM 3145 N N . PRO B 1 161 ? -24.293 14.477 55.639 1.00 18.02 141 PRO B N 1
ATOM 3146 C CA . PRO B 1 161 ? -25.027 13.372 56.261 1.00 20.16 141 PRO B CA 1
ATOM 3147 C C . PRO B 1 161 ? -24.477 12.043 55.775 1.00 20.50 141 PRO B C 1
ATOM 3148 O O . PRO B 1 161 ? -24.083 11.935 54.604 1.00 19.28 141 PRO B O 1
ATOM 3152 N N . ILE B 1 162 ? -24.439 11.046 56.652 1.00 21.36 142 ILE B N 1
ATOM 3153 C CA . ILE B 1 162 ? -24.062 9.705 56.228 1.00 18.41 142 ILE B CA 1
ATOM 3154 C C . ILE B 1 162 ? -25.135 8.708 56.634 1.00 18.16 142 ILE B C 1
ATOM 3155 O O . ILE B 1 162 ? -25.645 8.762 57.749 1.00 18.01 142 ILE B O 1
ATOM 3160 N N . ILE B 1 163 ? -25.500 7.826 55.713 1.00 17.41 143 ILE B N 1
ATOM 3161 C CA . ILE B 1 163 ? -26.473 6.780 55.998 1.00 17.58 143 ILE B CA 1
ATOM 3162 C C . ILE B 1 163 ? -25.714 5.514 56.353 1.00 20.81 143 ILE B C 1
ATOM 3163 O O . ILE B 1 163 ? -24.920 5.008 55.558 1.00 20.33 143 ILE B O 1
ATOM 3168 N N . LEU B 1 164 ? -25.958 5.002 57.552 1.00 16.78 144 LEU B N 1
ATOM 3169 C CA . LEU B 1 164 ? -25.267 3.817 58.035 1.00 14.36 144 LEU B CA 1
ATOM 3170 C C . LEU B 1 164 ? -26.221 2.642 57.948 1.00 18.40 144 LEU B C 1
ATOM 3171 O O . LEU B 1 164 ? -27.189 2.568 58.706 1.00 15.77 144 LEU B O 1
ATOM 3176 N N . MET B 1 165 ? -25.960 1.731 57.015 1.00 16.75 145 MET B N 1
ATOM 3177 C CA . MET B 1 165 ? -26.844 0.590 56.817 1.00 16.56 145 MET B CA 1
ATOM 3178 C C . MET B 1 165 ? -26.426 -0.591 57.661 1.00 18.63 145 MET B C 1
ATOM 3179 O O . MET B 1 165 ? -25.239 -0.847 57.850 1.00 18.43 145 MET B O 1
ATOM 3184 N N . HIS B 1 166 ? -27.407 -1.308 58.189 1.00 15.82 146 HIS B N 1
ATOM 3185 C CA . HIS B 1 166 ? -27.095 -2.538 58.880 1.00 16.67 146 HIS B CA 1
ATOM 3186 C C . HIS B 1 166 ? -26.607 -3.589 57.889 1.00 17.29 146 HIS B C 1
ATOM 3187 O O . HIS B 1 166 ? -27.219 -3.792 56.840 1.00 17.92 146 HIS B O 1
ATOM 3194 N N . ASN B 1 167 ? -25.533 -4.278 58.248 1.00 19.59 147 ASN B N 1
ATOM 3195 C CA . ASN B 1 167 ? -24.980 -5.331 57.414 1.00 23.61 147 ASN B CA 1
ATOM 3196 C C . ASN B 1 167 ? -24.054 -6.151 58.313 1.00 27.92 147 ASN B C 1
ATOM 3197 O O . ASN B 1 167 ? -23.664 -5.698 59.392 1.00 21.81 147 ASN B O 1
ATOM 3202 N N . ARG B 1 168 ? -23.725 -7.363 57.883 1.00 22.72 148 ARG B N 1
ATOM 3203 C CA . ARG B 1 168 ? -22.759 -8.208 58.584 1.00 25.12 148 ARG B CA 1
ATOM 3204 C C . ARG B 1 168 ? -22.417 -9.377 57.667 1.00 26.65 148 ARG B C 1
ATOM 3205 O O . ARG B 1 168 ? -23.035 -9.533 56.612 1.00 23.44 148 ARG B O 1
ATOM 3213 N N . ASP B 1 169 ? -21.450 -10.202 58.054 1.00 29.32 149 ASP B N 1
ATOM 3214 C CA . ASP B 1 169 ? -20.982 -11.251 57.151 1.00 34.59 149 ASP B CA 1
ATOM 3215 C C . ASP B 1 169 ? -21.657 -12.600 57.373 1.00 35.33 149 ASP B C 1
ATOM 3216 O O . ASP B 1 169 ? -21.175 -13.625 56.886 1.00 35.33 149 ASP B O 1
ATOM 3221 N N . ASN B 1 170 ? -22.757 -12.604 58.123 1.00 27.01 150 ASN B N 1
ATOM 3222 C CA . ASN B 1 170 ? -23.452 -13.850 58.433 1.00 25.90 150 ASN B CA 1
ATOM 3223 C C . ASN B 1 170 ? -24.932 -13.592 58.665 1.00 28.39 150 ASN B C 1
ATOM 3224 O O . ASN B 1 170 ? -25.352 -12.442 58.766 1.00 27.97 150 ASN B O 1
ATOM 3229 N N . MET B 1 171 ? -25.723 -14.656 58.759 1.00 29.92 151 MET B N 1
ATOM 3230 C CA . MET B 1 171 ? -27.150 -14.511 59.054 1.00 28.59 151 MET B CA 1
ATOM 3231 C C . MET B 1 171 ? -27.526 -15.206 60.362 1.00 28.93 151 MET B C 1
ATOM 3232 O O . MET B 1 171 ? -28.657 -15.679 60.525 1.00 30.44 151 MET B O 1
ATOM 3237 N N . ASN B 1 172 ? -26.573 -15.259 61.289 1.00 29.95 152 ASN B N 1
ATOM 3238 C CA . ASN B 1 172 ? -26.786 -15.909 62.576 1.00 33.84 152 ASN B CA 1
ATOM 3239 C C . ASN B 1 172 ? -27.106 -14.911 63.687 1.00 34.36 152 ASN B C 1
ATOM 3240 O O . ASN B 1 172 ? -26.210 -14.271 64.234 1.00 34.83 152 ASN B O 1
ATOM 3245 N N . TYR B 1 173 ? -28.388 -14.798 64.022 1.00 33.31 153 TYR B N 1
ATOM 3246 C CA . TYR B 1 173 ? -28.843 -13.847 65.024 1.00 24.81 153 TYR B CA 1
ATOM 3247 C C . TYR B 1 173 ? -29.412 -14.542 66.262 1.00 36.85 153 TYR B C 1
ATOM 3248 O O . TYR B 1 173 ? -30.189 -15.492 66.146 1.00 41.37 153 TYR B O 1
ATOM 3257 N N . ARG B 1 174 ? -29.024 -14.060 67.440 1.00 28.09 154 ARG B N 1
ATOM 3258 C CA . ARG B 1 174 ? -29.617 -14.512 68.701 1.00 33.89 154 ARG B CA 1
ATOM 3259 C C . ARG B 1 174 ? -31.023 -13.931 68.842 1.00 37.01 154 ARG B C 1
ATOM 3260 O O . ARG B 1 174 ? -31.948 -14.587 69.326 1.00 38.80 154 ARG B O 1
ATOM 3268 N N . ASN B 1 175 ? -31.161 -12.688 68.394 1.00 28.14 155 ASN B N 1
ATOM 3269 C CA . ASN B 1 175 ? -32.399 -11.929 68.480 1.00 25.14 155 ASN B CA 1
ATOM 3270 C C . ASN B 1 175 ? -32.239 -10.874 67.408 1.00 20.82 155 ASN B C 1
ATOM 3271 O O . ASN B 1 175 ? -31.444 -9.953 67.573 1.00 21.82 155 ASN B O 1
ATOM 3276 N N . LEU B 1 176 ? -32.978 -11.016 66.310 1.00 21.04 156 LEU B N 1
ATOM 3277 C CA . LEU B 1 176 ? -32.730 -10.209 65.115 1.00 16.06 156 LEU B CA 1
ATOM 3278 C C . LEU B 1 176 ? -32.729 -8.709 65.399 1.00 19.15 156 LEU B C 1
ATOM 3279 O O . LEU B 1 176 ? -31.747 -8.019 65.087 1.00 17.66 156 LEU B O 1
ATOM 3284 N N . ALA B 1 178 ? -32.768 -7.098 68.213 1.00 20.11 158 ALA B N 1
ATOM 3285 C CA . ALA B 1 178 ? -31.823 -6.564 69.191 1.00 15.92 158 ALA B CA 1
ATOM 3286 C C . ALA B 1 178 ? -30.392 -6.554 68.633 1.00 19.27 158 ALA B C 1
ATOM 3287 O O . ALA B 1 178 ? -29.586 -5.673 68.947 1.00 21.34 158 ALA B O 1
ATOM 3289 N N . ASP B 1 179 ? -30.071 -7.569 67.840 1.00 18.84 159 ASP B N 1
ATOM 3290 C CA . ASP B 1 179 ? -28.747 -7.680 67.225 1.00 21.72 159 ASP B CA 1
ATOM 3291 C C . ASP B 1 179 ? -28.523 -6.613 66.152 1.00 20.17 159 ASP B C 1
ATOM 3292 O O . ASP B 1 179 ? -27.418 -6.089 66.016 1.00 19.25 159 ASP B O 1
ATOM 3297 N N . MET B 1 180 ? -29.561 -6.287 65.387 1.00 20.22 160 MET B N 1
ATOM 3298 C CA . MET B 1 180 ? -29.446 -5.224 64.379 1.00 19.19 160 MET B CA 1
ATOM 3299 C C . MET B 1 180 ? -29.181 -3.901 65.072 1.00 17.66 160 MET B C 1
ATOM 3300 O O . MET B 1 180 ? -28.382 -3.094 64.630 1.00 16.71 160 MET B O 1
ATOM 3305 N N . ILE B 1 181 ? -29.857 -3.685 66.191 1.00 17.37 161 ILE B N 1
ATOM 3306 C CA . ILE B 1 181 ? -29.674 -2.444 66.926 1.00 19.13 161 ILE B CA 1
ATOM 3307 C C . ILE B 1 181 ? -28.263 -2.351 67.502 1.00 17.68 161 ILE B C 1
ATOM 3308 O O . ILE B 1 181 ? -27.628 -1.298 67.452 1.00 19.97 161 ILE B O 1
ATOM 3313 N N . ALA B 1 182 ? -27.773 -3.455 68.060 1.00 18.21 162 ALA B N 1
ATOM 3314 C CA . ALA B 1 182 ? -26.405 -3.513 68.565 1.00 21.52 162 ALA B CA 1
ATOM 3315 C C . ALA B 1 182 ? -25.408 -3.240 67.446 1.00 22.27 162 ALA B C 1
ATOM 3316 O O . ALA B 1 182 ? -24.453 -2.486 67.622 1.00 18.97 162 ALA B O 1
ATOM 3318 N N . ASP B 1 183 ? -25.636 -3.855 66.290 1.00 18.45 163 ASP B N 1
ATOM 3319 C CA . ASP B 1 183 ? -24.761 -3.644 65.148 1.00 18.61 163 ASP B CA 1
ATOM 3320 C C . ASP B 1 183 ? -24.792 -2.195 64.674 1.00 18.79 163 ASP B C 1
ATOM 3321 O O . ASP B 1 183 ? -23.754 -1.621 64.352 1.00 18.47 163 ASP B O 1
ATOM 3326 N N . LEU B 1 184 ? -25.982 -1.607 64.618 1.00 16.75 164 LEU B N 1
ATOM 3327 C CA . LEU B 1 184 ? -26.104 -0.205 64.217 1.00 16.98 164 LEU B CA 1
ATOM 3328 C C . LEU B 1 184 ? -25.424 0.726 65.221 1.00 19.77 164 LEU B C 1
ATOM 3329 O O . LEU B 1 184 ? -24.804 1.714 64.834 1.00 18.73 164 LEU B O 1
ATOM 3334 N N . TYR B 1 185 ? -25.505 0.415 66.509 1.00 18.97 165 TYR B N 1
ATOM 3335 C CA . TYR B 1 185 ? -24.760 1.232 67.467 1.00 17.20 165 TYR B CA 1
ATOM 3336 C C . TYR B 1 185 ? -23.263 1.171 67.258 1.00 18.78 165 TYR B C 1
ATOM 3337 O O . TYR B 1 185 ? -22.557 2.149 67.503 1.00 21.91 165 TYR B O 1
ATOM 3346 N N . ASP B 1 186 ? -22.764 0.018 66.824 1.00 17.15 166 ASP B N 1
ATOM 3347 C CA . ASP B 1 186 ? -21.329 -0.097 66.588 1.00 21.24 166 ASP B CA 1
ATOM 3348 C C . ASP B 1 186 ? -20.953 0.837 65.438 1.00 21.45 166 ASP B C 1
ATOM 3349 O O . ASP B 1 186 ? -19.880 1.436 65.439 1.00 21.72 166 ASP B O 1
ATOM 3354 N N . SER B 1 187 ? -21.854 0.961 64.468 1.00 18.11 167 SER B N 1
ATOM 3355 C CA . SER B 1 187 ? -21.655 1.882 63.349 1.00 18.44 167 SER B CA 1
ATOM 3356 C C . SER B 1 187 ? -21.715 3.338 63.815 1.00 21.49 167 SER B C 1
ATOM 3357 O O . SER B 1 187 ? -20.874 4.160 63.437 1.00 20.84 167 SER B O 1
ATOM 3360 N N . ILE B 1 188 ? -22.726 3.654 64.618 1.00 17.93 168 ILE B N 1
ATOM 3361 C CA . ILE B 1 188 ? -22.867 5.000 65.161 1.00 20.71 168 ILE B CA 1
ATOM 3362 C C . ILE B 1 188 ? -21.613 5.405 65.926 1.00 21.03 168 ILE B C 1
ATOM 3363 O O . ILE B 1 188 ? -21.114 6.520 65.755 1.00 23.74 168 ILE B O 1
ATOM 3368 N N . LYS B 1 189 ? -21.089 4.496 66.751 1.00 24.45 169 LYS B N 1
ATOM 3369 C CA . LYS B 1 189 ? -19.875 4.782 67.516 1.00 25.11 169 LYS B CA 1
ATOM 3370 C C . LYS B 1 189 ? -18.666 5.059 66.610 1.00 21.51 169 LYS B C 1
ATOM 3371 O O . LYS B 1 189 ? -17.888 5.971 66.875 1.00 23.91 169 LYS B O 1
ATOM 3377 N N . ILE B 1 190 ? -18.514 4.285 65.535 1.00 22.18 170 ILE B N 1
ATOM 3378 C CA . ILE B 1 190 ? -17.444 4.556 64.578 1.00 25.67 170 ILE B CA 1
ATOM 3379 C C . ILE B 1 190 ? -17.602 5.958 63.995 1.00 20.50 170 ILE B C 1
ATOM 3380 O O . ILE B 1 190 ? -16.637 6.722 63.925 1.00 22.17 170 ILE B O 1
ATOM 3385 N N . ALA B 1 191 ? -18.822 6.299 63.593 1.00 20.12 171 ALA B N 1
ATOM 3386 C CA . ALA B 1 191 ? -19.073 7.607 62.994 1.00 21.42 171 ALA B CA 1
ATOM 3387 C C . ALA B 1 191 ? -18.800 8.741 63.988 1.00 20.45 171 ALA B C 1
ATOM 3388 O O . ALA B 1 191 ? -18.093 9.696 63.676 1.00 19.94 171 ALA B O 1
ATOM 3390 N N . LYS B 1 192 ? -19.353 8.636 65.186 1.00 20.18 172 LYS B N 1
ATOM 3391 C CA . LYS B 1 192 ? -19.155 9.698 66.173 1.00 26.57 172 LYS B CA 1
ATOM 3392 C C . LYS B 1 192 ? -17.704 9.813 66.626 1.00 27.88 172 LYS B C 1
ATOM 3393 O O . LYS B 1 192 ? -17.212 10.923 66.849 1.00 28.33 172 LYS B O 1
ATOM 3399 N N . ASP B 1 193 ? -17.010 8.682 66.743 1.00 24.49 173 ASP B N 1
ATOM 3400 C CA . ASP B 1 193 ? -15.596 8.707 67.136 1.00 22.14 173 ASP B CA 1
ATOM 3401 C C . ASP B 1 193 ? -14.767 9.486 66.113 1.00 28.05 173 ASP B C 1
ATOM 3402 O O . ASP B 1 193 ? -13.758 10.108 66.452 1.00 25.25 173 ASP B O 1
ATOM 3407 N N . ALA B 1 194 ? -15.206 9.457 64.860 1.00 24.28 174 ALA B N 1
ATOM 3408 C CA . ALA B 1 194 ? -14.501 10.153 63.784 1.00 28.15 174 ALA B CA 1
ATOM 3409 C C . ALA B 1 194 ? -14.924 11.618 63.673 1.00 28.85 174 ALA B C 1
ATOM 3410 O O . ALA B 1 194 ? -14.366 12.380 62.876 1.00 27.78 174 ALA B O 1
ATOM 3412 N N . GLY B 1 195 ? -15.921 12.009 64.461 1.00 24.83 175 GLY B N 1
ATOM 3413 C CA . GLY B 1 195 ? -16.360 13.394 64.481 1.00 30.09 175 GLY B CA 1
ATOM 3414 C C . GLY B 1 195 ? -17.674 13.680 63.779 1.00 24.95 175 GLY B C 1
ATOM 3415 O O . GLY B 1 195 ? -18.053 14.841 63.626 1.00 25.28 175 GLY B O 1
ATOM 3416 N N . VAL B 1 196 ? -18.370 12.641 63.329 1.00 21.80 176 VAL B N 1
ATOM 3417 C CA . VAL B 1 196 ? -19.662 12.855 62.680 1.00 19.87 176 VAL B CA 1
ATOM 3418 C C . VAL B 1 196 ? -20.685 13.332 63.716 1.00 23.19 176 VAL B C 1
ATOM 3419 O O . VAL B 1 196 ? -20.839 12.714 64.774 1.00 26.11 176 VAL B O 1
ATOM 3423 N N . ARG B 1 197 ? -21.364 14.439 63.417 1.00 19.30 177 ARG B N 1
ATOM 3424 C CA . ARG B 1 197 ? -22.379 15.001 64.326 1.00 23.18 177 ARG B CA 1
ATOM 3425 C C . ARG B 1 197 ? -23.666 14.179 64.305 1.00 18.92 177 ARG B C 1
ATOM 3426 O O . ARG B 1 197 ? -24.022 13.602 63.276 1.00 20.65 177 ARG B O 1
ATOM 3434 N N . ASP B 1 198 ? -24.377 14.136 65.437 1.00 21.38 178 ASP B N 1
ATOM 3435 C CA . ASP B 1 198 ? -25.638 13.388 65.506 1.00 21.64 178 ASP B CA 1
ATOM 3436 C C . ASP B 1 198 ? -26.617 13.793 64.404 1.00 18.71 178 ASP B C 1
ATOM 3437 O O . ASP B 1 198 ? -27.299 12.944 63.826 1.00 19.43 178 ASP B O 1
ATOM 3442 N N . GLU B 1 199 ? -26.674 15.084 64.097 1.00 19.49 179 GLU B N 1
ATOM 3443 C CA . GLU B 1 199 ? -27.591 15.553 63.063 1.00 17.29 179 GLU B CA 1
ATOM 3444 C C . GLU B 1 199 ? -27.217 15.037 61.668 1.00 21.42 179 GLU B C 1
ATOM 3445 O O . GLU B 1 199 ? -28.026 15.098 60.745 1.00 24.47 179 GLU B O 1
ATOM 3451 N N . ASN B 1 200 ? -25.997 14.533 61.510 1.00 20.21 180 ASN B N 1
ATOM 3452 C CA . ASN B 1 200 ? -25.579 13.990 60.211 1.00 21.95 180 ASN B CA 1
ATOM 3453 C C . ASN B 1 200 ? -25.646 12.469 60.126 1.00 23.06 180 ASN B C 1
ATOM 3454 O O . ASN B 1 200 ? -25.130 11.882 59.177 1.00 21.51 180 ASN B O 1
ATOM 3459 N N . ILE B 1 201 ? -26.291 11.833 61.102 1.00 18.36 181 ILE B N 1
ATOM 3460 C CA . ILE B 1 201 ? -26.442 10.375 61.079 1.00 15.07 181 ILE B CA 1
ATOM 3461 C C . ILE B 1 201 ? -27.855 9.941 60.695 1.00 14.98 181 ILE B C 1
ATOM 3462 O O . ILE B 1 201 ? -28.834 10.440 61.254 1.00 18.74 181 ILE B O 1
ATOM 3467 N N . ILE B 1 202 ? -27.938 9.019 59.733 1.00 16.40 182 ILE B N 1
ATOM 3468 C CA . ILE B 1 202 ? -29.189 8.390 59.308 1.00 17.23 182 ILE B CA 1
ATOM 3469 C C . ILE B 1 202 ? -28.948 6.887 59.359 1.00 14.09 182 ILE B C 1
ATOM 3470 O O . ILE B 1 202 ? -27.852 6.429 59.025 1.00 18.82 182 ILE B O 1
ATOM 3475 N N . LEU B 1 203 ? -29.939 6.116 59.809 1.00 15.08 183 LEU B N 1
ATOM 3476 C CA . LEU B 1 203 ? -29.785 4.666 59.877 1.00 12.99 183 LEU B CA 1
ATOM 3477 C C . LEU B 1 203 ? -30.662 3.971 58.848 1.00 15.42 183 LEU B C 1
ATOM 3478 O O . LEU B 1 203 ? -31.676 4.515 58.424 1.00 17.96 183 LEU B O 1
ATOM 3483 N N . ASP B 1 204 ? -30.260 2.764 58.457 1.00 13.51 184 ASP B N 1
ATOM 3484 C CA . ASP B 1 204 ? -30.975 1.964 57.456 1.00 13.39 184 ASP B CA 1
ATOM 3485 C C . ASP B 1 204 ? -30.913 0.527 57.972 1.00 16.62 184 ASP B C 1
ATOM 3486 O O . ASP B 1 204 ? -29.833 0.051 58.319 1.00 17.88 184 ASP B O 1
ATOM 3491 N N . PRO B 1 205 ? -32.074 -0.163 58.066 1.00 17.27 185 PRO B N 1
ATOM 3492 C CA . PRO B 1 205 ? -32.098 -1.543 58.572 1.00 18.91 185 PRO B CA 1
ATOM 3493 C C . PRO B 1 205 ? -31.445 -2.578 57.666 1.00 18.60 185 PRO B C 1
ATOM 3494 O O . PRO B 1 205 ? -31.339 -3.736 58.058 1.00 17.40 185 PRO B O 1
ATOM 3498 N N . GLY B 1 206 ? -31.034 -2.199 56.461 1.00 16.94 186 GLY B N 1
ATOM 3499 C CA . GLY B 1 206 ? -30.394 -3.168 55.593 1.00 16.72 186 GLY B CA 1
ATOM 3500 C C . GLY B 1 206 ? -31.275 -4.346 55.221 1.00 19.13 186 GLY B C 1
ATOM 3501 O O . GLY B 1 206 ? -30.812 -5.492 55.164 1.00 19.62 186 GLY B O 1
ATOM 3502 N N . ILE B 1 207 ? -32.550 -4.075 54.975 1.00 16.41 187 ILE B N 1
ATOM 3503 C CA . ILE B 1 207 ? -33.422 -5.106 54.431 1.00 18.98 187 ILE B CA 1
ATOM 3504 C C . ILE B 1 207 ? -32.831 -5.625 53.126 1.00 19.79 187 ILE B C 1
ATOM 3505 O O . ILE B 1 207 ? -32.432 -4.845 52.262 1.00 23.02 187 ILE B O 1
ATOM 3510 N N . GLY B 1 208 ? -32.749 -6.943 52.996 1.00 18.71 188 GLY B N 1
ATOM 3511 C CA . GLY B 1 208 ? -32.202 -7.545 51.798 1.00 20.91 188 GLY B CA 1
ATOM 3512 C C . GLY B 1 208 ? -30.717 -7.813 51.911 1.00 27.35 188 GLY B C 1
ATOM 3513 O O . GLY B 1 208 ? -30.104 -8.314 50.961 1.00 25.99 188 GLY B O 1
ATOM 3514 N N . PHE B 1 209 ? -30.139 -7.489 53.071 1.00 24.24 189 PHE B N 1
ATOM 3515 C CA . PHE B 1 209 ? -28.724 -7.772 53.332 1.00 21.44 189 PHE B CA 1
ATOM 3516 C C . PHE B 1 209 ? -28.534 -8.597 54.591 1.00 25.79 189 PHE B C 1
ATOM 3517 O O . PHE B 1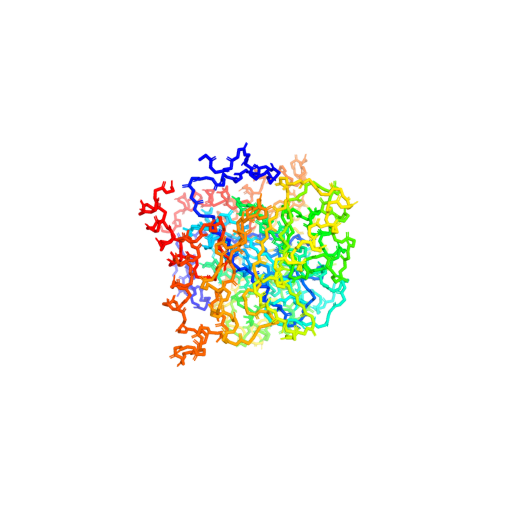 209 ? -29.083 -8.263 55.650 1.00 24.54 189 PHE B O 1
ATOM 3525 N N . ALA B 1 210 ? -27.746 -9.663 54.470 1.00 23.68 190 ALA B N 1
ATOM 3526 C CA . ALA B 1 210 ? -27.343 -10.485 55.609 1.00 24.83 190 ALA B CA 1
ATOM 3527 C C . ALA B 1 210 ? -28.543 -11.047 56.364 1.00 29.13 190 ALA B C 1
ATOM 3528 O O . ALA B 1 210 ? -28.471 -11.265 57.577 1.00 24.35 190 ALA B O 1
ATOM 3530 N N . LYS B 1 211 ? -29.634 -11.288 55.639 1.00 26.99 191 LYS B N 1
ATOM 3531 C CA . LYS B 1 211 ? -30.875 -11.763 56.232 1.00 20.45 191 LYS B CA 1
ATOM 3532 C C . LYS B 1 211 ? -31.555 -12.794 55.326 1.00 20.09 191 LYS B C 1
ATOM 3533 O O . LYS B 1 211 ? -31.574 -12.650 54.100 1.00 25.95 191 LYS B O 1
ATOM 3539 N N . THR B 1 212 ? -32.123 -13.823 55.939 1.00 25.50 192 THR B N 1
ATOM 3540 C CA . THR B 1 212 ? -32.952 -14.779 55.217 1.00 27.05 192 THR B CA 1
ATOM 3541 C C . THR B 1 212 ? -34.244 -14.05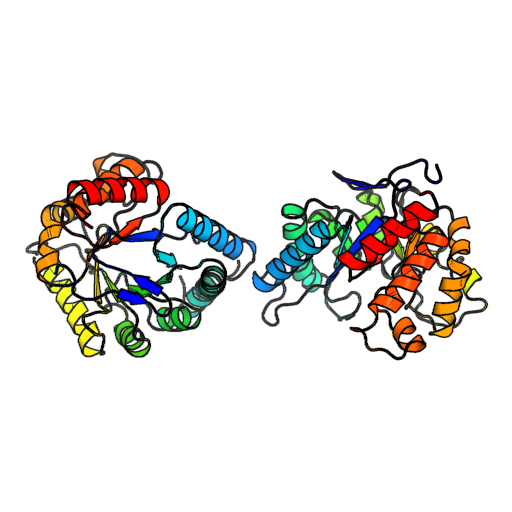3 54.841 1.00 24.34 192 THR B C 1
ATOM 3542 O O . THR B 1 212 ? -34.532 -12.989 55.386 1.00 21.00 192 THR B O 1
ATOM 3546 N N . PRO B 1 213 ? -35.020 -14.612 53.901 1.00 24.10 193 PRO B N 1
ATOM 3547 C CA . PRO B 1 213 ? -36.326 -14.035 53.563 1.00 26.83 193 PRO B CA 1
ATOM 3548 C C . PRO B 1 213 ? -37.191 -13.837 54.795 1.00 21.80 193 PRO B C 1
ATOM 3549 O O . PRO B 1 213 ? -37.808 -12.778 54.970 1.00 23.57 193 PRO B O 1
ATOM 3553 N N . GLU B 1 214 ? -37.218 -14.843 55.660 1.00 24.32 194 GLU B N 1
ATOM 3554 C CA A GLU B 1 214 ? -38.004 -14.762 56.887 0.41 25.75 194 GLU B CA 1
ATOM 3555 C CA B GLU B 1 214 ? -37.998 -14.779 56.887 0.59 25.57 194 GLU B CA 1
ATOM 3556 C C . GLU B 1 214 ? -37.469 -13.711 57.852 1.00 22.94 194 GLU B C 1
ATOM 3557 O O . GLU B 1 214 ? -38.244 -13.059 58.560 1.00 23.12 194 GLU B O 1
ATOM 3568 N N . GLN B 1 215 ? -36.149 -13.538 57.887 1.00 20.46 195 GLN B N 1
ATOM 3569 C CA . GLN B 1 215 ? -35.561 -12.490 58.717 1.00 20.39 195 GLN B CA 1
ATOM 3570 C C . GLN B 1 215 ? -35.909 -11.116 58.158 1.00 21.56 195 GLN B C 1
ATOM 3571 O O . GLN B 1 215 ? -36.177 -10.188 58.915 1.00 19.96 195 GLN B O 1
ATOM 3577 N N . ASN B 1 216 ? -35.921 -10.982 56.832 1.00 20.71 196 ASN B N 1
ATOM 3578 C CA . ASN B 1 216 ? -36.362 -9.724 56.233 1.00 20.05 196 ASN B CA 1
ATOM 3579 C C . ASN B 1 216 ? -37.797 -9.360 56.606 1.00 20.97 196 ASN B C 1
ATOM 3580 O O . ASN B 1 216 ? -38.096 -8.208 56.899 1.00 17.80 196 ASN B O 1
ATOM 3585 N N . LEU B 1 217 ? -38.683 -10.346 56.606 1.00 20.47 197 LEU B N 1
ATOM 3586 C CA . LEU B 1 217 ? -40.062 -10.104 57.011 1.00 21.15 197 LEU B CA 1
ATOM 3587 C C . LEU B 1 217 ? -40.135 -9.718 58.486 1.00 20.61 197 LEU B C 1
ATOM 3588 O O . LEU B 1 217 ? -40.895 -8.825 58.875 1.00 20.60 197 LEU B O 1
ATOM 3593 N N . GLU B 1 218 ? -39.348 -10.396 59.315 1.00 20.97 198 GLU B N 1
ATOM 3594 C CA . GLU B 1 218 ? -39.310 -10.084 60.737 1.00 20.74 198 GLU B CA 1
ATOM 3595 C C . GLU B 1 218 ? -38.822 -8.657 60.994 1.00 18.36 198 GLU B C 1
ATOM 3596 O O . GLU B 1 218 ? -39.354 -7.957 61.852 1.00 20.85 198 GLU B O 1
ATOM 3602 N N . ALA B 1 219 ? -37.822 -8.220 60.234 1.00 20.42 199 ALA B N 1
ATOM 3603 C CA . ALA B 1 219 ? -37.301 -6.873 60.411 1.00 18.79 199 ALA B CA 1
ATOM 3604 C C . ALA B 1 219 ? -38.360 -5.848 60.028 1.00 16.26 199 ALA B C 1
ATOM 3605 O O . ALA B 1 219 ? -38.541 -4.853 60.729 1.00 18.85 199 ALA B O 1
ATOM 3607 N N . MET B 1 220 ? -39.050 -6.097 58.913 1.00 16.71 200 MET B N 1
ATOM 3608 C CA . MET B 1 220 ? -40.149 -5.238 58.488 1.00 18.40 200 MET B CA 1
ATOM 3609 C C . MET B 1 220 ? -41.220 -5.141 59.569 1.00 18.88 200 MET B C 1
ATOM 3610 O O . MET B 1 220 ? -41.725 -4.055 59.850 1.00 19.16 200 MET B O 1
ATOM 3615 N N . ARG B 1 221 ? -41.552 -6.284 60.162 1.00 19.08 201 ARG B N 1
ATOM 3616 C CA . ARG B 1 221 ? -42.603 -6.401 61.172 1.00 21.71 201 ARG B CA 1
ATOM 3617 C C . ARG B 1 221 ? -42.263 -5.615 62.434 1.00 22.89 201 ARG B C 1
ATOM 3618 O O . ARG B 1 221 ? -43.154 -5.188 63.176 1.00 21.00 201 ARG B O 1
ATOM 3626 N N . ASN B 1 222 ? -40.973 -5.413 62.668 1.00 20.23 202 ASN B N 1
ATOM 3627 C CA . ASN B 1 222 ? -40.524 -4.791 63.908 1.00 17.63 202 ASN B CA 1
ATOM 3628 C C . ASN B 1 222 ? -39.713 -3.517 63.704 1.00 17.86 202 ASN B C 1
ATOM 3629 O O . ASN B 1 222 ? -38.987 -3.087 64.605 1.00 17.86 202 ASN B O 1
ATOM 3634 N N . LEU B 1 223 ? -39.867 -2.888 62.541 1.00 17.56 203 LEU B N 1
ATOM 3635 C CA . LEU B 1 223 ? -39.051 -1.724 62.180 1.00 16.07 203 LEU B CA 1
ATOM 3636 C C . LEU B 1 223 ? -39.143 -0.573 63.163 1.00 18.39 203 LEU B C 1
ATOM 3637 O O . LEU B 1 223 ? -38.198 0.201 63.290 1.00 17.06 203 LEU B O 1
ATOM 3642 N N . GLU B 1 224 ? -40.275 -0.452 63.856 1.00 15.33 204 GLU B N 1
ATOM 3643 C CA . GLU B 1 224 ? -40.482 0.667 64.768 1.00 17.41 204 GLU B CA 1
ATOM 3644 C C . GLU B 1 224 ? -39.474 0.675 65.917 1.00 16.69 204 GLU B C 1
ATOM 3645 O O . GLU B 1 224 ? -39.209 1.724 66.522 1.00 19.93 204 GLU B O 1
ATOM 3651 N N . GLN B 1 225 ? -38.897 -0.484 66.209 1.00 16.03 205 GLN B N 1
ATOM 3652 C CA . GLN B 1 225 ? -37.907 -0.555 67.278 1.00 18.54 205 GLN B CA 1
ATOM 3653 C C . GLN B 1 225 ? -36.670 0.292 66.993 1.00 20.28 205 GLN B C 1
ATOM 3654 O O . GLN B 1 225 ? -36.022 0.766 67.931 1.00 19.99 205 GLN B O 1
ATOM 3660 N N . LEU B 1 226 ? -36.349 0.498 65.713 1.00 20.41 206 LEU B N 1
ATOM 3661 C CA . LEU B 1 226 ? -35.153 1.252 65.352 1.00 17.29 206 LEU B CA 1
ATOM 3662 C C . LEU B 1 226 ? -35.273 2.694 65.785 1.00 19.50 206 LEU B C 1
ATOM 3663 O O . LEU B 1 226 ? -34.265 3.375 65.970 1.00 21.37 206 LEU B O 1
ATOM 3668 N N . ASN B 1 227 ? -36.505 3.161 65.972 1.00 20.30 207 ASN B N 1
ATOM 3669 C CA . ASN B 1 227 ? -36.734 4.543 66.375 1.00 23.35 207 ASN B CA 1
ATOM 3670 C C . ASN B 1 227 ? -36.160 4.894 67.743 1.00 19.22 207 ASN B C 1
ATOM 3671 O O . ASN B 1 227 ? -35.885 6.060 68.020 1.00 21.26 207 ASN B O 1
ATOM 3676 N N . VAL B 1 228 ? -35.978 3.900 68.608 1.00 18.36 208 VAL B N 1
ATOM 3677 C CA . VAL B 1 228 ? -35.480 4.203 69.944 1.00 17.29 208 VAL B CA 1
ATOM 3678 C C . VAL B 1 228 ? -34.060 4.752 69.923 1.00 18.97 208 VAL B C 1
ATOM 3679 O O . VAL B 1 228 ? -33.639 5.409 70.873 1.00 20.54 208 VAL B O 1
ATOM 3683 N N . LEU B 1 229 ? -33.316 4.500 68.850 1.00 19.19 209 LEU B N 1
ATOM 3684 C CA . LEU B 1 229 ? -31.930 4.970 68.807 1.00 15.88 209 LEU B CA 1
ATOM 3685 C C . LEU B 1 229 ? -31.873 6.481 68.643 1.00 18.79 209 LEU B C 1
ATOM 3686 O O . LEU B 1 229 ? -30.862 7.109 68.955 1.00 17.78 209 LEU B O 1
ATOM 3691 N N . GLY B 1 230 ? -32.960 7.061 68.141 1.00 16.47 210 GLY B N 1
ATOM 3692 C CA . GLY B 1 230 ? -33.084 8.508 68.080 1.00 20.26 210 GLY B CA 1
ATOM 3693 C C . GLY B 1 230 ? -32.559 9.166 66.813 1.00 20.33 210 GLY B C 1
ATOM 3694 O O . GLY B 1 230 ? -32.332 10.377 66.807 1.00 21.56 210 GLY B O 1
ATOM 3695 N N . TYR B 1 231 ? -32.367 8.387 65.748 1.00 15.43 211 TYR B N 1
ATOM 3696 C CA . TYR B 1 231 ? -31.924 8.935 64.466 1.00 15.10 211 TYR B CA 1
ATOM 3697 C C . TYR B 1 231 ? -32.962 8.694 63.382 1.00 14.95 211 TYR B C 1
ATOM 3698 O O . TYR B 1 231 ? -33.737 7.743 63.460 1.00 15.52 211 TYR B O 1
ATOM 3707 N N . PRO B 1 232 ? -32.972 9.549 62.345 1.00 15.95 212 PRO B N 1
ATOM 3708 C CA . PRO B 1 232 ? -33.860 9.291 61.209 1.00 16.79 212 PRO B CA 1
ATOM 3709 C C . PRO B 1 232 ? -33.535 7.949 60.565 1.00 17.40 212 PRO B C 1
ATOM 3710 O O . PRO B 1 232 ? -32.369 7.537 60.540 1.00 15.31 212 PRO B O 1
ATOM 3714 N N . VAL B 1 233 ? -34.560 7.279 60.044 1.00 15.04 213 VAL B N 1
ATOM 3715 C CA . VAL B 1 233 ? -34.397 5.966 59.453 1.00 16.34 213 VAL B CA 1
ATOM 3716 C C . VAL B 1 233 ? -34.774 6.006 57.975 1.00 16.58 213 VAL B C 1
ATOM 3717 O O . VAL B 1 233 ? -35.821 6.551 57.613 1.00 15.91 213 VAL B O 1
ATOM 3721 N N . LEU B 1 234 ? -33.910 5.445 57.128 1.00 15.11 214 LEU B N 1
ATOM 3722 C CA . LEU B 1 234 ? -34.206 5.287 55.708 1.00 16.32 214 LEU B CA 1
ATOM 3723 C C . LEU B 1 234 ? -34.485 3.813 55.445 1.00 18.10 214 LEU B C 1
ATOM 3724 O O . LEU B 1 234 ? -33.732 2.946 55.904 1.00 16.93 214 LEU B O 1
ATOM 3729 N N . LEU B 1 235 ? -35.547 3.531 54.693 1.00 17.75 215 LEU B N 1
ATOM 3730 C CA . LEU B 1 235 ? -35.870 2.149 54.324 1.00 17.71 215 LEU B CA 1
ATOM 3731 C C . LEU B 1 235 ? -35.597 1.903 52.850 1.00 20.00 215 LEU B C 1
ATOM 3732 O O . LEU B 1 235 ? -36.092 2.633 51.998 1.00 19.09 215 LEU B O 1
ATOM 3737 N N . GLY B 1 236 ? -34.824 0.864 52.553 1.00 21.19 216 GLY B N 1
ATOM 3738 C CA . GLY B 1 236 ? -34.511 0.532 51.172 1.00 21.52 216 GLY B CA 1
ATOM 3739 C C . GLY B 1 236 ? -34.861 -0.911 50.842 1.00 22.06 216 GLY B C 1
ATOM 3740 O O . GLY B 1 236 ? -34.045 -1.813 51.020 1.00 28.92 216 GLY B O 1
ATOM 3741 N N . THR B 1 237 ? -36.079 -1.125 50.349 1.00 16.96 217 THR B N 1
ATOM 3742 C CA . THR B 1 237 ? -36.592 -2.474 50.114 1.00 17.63 217 THR B CA 1
ATOM 3743 C C . THR B 1 237 ? -36.891 -2.727 48.655 1.00 22.09 217 THR B C 1
ATOM 3744 O O . THR B 1 237 ? -37.304 -3.824 48.274 1.00 22.30 217 THR B O 1
ATOM 3748 N N . SER B 1 238 ? -36.683 -1.707 47.838 1.00 20.09 218 SER B N 1
ATOM 3749 C CA . SER B 1 238 ? -37.205 -1.700 46.475 1.00 19.39 218 SER B CA 1
ATOM 3750 C C . SER B 1 238 ? -36.771 -2.880 45.604 1.00 21.01 218 SER B C 1
ATOM 3751 O O . SER B 1 238 ? -35.575 -3.083 45.352 1.00 22.60 218 SER B O 1
ATOM 3754 N N . ARG B 1 239 ? -37.764 -3.645 45.147 1.00 16.82 219 ARG B N 1
ATOM 3755 C CA . ARG B 1 239 ? -37.573 -4.757 44.205 1.00 20.43 219 ARG B CA 1
ATOM 3756 C C . ARG B 1 239 ? -36.712 -5.895 44.741 1.00 25.64 219 ARG B C 1
ATOM 3757 O O . ARG B 1 239 ? -36.228 -6.723 43.969 1.00 25.79 219 ARG B O 1
ATOM 3765 N N . LYS B 1 240 ? -36.532 -5.956 46.052 1.00 23.11 220 LYS B N 1
ATOM 3766 C CA . LYS B 1 240 ? -35.575 -6.906 46.608 1.00 27.00 220 LYS B CA 1
ATOM 3767 C C . LYS B 1 240 ? -36.055 -8.354 46.591 1.00 28.03 220 LYS B C 1
ATOM 3768 O O . LYS B 1 240 ? -37.252 -8.631 46.465 1.00 21.08 220 LYS B O 1
ATOM 3774 N N . SER B 1 241 ? -35.094 -9.266 46.694 1.00 24.23 221 SER B N 1
ATOM 3775 C CA . SER B 1 241 ? -35.342 -10.701 46.579 1.00 25.07 221 SER B CA 1
ATOM 3776 C C . SER B 1 241 ? -36.469 -11.223 47.468 1.00 21.17 221 SER B C 1
ATOM 3777 O O . SER B 1 241 ? -37.238 -12.088 47.048 1.00 23.92 221 SER B O 1
ATOM 3780 N N . PHE B 1 242 ? -36.551 -10.720 48.697 1.00 20.94 222 PHE B N 1
ATOM 3781 C CA . PHE B 1 242 ? -37.543 -11.241 49.636 1.00 21.18 222 PHE B CA 1
ATOM 3782 C C . PHE B 1 242 ? -38.967 -10.972 49.162 1.00 21.09 222 PHE B C 1
ATOM 3783 O O . PHE B 1 242 ? -39.872 -11.752 49.445 1.00 22.81 222 PHE B O 1
ATOM 3791 N N . ILE B 1 243 ? -39.158 -9.884 48.418 1.00 20.03 223 ILE B N 1
ATOM 3792 C CA . ILE B 1 243 ? -40.466 -9.608 47.827 1.00 20.14 223 ILE B CA 1
ATOM 3793 C C . ILE B 1 243 ? -40.797 -10.652 46.772 1.00 24.96 223 ILE B C 1
ATOM 3794 O O . ILE B 1 243 ? -41.922 -11.162 46.715 1.00 22.28 223 ILE B O 1
ATOM 3799 N N . GLY B 1 244 ? -39.810 -10.972 45.937 1.00 23.78 224 GLY B N 1
ATOM 3800 C CA . GLY B 1 244 ? -39.957 -12.025 44.944 1.00 21.65 224 GLY B CA 1
ATOM 3801 C C . GLY B 1 244 ? -40.236 -13.366 45.598 1.00 25.29 224 GLY B C 1
ATOM 3802 O O . GLY B 1 244 ? -40.984 -14.177 45.067 1.00 29.28 224 GLY B O 1
ATOM 3803 N N . HIS B 1 245 ? -39.644 -13.596 46.766 1.00 21.12 225 HIS B N 1
ATOM 3804 C CA . HIS B 1 245 ? -39.834 -14.850 47.484 1.00 24.23 225 HIS B CA 1
ATOM 3805 C C . HIS B 1 245 ? -41.274 -15.014 47.984 1.00 27.47 225 HIS B C 1
ATOM 3806 O O . HIS B 1 245 ? -41.865 -16.095 47.879 1.00 25.89 225 HIS B O 1
ATOM 3813 N N . VAL B 1 246 ? -41.830 -13.942 48.536 1.00 24.48 226 VAL B N 1
ATOM 3814 C CA . VAL B 1 246 ? -43.210 -13.967 49.024 1.00 24.51 226 VAL B CA 1
ATOM 3815 C C . VAL B 1 246 ? -44.202 -14.110 47.872 1.00 28.09 226 VAL B C 1
ATOM 3816 O O . VAL B 1 246 ? -45.112 -14.944 47.917 1.00 26.65 226 VAL B O 1
ATOM 3820 N N . LEU B 1 247 ? -44.008 -13.308 46.827 1.00 24.81 227 LEU B N 1
ATOM 3821 C CA . LEU B 1 247 ? -44.976 -13.217 45.736 1.00 23.68 227 LEU B CA 1
ATOM 3822 C C . LEU B 1 247 ? -44.726 -14.182 44.572 1.00 29.27 227 LEU B C 1
ATOM 3823 O O . LEU B 1 247 ? -45.615 -14.401 43.738 1.00 29.94 227 LEU B O 1
ATOM 3828 N N . ASP B 1 248 ? -43.525 -14.752 44.512 1.00 26.97 228 ASP B N 1
ATOM 3829 C CA . ASP B 1 248 ? -43.130 -15.605 43.383 1.00 28.31 228 ASP B CA 1
ATOM 3830 C C . ASP B 1 248 ? -43.223 -14.831 42.057 1.00 26.43 228 ASP B C 1
ATOM 3831 O O . ASP B 1 248 ? -43.839 -15.278 41.088 1.00 30.77 228 ASP B O 1
ATOM 3836 N N . LEU B 1 249 ? -42.581 -13.669 42.032 1.00 25.49 229 LEU B N 1
ATOM 3837 C CA . LEU B 1 249 ? -42.589 -12.783 40.877 1.00 30.41 229 LEU B CA 1
ATOM 3838 C C . LEU B 1 249 ? -41.180 -12.257 40.604 1.00 25.62 229 LEU B C 1
ATOM 3839 O O . LEU B 1 249 ? -40.424 -11.999 41.541 1.00 29.11 229 LEU B O 1
ATOM 3844 N N . PRO B 1 250 ? -40.832 -12.084 39.318 1.00 30.67 230 PRO B N 1
ATOM 3845 C CA . PRO B 1 250 ? -39.492 -11.619 38.940 1.00 32.28 230 PRO B CA 1
ATOM 3846 C C . PRO B 1 250 ? -39.293 -10.154 39.276 1.00 30.54 230 PRO B C 1
ATOM 3847 O O . PRO B 1 250 ? -40.250 -9.480 39.653 1.00 28.12 230 PRO B O 1
ATOM 3851 N N . VAL B 1 251 ? -38.065 -9.665 39.120 1.00 27.94 231 VAL B N 1
ATOM 3852 C CA . VAL B 1 251 ? -37.691 -8.328 39.581 1.00 25.62 231 VAL B CA 1
ATOM 3853 C C . VAL B 1 251 ? -38.549 -7.194 38.988 1.00 27.54 231 VAL B C 1
ATOM 3854 O O . VAL B 1 251 ? -38.802 -6.186 39.656 1.00 31.26 231 VAL B O 1
ATOM 3858 N N . GLU B 1 252 ? -39.014 -7.368 37.752 1.00 30.20 232 GLU B N 1
ATOM 3859 C CA . GLU B 1 252 ? -39.816 -6.341 37.087 1.00 31.90 232 GLU B CA 1
ATOM 3860 C C . GLU B 1 252 ? -41.290 -6.374 37.504 1.00 32.24 232 GLU B C 1
ATOM 3861 O O . GLU B 1 252 ? -42.081 -5.528 37.088 1.00 32.25 232 GLU B O 1
ATOM 3867 N N . GLU B 1 253 ? -41.655 -7.355 38.321 1.00 29.12 233 GLU B N 1
ATOM 3868 C CA . GLU B 1 253 ? -43.048 -7.532 38.725 1.00 30.98 233 GLU B CA 1
ATOM 3869 C C . GLU B 1 253 ? -43.215 -7.350 40.222 1.00 24.45 233 GLU B C 1
ATOM 3870 O O . GLU B 1 253 ? -44.036 -8.035 40.852 1.00 25.41 233 GLU B O 1
ATOM 3876 N N . ARG B 1 254 ? -42.439 -6.436 40.802 1.00 22.39 234 ARG B N 1
ATOM 3877 C CA . ARG B 1 254 ? -42.448 -6.267 42.250 1.00 23.32 234 ARG B CA 1
ATOM 3878 C C . ARG B 1 254 ? -42.902 -4.892 42.725 1.00 18.35 234 ARG B C 1
ATOM 3879 O O . ARG B 1 254 ? -42.621 -4.507 43.859 1.00 21.45 234 ARG B O 1
ATOM 3887 N N . LEU B 1 255 ? -43.594 -4.152 41.865 1.00 22.26 235 LEU B N 1
ATOM 3888 C CA . LEU B 1 255 ? -44.060 -2.817 42.235 1.00 22.39 235 LEU B CA 1
ATOM 3889 C C . LEU B 1 255 ? -45.003 -2.897 43.432 1.00 25.02 235 LEU B C 1
ATOM 3890 O O . LEU B 1 255 ? -44.820 -2.179 44.418 1.00 22.15 235 LEU B O 1
ATOM 3895 N N . GLU B 1 256 ? -46.008 -3.764 43.331 1.00 22.14 236 GLU B N 1
ATOM 3896 C CA . GLU B 1 256 ? -46.989 -3.925 44.406 1.00 23.51 236 GLU B CA 1
ATOM 3897 C C . GLU B 1 256 ? -46.323 -4.352 45.701 1.00 24.17 236 GLU B C 1
ATOM 3898 O O . GLU B 1 256 ? -46.604 -3.798 46.763 1.00 21.55 236 GLU B O 1
ATOM 3904 N N . GLY B 1 257 ? -45.435 -5.338 45.619 1.00 20.82 237 GLY B N 1
ATOM 3905 C CA . GLY B 1 257 ? -44.705 -5.778 46.796 1.00 20.27 237 GLY B CA 1
ATOM 3906 C C . GLY B 1 257 ? -43.852 -4.688 47.417 1.00 23.01 237 GLY B C 1
ATOM 3907 O O . GLY B 1 257 ? -43.826 -4.528 48.636 1.00 20.06 237 GLY B O 1
ATOM 3908 N N . THR B 1 258 ? -43.143 -3.934 46.583 1.00 20.62 238 THR B N 1
ATOM 3909 C CA . THR B 1 258 ? -42.346 -2.823 47.086 1.00 16.99 238 THR B CA 1
ATOM 3910 C C . THR B 1 258 ? -43.253 -1.809 47.773 1.00 16.18 238 THR B C 1
ATOM 3911 O O . THR B 1 258 ? -42.921 -1.286 48.838 1.00 19.05 238 THR B O 1
ATOM 3915 N N . GLY B 1 259 ? -44.401 -1.551 47.160 1.00 18.22 239 GLY B N 1
ATOM 3916 C CA . GLY B 1 259 ? -45.351 -0.592 47.697 1.00 21.68 239 GLY B CA 1
ATOM 3917 C C . GLY B 1 259 ? -45.807 -0.981 49.087 1.00 17.15 239 GLY B C 1
ATOM 3918 O O . GLY B 1 259 ? -45.907 -0.135 49.968 1.00 17.73 239 GLY B O 1
ATOM 3919 N N . ALA B 1 260 ? -46.078 -2.268 49.290 1.00 16.62 240 ALA B N 1
ATOM 3920 C CA . ALA B 1 260 ? -46.472 -2.738 50.621 1.00 17.79 240 ALA B CA 1
ATOM 3921 C C . ALA B 1 260 ? -45.372 -2.469 51.641 1.00 18.49 240 ALA B C 1
ATOM 3922 O O . ALA B 1 260 ? -45.649 -2.041 52.755 1.00 18.83 240 ALA B O 1
ATOM 3924 N N . THR B 1 261 ? -44.122 -2.738 51.271 1.00 15.72 241 THR B N 1
ATOM 3925 C CA . THR B 1 261 ? -43.027 -2.481 52.196 1.00 14.82 241 THR B CA 1
ATOM 3926 C C . THR B 1 261 ? -42.871 -0.981 52.497 1.00 18.05 241 THR B C 1
ATOM 3927 O O . THR B 1 261 ? -42.556 -0.589 53.623 1.00 17.99 241 THR B O 1
ATOM 3931 N N . VAL B 1 262 ? -43.088 -0.148 51.487 1.00 17.04 242 VAL B N 1
ATOM 3932 C CA . VAL B 1 262 ? -43.005 1.293 51.679 1.00 16.60 242 VAL B CA 1
ATOM 3933 C C . VAL B 1 262 ? -44.088 1.777 52.635 1.00 20.22 242 VAL B C 1
ATOM 3934 O O . VAL B 1 262 ? -43.819 2.536 53.578 1.00 17.91 242 VAL B O 1
ATOM 3938 N N . CYS B 1 263 ? -45.315 1.323 52.408 1.00 18.35 243 CYS B N 1
ATOM 3939 C CA . CYS B 1 263 ? -46.413 1.679 53.301 1.00 17.32 243 CYS B CA 1
ATOM 3940 C C . CYS B 1 263 ? -46.172 1.240 54.741 1.00 19.54 243 CYS B C 1
ATOM 3941 O O . CYS B 1 263 ? -46.415 2.008 55.673 1.00 17.63 243 CYS B O 1
ATOM 3944 N N . LEU B 1 264 ? -45.700 0.011 54.930 1.00 16.22 244 LEU B N 1
ATOM 3945 C CA . LEU B 1 264 ? -45.485 -0.474 56.290 1.00 15.72 244 LEU B CA 1
ATOM 3946 C C . LEU B 1 264 ? -44.346 0.308 56.946 1.00 20.44 244 LEU B C 1
ATOM 3947 O O . LEU B 1 264 ? -44.414 0.656 58.130 1.00 19.92 244 LEU B O 1
ATOM 3952 N N . GLY B 1 265 ? -43.309 0.609 56.169 1.00 17.69 245 GLY B N 1
ATOM 3953 C CA . GLY B 1 265 ? -42.186 1.366 56.694 1.00 16.98 245 GLY B CA 1
ATOM 3954 C C . GLY B 1 265 ? -42.575 2.761 57.151 1.00 16.28 245 GLY B C 1
ATOM 3955 O O . GLY B 1 265 ? -42.115 3.241 58.185 1.00 16.66 245 GLY B O 1
ATOM 3956 N N . ILE B 1 266 ? -43.421 3.432 56.381 1.00 16.46 246 ILE B N 1
ATOM 3957 C CA . ILE B 1 266 ? -43.853 4.770 56.767 1.00 16.36 246 ILE B CA 1
ATOM 3958 C C . ILE B 1 266 ? -44.730 4.714 58.008 1.00 18.02 246 ILE B C 1
ATOM 3959 O O . ILE B 1 266 ? -44.596 5.542 58.922 1.00 19.75 246 ILE B O 1
ATOM 3964 N N . GLU B 1 267 ? -45.607 3.717 58.079 1.00 15.73 247 GLU B N 1
ATOM 3965 C CA A GLU B 1 267 ? -46.446 3.558 59.260 0.53 20.16 247 GLU B CA 1
ATOM 3966 C CA B GLU B 1 267 ? -46.452 3.545 59.255 0.47 20.12 247 GLU B CA 1
ATOM 3967 C C . GLU B 1 267 ? -45.575 3.322 60.492 1.00 21.37 247 GLU B C 1
ATOM 3968 O O . GLU B 1 267 ? -45.911 3.750 61.598 1.00 19.45 247 GLU B O 1
ATOM 3979 N N . LYS B 1 268 ? -44.440 2.663 60.294 1.00 16.40 248 LYS B N 1
ATOM 3980 C CA . LYS B 1 268 ? -43.531 2.388 61.402 1.00 16.11 248 LYS B CA 1
ATOM 3981 C C . LYS B 1 268 ? -42.539 3.518 61.684 1.00 23.81 248 LYS B C 1
ATOM 3982 O O . LYS B 1 268 ? -41.703 3.404 62.581 1.00 27.02 248 LYS B O 1
ATOM 3988 N N . GLY B 1 269 ? -42.656 4.614 60.942 1.00 17.73 249 GLY B N 1
ATOM 3989 C CA . GLY B 1 269 ? -41.958 5.838 61.295 1.00 21.66 249 GLY B CA 1
ATOM 3990 C C . GLY B 1 269 ? -40.709 6.196 60.509 1.00 25.13 249 GLY B C 1
ATOM 3991 O O . GLY B 1 269 ? -39.957 7.072 60.929 1.00 25.07 249 GLY B O 1
ATOM 3992 N N . CYS B 1 270 ? -40.469 5.549 59.373 1.00 17.74 250 CYS B N 1
ATOM 3993 C CA A CYS B 1 270 ? -39.264 5.871 58.625 0.49 14.35 250 CYS B CA 1
ATOM 3994 C CA B CYS B 1 270 ? -39.286 5.846 58.569 0.51 14.73 250 CYS B CA 1
ATOM 3995 C C . CYS B 1 270 ? -39.380 7.262 58.006 1.00 20.40 250 CYS B C 1
ATOM 3996 O O . CYS B 1 270 ? -40.474 7.736 57.702 1.00 24.36 250 CYS B O 1
ATOM 4001 N N . GLU B 1 271 ? -38.238 7.928 57.858 1.00 15.96 251 GLU B N 1
ATOM 4002 C CA . GLU B 1 271 ? -38.179 9.294 57.337 1.00 19.80 251 GLU B CA 1
ATOM 4003 C C . GLU B 1 271 ? -37.896 9.350 55.830 1.00 15.55 251 GLU B C 1
ATOM 4004 O O . GLU B 1 271 ? -38.226 10.341 55.167 1.00 17.92 251 GLU B O 1
ATOM 4010 N N . PHE B 1 272 ? -37.279 8.299 55.299 1.00 16.00 252 PHE B N 1
ATOM 4011 C CA . PHE B 1 272 ? -36.912 8.232 53.878 1.00 18.15 252 PHE B CA 1
ATOM 4012 C C . PHE B 1 272 ? -37.280 6.859 53.349 1.00 20.69 252 PHE B C 1
ATOM 4013 O O . PHE B 1 272 ? -37.206 5.879 54.092 1.00 17.56 252 PHE B O 1
ATOM 4021 N N . VAL B 1 273 ? -37.626 6.775 52.064 1.00 18.13 253 VAL B N 1
ATOM 4022 C CA . VAL B 1 273 ? -37.639 5.486 51.370 1.00 15.29 253 VAL B CA 1
ATOM 4023 C C . VAL B 1 273 ? -36.805 5.578 50.089 1.00 17.89 253 VAL B C 1
ATOM 4024 O O . VAL B 1 273 ? -36.827 6.594 49.398 1.00 19.26 253 VAL B O 1
ATOM 4028 N N . ARG B 1 274 ? -36.051 4.525 49.803 1.00 14.68 254 ARG B N 1
ATOM 4029 C CA . ARG B 1 274 ? -35.138 4.498 48.656 1.00 14.62 254 ARG B CA 1
ATOM 4030 C C . ARG B 1 274 ? -35.719 3.530 47.649 1.00 17.95 254 ARG B C 1
ATOM 4031 O O . ARG B 1 274 ? -35.810 2.327 47.920 1.00 20.66 254 ARG B O 1
ATOM 4039 N N . VAL B 1 275 ? -36.134 4.057 46.501 1.00 14.11 255 VAL B N 1
ATOM 4040 C CA . VAL B 1 275 ? -36.972 3.305 45.561 1.00 17.31 255 VAL B CA 1
ATOM 4041 C C . VAL B 1 275 ? -36.540 3.483 44.107 1.00 17.72 255 VAL B C 1
ATOM 4042 O O . VAL B 1 275 ? -35.947 4.510 43.754 1.00 19.53 255 VAL B O 1
ATOM 4046 N N . HIS B 1 276 ? -36.851 2.489 43.264 1.00 17.36 256 HIS B N 1
ATOM 4047 C CA . HIS B 1 276 ? -36.625 2.579 41.817 1.00 21.17 256 HIS B CA 1
ATOM 4048 C C . HIS B 1 276 ? -37.812 3.272 41.143 1.00 21.65 256 HIS B C 1
ATOM 4049 O O . HIS B 1 276 ? -37.647 4.095 40.231 1.00 23.79 256 HIS B O 1
ATOM 4056 N N . ASP B 1 277 ? -39.014 2.928 41.604 1.00 22.53 257 ASP B N 1
ATOM 4057 C CA . ASP B 1 277 ? -40.245 3.388 40.974 1.00 21.68 257 ASP B CA 1
ATOM 4058 C C . ASP B 1 277 ? -40.754 4.654 41.649 1.00 24.11 257 ASP B C 1
ATOM 4059 O O . ASP B 1 277 ? -41.665 4.615 42.481 1.00 23.34 257 ASP B O 1
ATOM 4064 N N . VAL B 1 278 ? -40.147 5.778 41.288 1.00 22.74 258 VAL B N 1
ATOM 4065 C CA . VAL B 1 278 ? -40.375 7.031 41.994 1.00 20.88 258 VAL B CA 1
ATOM 4066 C C . VAL B 1 278 ? -41.816 7.547 41.885 1.00 21.48 258 VAL B C 1
ATOM 4067 O O . VAL B 1 278 ? -42.427 7.934 42.889 1.00 22.40 258 VAL B O 1
ATOM 4071 N N . LYS B 1 279 ? -42.353 7.539 40.672 1.00 22.72 259 LYS B N 1
ATOM 4072 C CA . LYS B 1 279 ? -43.699 8.047 40.445 1.00 24.60 259 LYS B CA 1
ATOM 4073 C C . LYS B 1 279 ? -44.712 7.321 41.325 1.00 21.27 259 LYS B C 1
ATOM 4074 O O . LYS B 1 279 ? -45.491 7.949 42.047 1.00 24.20 259 LYS B O 1
ATOM 4080 N N . GLU B 1 280 ? -44.675 5.997 41.283 1.00 19.60 260 GLU B N 1
ATOM 4081 C CA . GLU B 1 280 ? -45.657 5.199 42.007 1.00 21.49 260 GLU B CA 1
ATOM 4082 C C . GLU B 1 280 ? -45.453 5.280 43.516 1.00 23.62 260 GLU B C 1
ATOM 4083 O O . GLU B 1 280 ? -46.409 5.459 44.273 1.00 19.23 260 GLU B O 1
ATOM 4089 N N . MET B 1 281 ? -44.207 5.158 43.954 1.00 20.05 261 MET B N 1
ATOM 4090 C CA . MET B 1 281 ? -43.923 5.170 45.381 1.00 20.51 261 MET B CA 1
ATOM 4091 C C . MET B 1 281 ? -44.132 6.546 45.998 1.00 19.94 261 MET B C 1
ATOM 4092 O O . MET B 1 281 ? -44.511 6.651 47.158 1.00 21.01 261 MET B O 1
ATOM 4097 N N . SER B 1 282 ? -43.922 7.607 45.225 1.00 21.75 262 SER B N 1
ATOM 4098 C CA . SER B 1 282 ? -44.160 8.944 45.760 1.00 20.18 262 SER B CA 1
ATOM 4099 C C . SER B 1 282 ? -45.646 9.142 46.049 1.00 19.03 262 SER B C 1
ATOM 4100 O O . SER B 1 282 ? -46.012 9.790 47.024 1.00 21.04 262 SER B O 1
ATOM 4103 N N 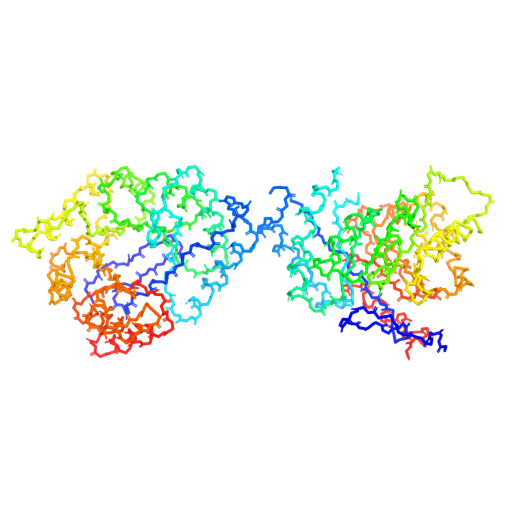. ARG B 1 283 ? -46.497 8.579 45.194 1.00 23.58 263 ARG B N 1
ATOM 4104 C CA . ARG B 1 283 ? -47.943 8.691 45.374 1.00 18.81 263 ARG B CA 1
ATOM 4105 C C . ARG B 1 283 ? -48.383 7.913 46.605 1.00 20.92 263 ARG B C 1
ATOM 4106 O O . ARG B 1 283 ? -49.203 8.402 47.394 1.00 19.33 263 ARG B O 1
ATOM 4114 N N . MET B 1 284 ? -47.848 6.700 46.755 1.00 20.83 264 MET B N 1
ATOM 4115 C CA . MET B 1 284 ? -48.182 5.858 47.901 1.00 24.43 264 MET B CA 1
ATOM 4116 C C . MET B 1 284 ? -47.747 6.525 49.188 1.00 20.21 264 MET B C 1
ATOM 4117 O O . MET B 1 284 ? -48.489 6.532 50.172 1.00 21.23 264 MET B O 1
ATOM 4122 N N . ALA B 1 285 ? -46.529 7.065 49.181 1.00 17.89 265 ALA B N 1
ATOM 4123 C CA . ALA B 1 285 ? -45.980 7.744 50.349 1.00 17.87 265 ALA B CA 1
ATOM 4124 C C . ALA B 1 285 ? -46.815 8.959 50.726 1.00 17.50 265 ALA B C 1
ATOM 4125 O O . ALA B 1 285 ? -47.053 9.221 51.908 1.00 20.82 265 ALA B O 1
ATOM 4127 N N . LYS B 1 286 ? -47.255 9.710 49.719 1.00 17.35 266 LYS B N 1
ATOM 4128 C CA . LYS B 1 286 ? -48.070 10.898 49.959 1.00 16.99 266 LYS B CA 1
ATOM 4129 C C . LYS B 1 286 ? -49.395 10.521 50.615 1.00 21.34 266 LYS B C 1
ATOM 4130 O O . LYS B 1 286 ? -49.877 11.208 51.525 1.00 20.82 266 LYS B O 1
ATOM 4136 N N . MET B 1 287 ? -49.989 9.425 50.160 1.00 19.09 267 MET B N 1
ATOM 4137 C CA . MET B 1 287 ? -51.234 8.964 50.762 1.00 18.36 267 MET B CA 1
ATOM 4138 C C . MET B 1 287 ? -51.002 8.471 52.204 1.00 19.38 267 MET B C 1
ATOM 4139 O O . MET B 1 287 ? -51.785 8.784 53.103 1.00 17.87 267 MET B O 1
ATOM 4144 N N . MET B 1 288 ? -49.933 7.708 52.421 1.00 17.04 268 MET B N 1
ATOM 4145 C CA . MET B 1 288 ? -49.594 7.236 53.765 1.00 18.99 268 MET B CA 1
ATOM 4146 C C . MET B 1 288 ? -49.384 8.422 54.698 1.00 17.10 268 MET B C 1
ATOM 4147 O O . MET B 1 288 ? -49.908 8.442 55.811 1.00 18.87 268 MET B O 1
ATOM 4152 N N . ASP B 1 289 ? -48.619 9.409 54.238 1.00 20.63 269 ASP B N 1
ATOM 4153 C CA . ASP B 1 289 ? -48.345 10.598 55.047 1.00 19.86 269 ASP B CA 1
ATOM 4154 C C . ASP B 1 289 ? -49.643 11.244 55.505 1.00 25.07 269 ASP B C 1
ATOM 4155 O O . ASP B 1 289 ? -49.782 11.624 56.668 1.00 22.36 269 ASP B O 1
ATOM 4160 N N . ALA B 1 290 ? -50.601 11.364 54.590 1.00 21.35 270 ALA B N 1
ATOM 4161 C CA . ALA B 1 290 ? -51.858 12.011 54.913 1.00 18.35 270 ALA B CA 1
ATOM 4162 C C . ALA B 1 290 ? -52.642 11.228 55.963 1.00 20.22 270 ALA B C 1
ATOM 4163 O O . ALA B 1 290 ? -53.246 11.811 56.863 1.00 25.85 270 ALA B O 1
ATOM 4165 N N . MET B 1 291 ? -52.635 9.909 55.838 1.00 19.25 271 MET B N 1
ATOM 4166 C CA . MET B 1 291 ? -53.383 9.063 56.763 1.00 19.01 271 MET B CA 1
ATOM 4167 C C . MET B 1 291 ? -52.770 9.047 58.163 1.00 19.98 271 MET B C 1
ATOM 4168 O O . MET B 1 291 ? -53.490 9.129 59.155 1.00 26.20 271 MET B O 1
ATOM 4173 N N . ILE B 1 292 ? -51.447 8.966 58.241 1.00 21.26 272 ILE B N 1
ATOM 4174 C CA . ILE B 1 292 ? -50.809 8.880 59.552 1.00 26.12 272 ILE B CA 1
ATOM 4175 C C . ILE B 1 292 ? -50.716 10.255 60.194 1.00 31.77 272 ILE B C 1
ATOM 4176 O O . ILE B 1 292 ? -50.472 10.372 61.395 1.00 35.14 272 ILE B O 1
ATOM 4181 N N . GLY B 1 293 ? -50.938 11.291 59.390 1.00 27.72 273 GLY B N 1
ATOM 4182 C CA . GLY B 1 293 ? -50.971 12.652 59.893 1.00 31.24 273 GLY B CA 1
ATOM 4183 C C . GLY B 1 293 ? -49.595 13.288 59.939 1.00 34.65 273 GLY B C 1
ATOM 4184 O O . GLY B 1 293 ? -49.331 14.150 60.781 1.00 32.54 273 GLY B O 1
ATOM 4185 N N . LYS B 1 294 ? -48.717 12.866 59.032 1.00 31.19 274 LYS B N 1
ATOM 4186 C CA . LYS B 1 294 ? -47.400 13.482 58.907 1.00 38.15 274 LYS B CA 1
ATOM 4187 C C . LYS B 1 294 ? -47.545 14.792 58.130 1.00 46.08 274 LYS B C 1
ATOM 4188 O O . LYS B 1 294 ? -48.159 14.825 57.060 1.00 48.93 274 LYS B O 1
ATOM 4194 N N . GLY B 1 295 ? -46.999 15.872 58.680 1.00 47.44 275 GLY B N 1
ATOM 4195 C CA . GLY B 1 295 ? -47.094 17.175 58.046 1.00 55.46 275 GLY B CA 1
ATOM 4196 C C . GLY B 1 295 ? -48.161 18.049 58.679 1.00 65.82 275 GLY B C 1
ATOM 4197 O O . GLY B 1 295 ? -49.357 17.853 58.456 1.00 71.78 275 GLY B O 1
#